Protein 3I3N (pdb70)

GO terms:
  GO:0005829 cytosol (C, TAS)
  GO:0005515 protein binding (F, IPI)

Nearest PDB structures (foldseek):
  3i3n-assembly1_A  TM=9.676E-01  e=5.027E-37  Homo sapiens
  4ap2-assembly1_A  TM=9.734E-01  e=1.822E-35  Homo sapiens
  4apf-assembly1_A-2  TM=9.774E-01  e=3.230E-35  Homo sapiens
  8h33-assembly1_B  TM=8.068E-01  e=1.403E-11  Homo sapiens
  3htm-assembly1_B  TM=7.996E-01  e=2.552E-09  Homo sapiens

Solvent-accessible surface area: 29068 Å² total

InterPro domains:
  IPR000210 BTB/POZ domain [PF00651] (85-199)
  IPR000210 BTB/POZ domain [PS50097] (94-170)
  IPR000210 BTB/POZ domain [SM00225] (94-200)
  IPR006652 Kelch repeat type 1 [SM00612] (360-407)
  IPR006652 Kelch repeat type 1 [SM00612] (408-453)
  IPR006652 Kelch repeat type 1 [SM00612] (454-501)
  IPR006652 Kelch repeat type 1 [SM00612] (610-661)
  IPR011333 SKP1/BTB/POZ domain superfamily [G3DSA:3.30.710.10] (76-225)
  IPR011333 SKP1/BTB/POZ domain superfamily [SSF54695] (72-198)
  IPR011705 BTB/Kelch-associated [PF07707] (205-307)
  IPR011705 BTB/Kelch-associated [SM00875] (205-307)
  IPR015915 Kelch-type beta-propeller [G3DSA:2.120.10.80] (332-541)
  IPR015915 Kelch-type beta-propeller [G3DSA:2.120.10.80] (581-671)
  IPR015915 Kelch-type beta-propeller [SSF117281] (359-561)
  IPR015915 Kelch-type beta-propeller [SSF117281] (593-659)

Radius of gyration: 42.07 Å; Cα contacts (8 Å, |Δi|>4): 627; chains: 2; bounding box: 80×49×142 Å

CATH classification: 3.30.710.10 (+1 more: 1.25.40.420)

Sequence (517 aa):
YFQSEAEDFECSSHCSELSWRQNEQRRQGLFCDITLCFGREFRAHRSVLAAATEYFTPLLSGRVERKWSSEPGPEPDTVEAVIEYYTGRIRVSTGSVHEVLELADRFLLIRLKEFCGEFLKKKLHLSNCVAIHSLAHYTLSQLALKAADIRRNFHKVIQDEEFYTLPFHLIRDWLSDLEITVDSEEVLFETVLKWVQRNAEERERYFEELFKLLRLSQKPTYLTRHVKPERLVANNEVCVKLVADAVERHALRAENSEAEDFECSSHCSELSWRQNEQRRQGLFCDITLCFGGREFRAHRSVLAAATEYFTPLLSGQFSESRSGRVERKWSSEPGPEPDTVEAVIEYYTGRIRVSTGSVHEVLELADRFLLIRLKEFCGEFLKKKLHLSNCVAIHSLAHYTLSQLALKAADIRRNFHKVIQDEEFYTLPFHLIRDWLSDLEITVDSEEVLFETVLKWVQRNAEERERYFEELFKLLRLSQKPTYLTRHVKPERLVANNEVCVKLVADAVERHALRAE

Foldseek 3Di:
DPVPDDDDDDDVCVLLVVLVVQLVCQVVLHPFQEWEEAPDIGTHHLVLLCVQAVLSVVVPVYYDYDAFPDRSAADPVLVSQLVSVSRVDHDDDPVRLLNNLRVCLNRVNVVSNVVSLVVCQVVDDPVCLVVQLVSCVSVVPVSNVSSVVVQACVQPVLPDCVVLVDDDVVLQVVLQDPRRDDPFLLVVVVSLVSSCVVPVVVRLVCSVVSLVSGDLLRDLCCLVPPVCVDPSQVVDPVRNVVSVVSNVVNVVVPVD/DDDDDDDDVCVVQVVLVVLLVCQVVLHPFQAWEQEQHDIGTHHLVLLCVQAVLSVVCVVPPAPQDPSHYGYDAFPDRNAADPVLVSQLRSVSHVDHDDDPVRLLNNLRVCLSRVVVVSNVVSLVVCQVVDDPVCLQVQLLSCVSVVVVSNVVSVVVQVCVQPVQVDCPNLVDDPVVLQVVLLDPRRDDDFLLVNVVSLVSSCVVPVVVRLVCSVVSLVSGDLLRDLCCLVPPVCVDPSQVVDPVNNVVSVVSNVVNVVVCD

Secondary structure (DSSP, 8-state):
-----EEEEE-TTHHHHHHHHHHHHHHHTTT--EEEE---EEEE-HHHHHHH-TTSGGG---EE----SST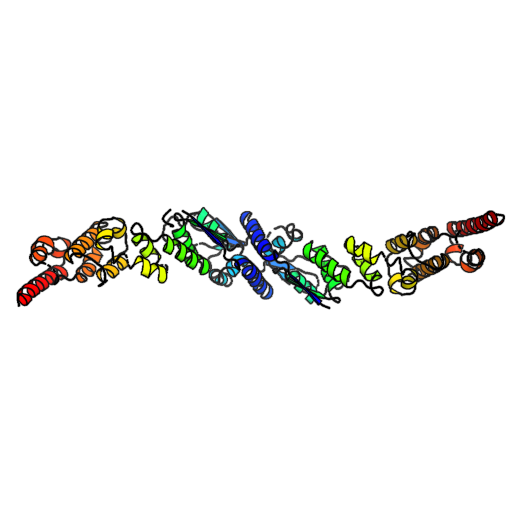T-S-HHHHHHHHH---SEEEEETTTHHHHHHHHHHTT-HHHHHHHHHHHHHH--TTTHHHHHHHH----HHHHHHHH---TTHHHHTTSSGGGGS-HHHHHHHHT-SS---S-HHHHHHHHHHHHHTTHHHHTTTHHHHHTTS-TT--HHHIIIIITTSHHHHT-HHHHHHHHHHHHHHHHTT--/--EEEEE-SSHHHHHHHHHHHHHHTTTT--EEEE----EEEE-HHHHHHH-TTSGGGTTT-S---TT-EE----SSTT-S-HHHHHHHHH---SEEEEETTTHHHHHHHHHHTT-HHHHHHHHHHHHHH--TTTHHHHHHHH----HHHHHHHH---TTHHHHTTSSSGGGS-HHHHHHHHT-SS---S-HHHHHHHHHHHHHT-HHHHTTTHHHHHTTS-TT--HHHIIIIITTSHHHHS-HHHHHHHHHHHHHHHHT--

Structure (mmCIF, N/CA/C/O backbone):
data_3I3N
#
_entry.id   3I3N
#
_cell.length_a   41.093
_cell.length_b   68.879
_cell.length_c   136.834
_cell.angle_alpha   90.00
_cell.angle_beta   97.44
_cell.angle_gamma   90.00
#
_symmetry.space_group_name_H-M   'P 1 21 1'
#
loop_
_entity.id
_entity.type
_entity.pdbx_description
1 polymer 'Kelch-like protein 11'
2 non-polymer 'THIOCYANATE ION'
3 non-polymer 'CHLORIDE ION'
4 water water
#
loop_
_atom_site.group_PDB
_atom_site.id
_atom_site.type_symbol
_atom_site.label_atom_id
_atom_site.label_alt_id
_atom_site.label_comp_id
_atom_site.label_asym_id
_atom_site.label_entity_id
_atom_site.label_seq_id
_atom_site.pdbx_PDB_ins_code
_atom_site.Cartn_x
_atom_site.Cartn_y
_atom_site.Cartn_z
_atom_site.occupancy
_atom_site.B_iso_or_equiv
_atom_site.auth_seq_id
_atom_site.auth_comp_id
_atom_site.auth_asym_id
_atom_site.auth_atom_id
_atom_site.pdbx_PDB_model_num
ATOM 1 N N . TYR A 1 1 ? 0.156 -27.758 -43.264 1.00 96.02 -4 TYR A N 1
ATOM 2 C CA . TYR A 1 1 ? 0.531 -26.546 -44.047 1.00 95.63 -4 TYR A CA 1
ATOM 3 C C . TYR A 1 1 ? 0.320 -25.288 -43.196 1.00 95.23 -4 TYR A C 1
ATOM 4 O O . TYR A 1 1 ? 0.705 -25.244 -42.028 1.00 94.30 -4 TYR A O 1
ATOM 13 N N . PHE A 1 2 ? -0.300 -24.274 -43.796 1.00 95.05 -3 PHE A N 1
ATOM 14 C CA . PHE A 1 2 ? -0.571 -22.999 -43.131 1.00 94.20 -3 PHE A CA 1
ATOM 15 C C . PHE A 1 2 ? -2.006 -22.525 -43.347 1.00 92.49 -3 PHE A C 1
ATOM 16 O O . PHE A 1 2 ? -2.464 -21.596 -42.686 1.00 92.32 -3 PHE A O 1
ATOM 24 N N . GLN A 1 3 ? -2.704 -23.165 -44.276 1.00 90.39 -2 GLN A N 1
ATOM 25 C CA . GLN A 1 3 ? -4.078 -22.810 -44.619 1.00 88.19 -2 GLN A CA 1
ATOM 26 C C . GLN A 1 3 ? -5.070 -22.832 -43.447 1.00 85.57 -2 GLN A C 1
ATOM 27 O O . GLN A 1 3 ? -6.275 -22.651 -43.638 1.00 85.27 -2 GLN A O 1
ATOM 33 N N . SER A 1 4 ? -4.555 -23.032 -42.236 1.00 82.89 -1 SER A N 1
ATOM 34 C CA . SER A 1 4 ? -5.390 -23.098 -41.034 1.00 79.77 -1 SER A CA 1
ATOM 35 C C . SER A 1 4 ? -4.997 -22.083 -39.958 1.00 77.19 -1 SER A C 1
ATOM 36 O O . SER A 1 4 ? -5.810 -21.718 -39.101 1.00 75.01 -1 SER A O 1
ATOM 47 N N . GLU A 1 6 ? -4.339 -18.935 -37.773 1.00 71.43 67 GLU A N 1
ATOM 48 C CA . GLU A 1 6 ? -5.064 -17.676 -37.570 1.00 71.28 67 GLU A CA 1
ATOM 49 C C . GLU A 1 6 ? -4.204 -16.561 -36.992 1.00 69.47 67 GLU A C 1
ATOM 50 O O . GLU A 1 6 ? -4.636 -15.404 -36.968 1.00 69.62 67 GLU A O 1
ATOM 56 N N . ALA A 1 7 ? -3.010 -16.912 -36.508 1.00 65.41 68 ALA A N 1
ATOM 57 C CA . ALA A 1 7 ? -2.097 -15.936 -35.916 1.00 61.10 68 ALA A CA 1
ATOM 58 C C . ALA A 1 7 ? -0.660 -16.450 -35.830 1.00 58.60 68 ALA A C 1
ATOM 59 O O . ALA A 1 7 ? -0.404 -17.649 -35.932 1.00 57.30 68 ALA A O 1
ATOM 61 N N . GLU A 1 8 ? 0.279 -15.531 -35.647 1.00 55.80 69 GLU A N 1
ATOM 62 C CA . GLU A 1 8 ? 1.684 -15.892 -35.534 1.00 55.73 69 GLU A CA 1
ATOM 63 C C . GLU A 1 8 ? 2.390 -14.858 -34.661 1.00 55.07 69 GLU A C 1
ATOM 64 O O . GLU A 1 8 ? 1.984 -13.698 -34.614 1.00 54.31 69 GLU A O 1
ATOM 70 N N . ASP A 1 9 ? 3.432 -15.282 -33.951 1.00 54.56 70 ASP A N 1
ATOM 71 C CA . ASP A 1 9 ? 4.169 -14.367 -33.096 1.00 54.86 70 ASP A CA 1
ATOM 72 C C . ASP A 1 9 ? 5.487 -13.945 -33.732 1.00 54.96 70 ASP A C 1
ATOM 73 O O . ASP A 1 9 ? 6.194 -14.746 -34.347 1.00 55.85 70 ASP A O 1
ATOM 78 N N . PHE A 1 10 ? 5.792 -12.664 -33.618 1.00 54.34 71 PHE A N 1
ATOM 79 C CA . PHE A 1 10 ? 7.029 -12.143 -34.156 1.00 55.75 71 PHE A CA 1
ATOM 80 C C . PHE A 1 10 ? 7.827 -11.532 -33.016 1.00 56.43 71 PHE A C 1
ATOM 81 O O . PHE A 1 10 ? 7.274 -10.906 -32.105 1.00 53.29 71 PHE A O 1
ATOM 89 N N . GLU A 1 11 ? 9.133 -11.742 -33.061 1.00 58.51 72 GLU A N 1
ATOM 90 C CA . GLU A 1 11 ? 10.011 -11.204 -32.048 1.00 61.30 72 GLU A CA 1
ATOM 91 C C . GLU A 1 11 ? 11.324 -10.852 -32.693 1.00 61.89 72 GLU A C 1
ATOM 92 O O . GLU A 1 11 ? 12.043 -11.715 -33.188 1.00 61.97 72 GLU A O 1
ATOM 98 N N . CYS A 1 12 ? 11.609 -9.560 -32.713 1.00 63.57 73 CYS A N 1
ATOM 99 C CA . CYS A 1 12 ? 12.848 -9.055 -33.267 1.00 64.24 73 CYS A CA 1
ATOM 100 C C . CYS A 1 12 ? 13.842 -9.093 -32.101 1.00 64.57 73 CYS A C 1
ATOM 101 O O . CYS A 1 12 ? 13.909 -8.173 -31.284 1.00 64.14 73 CYS A O 1
ATOM 104 N N . SER A 1 13 ? 14.598 -10.183 -32.041 1.00 65.15 74 SER A N 1
ATOM 105 C CA . SER A 1 13 ? 15.565 -10.457 -30.976 1.00 65.59 74 SER A CA 1
ATOM 106 C C . SER A 1 13 ? 16.608 -9.410 -30.593 1.00 64.37 74 SER A C 1
ATOM 107 O O . SER A 1 13 ? 17.170 -9.492 -29.498 1.00 66.13 74 SER A O 1
ATOM 110 N N . SER A 1 14 ? 16.883 -8.438 -31.458 1.00 61.34 75 SER A N 1
ATOM 111 C CA . SER A 1 14 ? 17.888 -7.429 -31.123 1.00 59.15 75 SER A CA 1
ATOM 112 C C . SER A 1 14 ? 17.283 -6.045 -30.829 1.00 57.90 75 SER A C 1
ATOM 113 O O . SER A 1 14 ? 18.005 -5.080 -30.520 1.00 56.41 75 SER A O 1
ATOM 116 N N . HIS A 1 15 ? 15.954 -5.972 -30.903 1.00 54.45 76 HIS A N 1
ATOM 117 C CA . HIS A 1 15 ? 15.202 -4.741 -30.702 1.00 49.98 76 HIS A CA 1
ATOM 118 C C . HIS A 1 15 ? 15.505 -3.903 -29.459 1.00 48.40 76 HIS A C 1
ATOM 119 O O . HIS A 1 15 ? 15.766 -2.706 -29.558 1.00 48.42 76 HIS A O 1
ATOM 126 N N . CYS A 1 16 ? 15.458 -4.525 -28.291 1.00 47.52 77 CYS A N 1
ATOM 127 C CA . CYS A 1 16 ? 15.699 -3.823 -27.041 1.00 49.42 77 CYS A CA 1
ATOM 128 C C . CYS A 1 16 ? 17.114 -3.264 -26.867 1.00 50.40 77 CYS A C 1
ATOM 129 O O . CYS A 1 16 ? 17.292 -2.100 -26.493 1.00 49.59 77 CYS A O 1
ATOM 132 N N . SER A 1 17 ? 18.131 -4.070 -27.136 1.00 51.89 78 SER A N 1
ATOM 133 C CA . SER A 1 17 ? 19.491 -3.559 -27.002 1.00 53.78 78 SER A CA 1
ATOM 134 C C . SER A 1 17 ? 19.696 -2.356 -27.954 1.00 52.55 78 SER A C 1
ATOM 135 O O . SER A 1 17 ? 20.342 -1.372 -27.585 1.00 51.95 78 SER A O 1
ATOM 138 N N . GLU A 1 18 ? 19.132 -2.421 -29.162 1.00 52.38 79 GLU A N 1
ATOM 139 C CA . GLU A 1 18 ? 19.235 -1.304 -30.116 1.00 53.03 79 GLU A CA 1
ATOM 140 C C . GLU A 1 18 ? 18.442 -0.093 -29.604 1.00 52.26 79 GLU A C 1
ATOM 141 O O . GLU A 1 18 ? 18.825 1.063 -29.795 1.00 52.64 79 GLU A O 1
ATOM 147 N N . LEU A 1 19 ? 17.320 -0.374 -28.959 1.00 49.25 80 LEU A N 1
ATOM 148 C CA . LEU A 1 19 ? 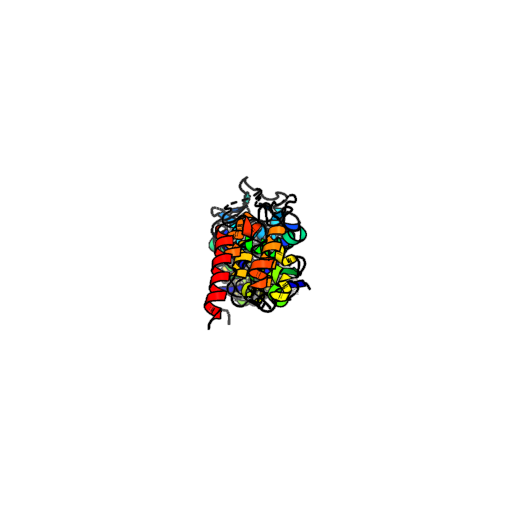16.472 0.674 -28.434 1.00 46.00 80 LEU A CA 1
ATOM 149 C C . LEU A 1 19 ? 17.182 1.405 -27.311 1.00 44.51 80 LEU A C 1
ATOM 150 O O . LEU A 1 19 ? 17.312 2.630 -27.320 1.00 42.46 80 LEU A O 1
ATOM 155 N N . SER A 1 20 ? 17.635 0.643 -26.329 1.00 44.06 81 SER A N 1
ATOM 156 C CA . SER A 1 20 ? 18.307 1.247 -25.195 1.00 47.93 81 SER A CA 1
ATOM 157 C C . SER A 1 20 ? 19.585 1.948 -25.670 1.00 49.55 81 SER A C 1
ATOM 158 O O . SER A 1 20 ? 20.010 2.934 -25.090 1.00 50.19 81 SER A O 1
ATOM 161 N N . TRP A 1 21 ? 20.174 1.455 -26.751 1.00 53.09 82 TRP A N 1
ATOM 162 C CA . TRP A 1 21 ? 21.372 2.072 -27.284 1.00 55.49 82 TRP A CA 1
ATOM 163 C C . TRP A 1 21 ? 21.064 3.459 -27.851 1.00 53.50 82 TRP A C 1
ATOM 164 O O . TRP A 1 21 ? 21.745 4.441 -27.525 1.00 55.73 82 TRP A O 1
ATOM 175 N N . ARG A 1 22 ? 20.043 3.547 -28.696 1.00 50.33 83 ARG A N 1
ATOM 176 C CA . ARG A 1 22 ? 19.656 4.832 -29.283 1.00 47.37 83 ARG A CA 1
ATOM 177 C C . ARG A 1 22 ? 19.154 5.856 -28.254 1.00 45.57 83 ARG A C 1
ATOM 178 O O . ARG A 1 22 ? 19.281 7.064 -28.465 1.00 43.56 83 ARG A O 1
ATOM 186 N N . GLN A 1 23 ? 18.583 5.390 -27.144 1.00 43.66 84 GLN A N 1
ATOM 187 C CA . GLN A 1 23 ? 18.112 6.327 -26.126 1.00 41.80 84 GLN A CA 1
ATOM 188 C C . GLN A 1 23 ? 19.345 6.857 -25.422 1.00 40.85 84 GLN A C 1
ATOM 189 O O . GLN A 1 23 ? 19.320 7.927 -24.815 1.00 36.24 84 GLN A O 1
ATOM 195 N N . ASN A 1 24 ? 20.434 6.093 -25.493 1.00 44.28 85 ASN A N 1
ATOM 196 C CA . ASN A 1 24 ? 21.689 6.544 -24.880 1.00 44.22 85 ASN A CA 1
ATOM 197 C C . ASN A 1 24 ? 22.290 7.604 -25.790 1.00 43.66 85 ASN A C 1
ATOM 198 O O . ASN A 1 24 ? 22.774 8.635 -25.316 1.00 45.37 85 ASN A O 1
ATOM 203 N N . GLU A 1 25 ? 22.247 7.358 -27.095 1.00 43.38 86 GLU A N 1
ATOM 204 C CA . GLU A 1 25 ? 22.748 8.341 -28.049 1.00 46.36 86 GLU A CA 1
ATOM 205 C C . GLU A 1 25 ? 21.973 9.657 -27.875 1.00 46.86 86 GLU A C 1
ATOM 206 O O . GLU A 1 25 ? 22.518 10.741 -28.066 1.00 47.35 86 GLU A O 1
ATOM 212 N N . GLN A 1 26 ? 20.692 9.561 -27.532 1.00 47.18 87 GLN A N 1
ATOM 213 C CA . GLN A 1 26 ? 19.874 10.752 -27.349 1.00 44.65 87 GLN A CA 1
ATOM 214 C C . GLN A 1 26 ? 20.282 11.492 -26.099 1.00 46.56 87 GLN A C 1
ATOM 215 O O . GLN A 1 26 ? 20.404 12.717 -26.100 1.00 47.70 87 GLN A O 1
ATOM 221 N N . ARG A 1 27 ? 20.476 10.743 -25.020 1.00 46.27 88 ARG A N 1
ATOM 222 C CA . ARG A 1 27 ? 20.854 11.337 -23.756 1.00 46.59 88 ARG A CA 1
ATOM 223 C C . ARG A 1 27 ? 22.060 12.224 -23.968 1.00 49.85 88 ARG A C 1
ATOM 224 O O . ARG A 1 27 ? 22.075 13.387 -23.562 1.00 48.96 88 ARG A O 1
ATOM 232 N N . ARG A 1 28 ? 23.065 11.661 -24.632 1.00 53.82 89 ARG A N 1
ATOM 233 C CA . ARG A 1 28 ? 24.317 12.362 -24.882 1.00 56.82 89 ARG A CA 1
ATOM 234 C C . ARG A 1 28 ? 24.174 13.624 -25.716 1.00 56.80 89 ARG A C 1
ATOM 235 O O . ARG A 1 28 ? 25.004 14.521 -25.633 1.00 56.45 89 ARG A O 1
ATOM 243 N N . GLN A 1 29 ? 23.112 13.711 -26.506 1.00 56.40 90 GLN A N 1
ATOM 244 C CA . GLN A 1 29 ? 22.894 14.905 -27.315 1.00 54.86 90 GLN A CA 1
ATOM 245 C C . GLN A 1 29 ? 21.859 15.824 -26.668 1.00 54.85 90 GLN A C 1
ATOM 246 O O . GLN A 1 29 ? 21.546 16.887 -27.201 1.00 56.67 90 GLN A O 1
ATOM 252 N N . GLY A 1 30 ? 21.348 15.427 -25.507 1.00 54.57 91 GLY A N 1
ATOM 253 C CA . GLY A 1 30 ? 20.341 16.229 -24.834 1.00 55.33 91 GLY A CA 1
ATOM 254 C C . GLY A 1 30 ? 18.996 16.174 -25.557 1.00 56.07 91 GLY A C 1
ATOM 255 O O . GLY A 1 30 ? 18.145 17.049 -25.372 1.00 58.93 91 GLY A O 1
ATOM 256 N N . LEU A 1 31 ? 18.808 15.145 -26.385 1.00 54.12 92 LEU A N 1
ATOM 257 C CA . LEU A 1 31 ? 17.577 14.964 -27.150 1.00 51.92 92 LEU A CA 1
ATOM 258 C C . LEU A 1 31 ? 16.443 14.289 -26.369 1.00 49.98 92 LEU A C 1
ATOM 259 O O . LEU A 1 31 ? 16.603 13.189 -25.816 1.00 48.41 92 LEU A O 1
ATOM 264 N N . PHE A 1 32 ? 15.297 14.960 -26.345 1.00 47.51 93 PHE A N 1
ATOM 265 C CA . PHE A 1 32 ? 14.109 14.472 -25.659 1.00 45.99 93 PHE A CA 1
ATOM 266 C C . PHE A 1 32 ? 14.286 14.344 -24.164 1.00 47.00 93 PHE A C 1
ATOM 267 O O . PHE A 1 32 ? 13.434 13.747 -23.513 1.00 47.99 93 PHE A O 1
ATOM 275 N N . CYS A 1 33 ? 15.375 14.874 -23.607 1.00 46.97 94 CYS A N 1
ATOM 276 C CA . CYS A 1 33 ? 15.581 14.752 -22.164 1.00 47.68 94 CYS A CA 1
ATOM 277 C C . CYS A 1 33 ? 14.545 15.580 -21.430 1.00 48.78 94 CYS A C 1
ATOM 278 O O . CYS A 1 33 ? 14.113 16.623 -21.918 1.00 49.24 94 CYS A O 1
ATOM 281 N N . ASP A 1 34 ? 14.144 15.115 -20.256 1.00 48.53 95 ASP A N 1
ATOM 282 C CA . ASP A 1 34 ? 13.102 15.796 -19.514 1.00 49.13 95 ASP A CA 1
ATOM 283 C C . ASP A 1 34 ? 13.403 15.921 -18.032 1.00 50.79 95 ASP A C 1
ATOM 284 O O . ASP A 1 34 ? 12.516 16.174 -17.214 1.00 51.58 95 ASP A O 1
ATOM 289 N N . ILE A 1 35 ? 14.659 15.724 -17.676 1.00 51.83 96 ILE A N 1
ATOM 290 C CA . ILE A 1 35 ? 15.047 15.862 -16.295 1.00 54.06 96 ILE A CA 1
ATOM 291 C C . ILE A 1 35 ? 16.533 16.168 -16.270 1.00 56.55 96 ILE A C 1
ATOM 292 O O . ILE A 1 35 ? 17.243 15.967 -17.265 1.00 57.38 96 ILE A O 1
ATOM 297 N N . THR A 1 36 ? 16.990 16.679 -15.136 1.00 58.81 97 THR A N 1
ATOM 298 C CA . THR A 1 36 ? 18.381 17.061 -14.975 1.00 60.03 97 THR A CA 1
ATOM 299 C C . THR A 1 36 ? 18.912 16.728 -13.590 1.00 61.92 97 THR A C 1
ATOM 300 O O . THR A 1 36 ? 18.387 17.202 -12.585 1.00 60.89 97 THR A O 1
ATOM 304 N N . LEU A 1 37 ? 19.957 15.909 -13.544 1.00 64.94 98 LEU A N 1
ATOM 305 C CA . LEU A 1 37 ? 20.571 15.536 -12.280 1.00 67.79 98 LEU A CA 1
ATOM 306 C C . LEU A 1 37 ? 21.667 16.551 -11.960 1.00 69.59 98 LEU A C 1
ATOM 307 O O . LEU A 1 37 ? 22.462 16.919 -12.835 1.00 67.52 98 LEU A O 1
ATOM 312 N N . CYS A 1 38 ? 21.681 17.010 -10.707 1.00 72.53 99 CYS A N 1
ATOM 313 C CA . CYS A 1 38 ? 22.647 18.003 -10.229 1.00 75.34 99 CYS A CA 1
ATOM 314 C C . CYS A 1 38 ? 23.411 17.505 -9.000 1.00 75.55 99 CYS A C 1
ATOM 315 O O . CYS A 1 38 ? 22.842 16.831 -8.129 1.00 74.57 99 CYS A O 1
ATOM 318 N N . PHE A 1 39 ? 24.700 17.849 -8.937 1.00 76.08 100 PHE A N 1
ATOM 319 C CA . PHE A 1 39 ? 25.560 17.458 -7.819 1.00 74.80 100 PHE A CA 1
ATOM 320 C C . PHE A 1 39 ? 26.379 18.657 -7.342 1.00 75.82 100 PHE A C 1
ATOM 321 O O . PHE A 1 39 ? 26.835 19.475 -8.149 1.00 76.54 100 PHE A O 1
ATOM 329 N N . GLY A 1 44 ? 27.548 22.977 -9.306 1.00 81.16 105 GLY A N 1
ATOM 330 C CA . GLY A 1 44 ? 28.167 21.813 -9.920 1.00 81.17 105 GLY A CA 1
ATOM 331 C C . GLY A 1 44 ? 27.754 21.616 -11.372 1.00 80.09 105 GLY A C 1
ATOM 332 O O . GLY A 1 44 ? 27.001 22.425 -11.934 1.00 79.77 105 GLY A O 1
ATOM 333 N N . ARG A 1 45 ? 28.263 20.544 -11.983 1.00 80.29 106 ARG A N 1
ATOM 334 C CA . ARG A 1 45 ? 27.938 20.200 -13.368 1.00 78.02 106 ARG A CA 1
ATOM 335 C C . ARG A 1 45 ? 26.563 19.516 -13.438 1.00 76.36 106 ARG A C 1
ATOM 336 O O . ARG A 1 45 ? 26.138 18.856 -12.478 1.00 74.88 106 ARG A O 1
ATOM 344 N N . GLU A 1 46 ? 25.875 19.669 -14.571 1.00 74.36 107 GLU A N 1
ATOM 345 C CA . GLU A 1 46 ? 24.548 19.066 -14.738 1.00 71.96 107 GLU A CA 1
ATOM 346 C C . GLU A 1 46 ? 24.455 17.963 -15.787 1.00 69.35 107 GLU A C 1
ATOM 347 O O . GLU A 1 46 ? 25.070 18.038 -16.860 1.00 68.60 107 GLU A O 1
ATOM 353 N N . PHE A 1 47 ? 23.655 16.948 -15.460 1.00 65.81 108 PHE A N 1
ATOM 354 C CA . PHE A 1 47 ? 23.435 15.780 -16.322 1.00 61.13 108 PHE A CA 1
ATOM 355 C C . PHE A 1 47 ? 21.987 15.621 -16.806 1.00 57.19 108 PHE A C 1
ATOM 356 O O . PHE A 1 47 ? 21.067 15.449 -15.998 1.00 53.10 108 PHE A O 1
ATOM 364 N N . ARG A 1 48 ? 21.797 15.659 -18.125 1.00 53.80 109 ARG A N 1
ATOM 365 C CA . ARG A 1 48 ? 20.471 15.496 -18.710 1.00 51.43 109 ARG A CA 1
ATOM 366 C C . ARG A 1 48 ? 20.166 14.011 -18.889 1.00 49.79 109 ARG A C 1
ATOM 367 O O . ARG A 1 48 ? 21.076 13.206 -19.097 1.00 48.08 109 ARG A O 1
ATOM 375 N N . ALA A 1 49 ? 18.884 13.658 -18.779 1.00 46.30 110 ALA A N 1
ATOM 376 C CA . ALA A 1 49 ? 18.442 12.278 -18.898 1.00 43.08 110 ALA A CA 1
ATOM 377 C C . ALA A 1 49 ? 16.909 12.188 -19.045 1.00 42.73 110 ALA A C 1
ATOM 378 O O . ALA A 1 49 ? 16.196 13.167 -18.840 1.00 40.73 110 ALA A O 1
ATOM 380 N N . HIS A 1 50 ? 16.417 11.000 -19.387 1.00 41.19 111 HIS A N 1
ATOM 381 C CA . HIS A 1 50 ? 14.985 10.773 -19.539 1.00 40.55 111 HIS A CA 1
ATOM 382 C C . HIS A 1 50 ? 14.426 10.112 -18.298 1.00 39.73 111 HIS A C 1
ATOM 383 O O . HIS A 1 50 ? 14.983 9.115 -17.827 1.00 41.80 111 HIS A O 1
ATOM 390 N N . ARG A 1 51 ? 13.317 10.651 -17.788 1.00 40.67 112 ARG A N 1
ATOM 391 C CA . ARG A 1 51 ? 12.660 10.101 -16.595 1.00 39.82 112 ARG A CA 1
ATOM 392 C C . ARG A 1 51 ? 12.199 8.669 -16.793 1.00 36.36 112 ARG A C 1
ATOM 393 O O . ARG A 1 51 ? 12.259 7.844 -15.876 1.00 37.36 112 ARG A O 1
ATOM 401 N N . SER A 1 52 ? 11.730 8.359 -17.989 1.00 34.53 113 SER A N 1
ATOM 402 C CA . SER A 1 52 ? 11.241 7.009 -18.227 1.00 34.86 113 SER A CA 1
ATOM 403 C C . SER A 1 52 ? 12.347 5.999 -18.050 1.00 34.34 113 SER A C 1
ATOM 404 O O . SER A 1 52 ? 12.137 4.935 -17.453 1.00 35.34 113 SER A O 1
ATOM 407 N N . VAL A 1 53 ? 13.535 6.313 -18.576 1.00 34.91 114 VAL A N 1
ATOM 408 C CA . VAL A 1 53 ? 14.677 5.393 -18.450 1.00 31.38 114 VAL A CA 1
ATOM 409 C C . VAL A 1 53 ? 15.087 5.308 -16.983 1.00 32.70 114 VAL A C 1
ATOM 410 O O . VAL A 1 53 ? 15.207 4.224 -16.430 1.00 32.97 114 VAL A O 1
ATOM 414 N N . LEU A 1 54 ? 15.270 6.445 -16.328 1.00 33.97 115 LEU A N 1
ATOM 415 C CA . LEU A 1 54 ? 15.663 6.401 -14.925 1.00 36.19 115 LEU A CA 1
ATOM 416 C C . LEU A 1 54 ? 14.724 5.541 -14.099 1.00 37.88 115 LEU A C 1
ATOM 417 O O . LEU A 1 54 ? 15.164 4.608 -13.432 1.00 39.97 115 LEU A O 1
ATOM 422 N N . ALA A 1 55 ? 13.418 5.811 -14.159 1.00 40.65 116 ALA A N 1
ATOM 423 C CA . ALA A 1 55 ? 12.459 5.023 -13.371 1.00 38.17 116 ALA A CA 1
ATOM 424 C C . ALA A 1 55 ? 12.494 3.543 -13.725 1.00 37.88 116 ALA A C 1
ATOM 425 O O . ALA A 1 55 ? 12.329 2.678 -12.863 1.00 37.24 116 ALA A O 1
ATOM 427 N N . ALA A 1 56 ? 12.713 3.236 -14.993 1.00 37.15 117 ALA A N 1
ATOM 428 C CA . ALA A 1 56 ? 12.779 1.843 -15.389 1.00 38.79 117 ALA A CA 1
ATOM 429 C C . ALA A 1 56 ? 14.049 1.156 -14.867 1.00 41.37 117 ALA A C 1
ATOM 430 O O . ALA A 1 56 ? 14.048 -0.046 -14.588 1.00 44.09 117 ALA A O 1
ATOM 432 N N . ALA A 1 57 ? 15.137 1.909 -14.733 1.00 43.03 118 ALA A N 1
ATOM 433 C CA . ALA A 1 57 ? 16.381 1.316 -14.256 1.00 45.01 118 ALA A CA 1
ATOM 434 C C . ALA A 1 57 ? 16.296 0.995 -12.774 1.00 46.54 118 ALA A C 1
ATOM 435 O O . ALA A 1 57 ? 16.745 -0.060 -12.340 1.00 45.84 118 ALA A O 1
ATOM 437 N N . THR A 1 58 ? 15.727 1.911 -11.997 1.00 48.05 119 THR A N 1
ATOM 438 C CA . THR A 1 58 ? 15.623 1.691 -10.561 1.00 52.00 119 THR A CA 1
ATOM 439 C C . THR A 1 58 ? 14.424 2.336 -9.884 1.00 54.10 119 THR A C 1
ATOM 440 O O . THR A 1 58 ? 14.031 3.451 -10.207 1.00 53.46 119 THR A O 1
ATOM 444 N N . GLU A 1 59 ? 13.863 1.627 -8.912 1.00 58.67 120 GLU A N 1
ATOM 445 C CA . GLU A 1 59 ? 12.726 2.145 -8.165 1.00 61.81 120 GLU A CA 1
ATOM 446 C C . GLU A 1 59 ? 13.100 3.397 -7.381 1.00 61.74 120 GLU A C 1
ATOM 447 O O . GLU A 1 59 ? 12.224 4.076 -6.854 1.00 63.68 120 GLU A O 1
ATOM 453 N N . TYR A 1 60 ? 14.389 3.713 -7.308 1.00 60.78 121 TYR A N 1
ATOM 454 C CA . TYR A 1 60 ? 14.829 4.901 -6.581 1.00 60.44 121 TYR A CA 1
ATOM 455 C C . TYR A 1 60 ? 14.261 6.168 -7.201 1.00 62.84 121 TYR A C 1
ATOM 456 O O . TYR A 1 60 ? 14.044 7.174 -6.519 1.00 63.90 121 TYR A O 1
ATOM 465 N N . PHE A 1 61 ? 14.020 6.118 -8.504 1.00 65.86 122 PHE A N 1
ATOM 466 C CA . PHE A 1 61 ? 13.505 7.279 -9.212 1.00 68.59 122 PHE A CA 1
ATOM 467 C C . PHE A 1 61 ? 11.993 7.301 -9.406 1.00 70.70 122 PHE A C 1
ATOM 468 O O . PHE A 1 61 ? 11.434 8.337 -9.762 1.00 71.28 122 PHE A O 1
ATOM 476 N N . THR A 1 62 ? 11.337 6.168 -9.172 1.00 73.88 123 THR A N 1
ATOM 477 C CA . THR A 1 62 ? 9.885 6.093 -9.318 1.00 78.30 123 THR A CA 1
ATOM 478 C C . THR A 1 62 ? 9.197 7.159 -8.454 1.00 81.49 123 THR A C 1
ATOM 479 O O . THR A 1 62 ? 8.308 7.870 -8.932 1.00 80.67 123 THR A O 1
ATOM 483 N N . PRO A 1 63 ? 9.608 7.290 -7.173 1.00 85.02 124 PRO A N 1
ATOM 484 C CA . PRO A 1 63 ? 9.018 8.279 -6.263 1.00 87.24 124 PRO A CA 1
ATOM 485 C C . PRO A 1 63 ? 9.229 9.750 -6.616 1.00 89.51 124 PRO A C 1
ATOM 486 O O . PRO A 1 63 ? 9.026 10.625 -5.775 1.00 89.75 124 PRO A O 1
ATOM 490 N N . LEU A 1 64 ? 9.636 10.033 -7.848 1.00 91.94 125 LEU A N 1
ATOM 491 C CA . LEU A 1 64 ? 9.812 11.421 -8.248 1.00 94.43 125 LEU A CA 1
ATOM 492 C C . LEU A 1 64 ? 8.657 11.831 -9.169 1.00 95.79 125 LEU A C 1
ATOM 493 O O . LEU A 1 64 ? 8.693 12.854 -9.864 1.00 95.14 125 LEU A O 1
ATOM 498 N N . LEU A 1 65 ? 7.610 11.011 -9.112 1.00 97.41 126 LEU A N 1
ATOM 499 C CA . LEU A 1 65 ? 6.384 11.207 -9.874 1.00 98.05 126 LEU A CA 1
ATOM 500 C C . LEU A 1 65 ? 5.470 12.169 -9.115 1.00 98.33 126 LEU A C 1
ATOM 501 O O . LEU A 1 65 ? 5.373 13.349 -9.450 1.00 98.54 126 LEU A O 1
ATOM 506 N N . SER A 1 74 ? 10.505 19.975 -17.060 1.00 88.84 135 SER A N 1
ATOM 507 C CA . SER A 1 74 ? 11.880 19.592 -17.444 1.00 88.05 135 SER A CA 1
ATOM 508 C C . SER A 1 74 ? 12.745 19.803 -16.209 1.00 87.10 135 SER A C 1
ATOM 509 O O . SER A 1 74 ? 13.991 19.990 -16.321 1.00 87.36 135 SER A O 1
ATOM 512 N N . GLY A 1 75 ? 12.126 19.643 -15.039 1.00 84.94 136 GLY A N 1
ATOM 513 C CA . GLY A 1 75 ? 12.732 19.948 -13.770 1.00 83.78 136 GLY A CA 1
ATOM 514 C C . GLY A 1 75 ? 13.967 19.367 -13.163 1.00 83.48 136 GLY A C 1
ATOM 515 O O . GLY A 1 75 ? 14.107 18.169 -13.155 1.00 82.18 136 GLY A O 1
ATOM 516 N N . ARG A 1 76 ? 14.785 20.217 -12.568 1.00 83.48 137 ARG A N 1
ATOM 517 C CA . ARG A 1 76 ? 16.012 19.741 -11.962 1.00 83.48 137 ARG A CA 1
ATOM 518 C C . ARG A 1 76 ? 15.890 19.055 -10.620 1.00 82.88 137 ARG A C 1
ATOM 519 O O . ARG A 1 76 ? 15.124 19.498 -9.762 1.00 83.17 137 ARG A O 1
ATOM 527 N N . VAL A 1 77 ? 16.619 17.951 -10.454 1.00 82.29 138 VAL A N 1
ATOM 528 C CA . VAL A 1 77 ? 16.660 17.281 -9.158 1.00 81.83 138 VAL A CA 1
ATOM 529 C C . VAL A 1 77 ? 18.098 17.474 -8.632 1.00 83.14 138 VAL A C 1
ATOM 530 O O . VAL A 1 77 ? 19.091 17.294 -9.363 1.00 83.46 138 VAL A O 1
ATOM 534 N N . GLU A 1 78 ? 18.218 17.865 -7.366 1.00 83.99 139 GLU A N 1
ATOM 535 C CA . GLU A 1 78 ? 19.519 18.087 -6.748 1.00 84.82 139 GLU A CA 1
ATOM 536 C C . GLU A 1 78 ? 19.861 16.895 -5.861 1.00 85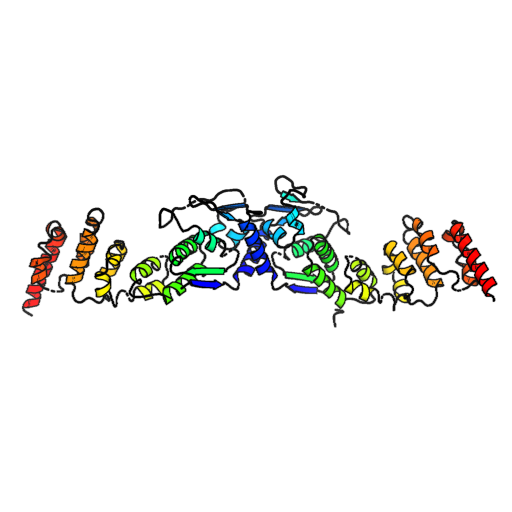.00 139 GLU A C 1
ATOM 537 O O . GLU A 1 78 ? 19.029 16.405 -5.094 1.00 84.03 139 GLU A O 1
ATOM 551 N N . ARG A 1 80 ? 21.664 14.958 -2.864 1.00 93.45 141 ARG A N 1
ATOM 552 C CA . ARG A 1 80 ? 22.139 15.178 -1.504 1.00 96.62 141 ARG A CA 1
ATOM 553 C C . ARG A 1 80 ? 23.643 15.028 -1.481 1.00 98.08 141 ARG A C 1
ATOM 554 O O . ARG A 1 80 ? 24.200 14.245 -2.251 1.00 99.38 141 ARG A O 1
ATOM 562 N N . LYS A 1 81 ? 24.298 15.773 -0.599 1.00 99.46 142 LYS A N 1
ATOM 563 C CA . LYS A 1 81 ? 25.749 15.705 -0.477 1.00 100.98 142 LYS A CA 1
ATOM 564 C C . LYS A 1 81 ? 26.171 14.247 -0.293 1.00 101.41 142 LYS A C 1
ATOM 565 O O . LYS A 1 81 ? 25.391 13.423 0.195 1.00 100.92 142 LYS A O 1
ATOM 571 N N . TRP A 1 82 ? 27.404 13.932 -0.684 1.00 102.40 143 TRP A N 1
ATOM 572 C CA . TRP A 1 82 ? 27.911 12.566 -0.576 1.00 103.41 143 TRP A CA 1
ATOM 573 C C . TRP A 1 82 ? 28.985 12.408 0.491 1.00 104.32 143 TRP A C 1
ATOM 574 O O . TRP A 1 82 ? 29.080 13.213 1.420 1.00 104.70 143 TRP A O 1
ATOM 585 N N . SER A 1 83 ? 29.786 11.354 0.358 1.00 105.23 144 SER A N 1
ATOM 586 C CA . SER A 1 83 ? 30.869 11.096 1.300 1.00 106.35 144 SER A CA 1
ATOM 587 C C . SER A 1 83 ? 31.901 12.212 1.153 1.00 106.96 144 SER A C 1
ATOM 588 O O . SER A 1 83 ? 32.209 12.918 2.116 1.00 106.93 144 SER A O 1
ATOM 591 N N . SER A 1 84 ? 32.423 12.368 -0.062 1.00 107.83 145 SER A N 1
ATOM 592 C CA . SER A 1 84 ? 33.399 13.412 -0.355 1.00 108.55 145 SER A CA 1
ATOM 593 C C . SER A 1 84 ? 32.623 14.671 -0.735 1.00 108.69 145 SER A C 1
ATOM 594 O O . SER A 1 84 ? 31.710 14.623 -1.564 1.00 108.25 145 SER A O 1
ATOM 597 N N . GLU A 1 85 ? 32.981 15.790 -0.114 1.00 109.08 146 GLU A N 1
ATOM 598 C CA . GLU A 1 85 ? 32.317 17.065 -0.371 1.00 108.90 146 GLU A CA 1
ATOM 599 C C . GLU A 1 85 ? 32.130 17.365 -1.858 1.00 107.49 146 GLU A C 1
ATOM 600 O O . GLU A 1 85 ? 31.004 17.582 -2.315 1.00 107.42 146 GLU A O 1
ATOM 606 N N . PRO A 1 86 ? 33.229 17.375 -2.636 1.00 106.00 147 PRO A N 1
ATOM 607 C CA . PRO A 1 86 ? 33.142 17.655 -4.075 1.00 104.07 147 PRO A CA 1
ATOM 608 C C . PRO A 1 86 ? 32.140 16.752 -4.802 1.00 101.85 147 PRO A C 1
ATOM 609 O O . PRO A 1 86 ? 31.604 17.115 -5.856 1.00 101.10 147 PRO A O 1
ATOM 613 N N . GLY A 1 87 ? 31.891 15.577 -4.225 1.00 99.09 148 GLY A N 1
ATOM 614 C CA . GLY A 1 87 ? 30.977 14.622 -4.827 1.00 94.19 148 GLY A CA 1
ATOM 615 C C . GLY A 1 87 ? 31.732 13.673 -5.743 1.00 90.82 148 GLY A C 1
ATOM 616 O O . GLY A 1 87 ? 32.937 13.839 -5.960 1.00 91.06 148 GLY A O 1
ATOM 617 N N . PRO A 1 88 ? 31.060 12.654 -6.289 1.00 87.23 149 PRO A N 1
ATOM 618 C CA . PRO A 1 88 ? 31.744 11.718 -7.180 1.00 83.43 149 PRO A CA 1
ATOM 619 C C . PRO A 1 88 ? 32.341 12.407 -8.405 1.00 80.11 149 PRO A C 1
ATOM 620 O O . PRO A 1 88 ? 31.939 13.515 -8.769 1.00 78.77 149 PRO A O 1
ATOM 624 N N . GLU A 1 89 ? 33.303 11.734 -9.028 1.00 76.85 150 GLU A N 1
ATOM 625 C CA . GLU A 1 89 ? 33.985 12.229 -10.216 1.00 73.81 150 GLU A CA 1
ATOM 626 C C . GLU A 1 89 ? 33.057 12.208 -11.436 1.00 70.73 150 GLU A C 1
ATOM 627 O O . GLU A 1 89 ? 32.419 11.200 -11.719 1.00 70.22 150 GLU A O 1
ATOM 633 N N . PRO A 1 90 ? 32.987 13.323 -12.179 1.00 67.67 151 PRO A N 1
ATOM 634 C CA . PRO A 1 90 ? 32.153 13.462 -13.374 1.00 66.17 151 PRO A CA 1
ATOM 635 C C . PRO A 1 90 ? 32.155 12.263 -14.316 1.00 64.59 151 PRO A C 1
ATOM 636 O O . PRO A 1 90 ? 31.106 11.843 -1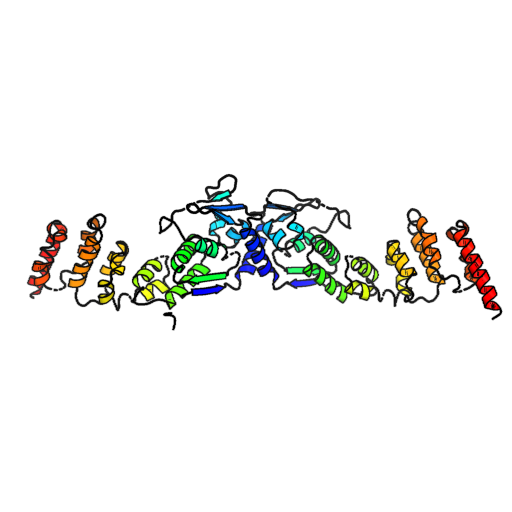4.789 1.00 64.63 151 PRO A O 1
ATOM 640 N N . ASP A 1 91 ? 33.326 11.716 -14.601 1.00 62.21 152 ASP A N 1
ATOM 641 C CA . ASP A 1 91 ? 33.395 10.570 -15.492 1.00 60.32 152 ASP A CA 1
ATOM 642 C C . ASP A 1 91 ? 32.758 9.344 -14.870 1.00 57.67 152 ASP A C 1
ATOM 643 O O . ASP A 1 91 ? 32.288 8.454 -15.575 1.00 55.82 152 ASP A O 1
ATOM 648 N N . THR A 1 92 ? 32.751 9.290 -13.547 1.00 54.39 153 THR A N 1
ATOM 649 C CA . THR A 1 92 ? 32.160 8.158 -12.864 1.00 53.16 153 THR A CA 1
ATOM 650 C C . THR A 1 92 ? 30.630 8.240 -12.849 1.00 52.34 153 THR A C 1
ATOM 651 O O . THR A 1 92 ? 29.944 7.225 -13.012 1.00 51.22 153 THR A O 1
ATOM 655 N N . VAL A 1 93 ? 30.106 9.443 -12.650 1.00 50.64 154 VAL A N 1
ATOM 656 C CA . VAL A 1 93 ? 28.675 9.645 -12.649 1.00 50.34 154 VAL A CA 1
ATOM 657 C C . VAL A 1 93 ? 28.159 9.286 -14.048 1.00 49.36 154 VAL A C 1
ATOM 658 O O . VAL A 1 93 ? 27.251 8.475 -14.199 1.00 51.60 154 VAL A O 1
ATOM 662 N N . GLU A 1 94 ? 28.754 9.869 -15.073 1.00 46.54 155 GLU A N 1
ATOM 663 C CA . GLU A 1 94 ? 28.355 9.563 -16.431 1.00 44.98 155 GLU A CA 1
ATOM 664 C C . GLU A 1 94 ? 28.353 8.057 -16.698 1.00 43.21 155 GLU A C 1
ATOM 665 O O . GLU A 1 94 ? 27.509 7.560 -17.423 1.00 43.25 155 GLU A O 1
ATOM 671 N N . ALA A 1 95 ? 29.306 7.331 -16.124 1.00 41.72 156 ALA A N 1
ATOM 672 C CA . ALA A 1 95 ? 29.384 5.895 -16.366 1.00 40.07 156 ALA A CA 1
ATOM 673 C C . ALA A 1 95 ? 28.260 5.111 -15.709 1.00 38.47 156 ALA A C 1
ATOM 674 O O . ALA A 1 95 ? 27.854 4.071 -16.214 1.00 40.64 156 ALA A O 1
ATOM 676 N N . VAL A 1 96 ? 27.789 5.602 -14.573 1.00 37.73 157 VAL A N 1
ATOM 677 C CA . VAL A 1 96 ? 26.730 4.951 -13.827 1.00 37.59 157 VAL A CA 1
ATOM 678 C C . VAL A 1 96 ? 25.433 5.325 -14.494 1.00 38.36 157 VAL A C 1
ATOM 679 O O . VAL A 1 96 ? 24.487 4.534 -14.546 1.00 38.36 157 VAL A O 1
ATOM 683 N N . ILE A 1 97 ? 25.390 6.543 -15.019 1.00 38.06 158 ILE A N 1
ATOM 684 C CA . ILE A 1 97 ? 24.201 6.964 -15.715 1.00 37.42 158 ILE A CA 1
ATOM 685 C C . ILE A 1 97 ? 24.088 6.110 -16.956 1.00 37.87 158 ILE A C 1
ATOM 686 O O . ILE A 1 97 ? 23.044 5.526 -17.223 1.00 38.83 158 ILE A O 1
ATOM 691 N N . GLU A 1 98 ? 25.174 5.991 -17.699 1.00 37.20 159 GLU A N 1
ATOM 692 C CA . GLU A 1 98 ? 25.101 5.190 -18.905 1.00 37.70 159 GLU A CA 1
ATOM 693 C C . GLU A 1 98 ? 24.787 3.731 -18.579 1.00 36.67 159 GLU A C 1
ATOM 694 O O . GLU A 1 98 ? 24.166 3.026 -19.389 1.00 35.72 159 GLU A O 1
ATOM 700 N N . TYR A 1 99 ? 25.202 3.276 -17.399 1.00 33.53 160 TYR A N 1
ATOM 701 C CA . TYR A 1 99 ? 24.907 1.908 -16.999 1.00 33.34 160 TYR A CA 1
ATOM 702 C C . TYR A 1 99 ? 23.382 1.725 -16.933 1.00 34.58 160 TYR A C 1
ATOM 703 O O . TYR A 1 99 ? 22.840 0.704 -17.400 1.00 34.58 160 TYR A O 1
ATOM 720 N N . TYR A 1 101 ? 21.088 3.142 -18.587 1.00 31.13 162 TYR A N 1
ATOM 721 C CA . TYR A 1 101 ? 20.584 2.997 -19.949 1.00 28.57 162 TYR A CA 1
ATOM 722 C C . TYR A 1 101 ? 21.021 1.744 -20.689 1.00 32.16 162 TYR A C 1
ATOM 723 O O . TYR A 1 101 ? 20.319 1.272 -21.559 1.00 33.97 162 TYR A O 1
ATOM 732 N N . THR A 1 102 ? 22.179 1.180 -20.363 1.00 36.99 163 THR A N 1
ATOM 733 C CA . THR A 1 102 ? 22.647 0.039 -21.158 1.00 33.60 163 THR A CA 1
ATOM 734 C C . THR A 1 102 ? 23.017 -1.219 -20.419 1.00 29.76 163 THR A C 1
ATOM 735 O O . THR A 1 102 ? 23.309 -2.229 -21.057 1.00 30.70 163 THR A O 1
ATOM 739 N N . GLY A 1 103 ? 23.035 -1.181 -19.102 1.00 27.40 164 GLY A N 1
ATOM 740 C CA . GLY A 1 103 ? 23.452 -2.377 -18.397 1.00 34.11 164 GLY A CA 1
ATOM 741 C C . GLY A 1 103 ? 24.950 -2.727 -18.566 1.00 37.00 164 GLY A C 1
ATOM 742 O O . GLY A 1 103 ? 25.337 -3.835 -18.208 1.00 38.44 164 GLY A O 1
ATOM 743 N N . ARG A 1 104 ? 25.783 -1.830 -19.114 1.00 39.66 165 ARG A N 1
ATOM 744 C CA . ARG A 1 104 ? 27.241 -2.104 -19.272 1.00 43.76 165 ARG A CA 1
ATOM 745 C C . ARG A 1 104 ? 28.089 -1.040 -18.578 1.00 41.30 165 ARG A C 1
ATOM 746 O O . ARG A 1 104 ? 27.833 0.158 -18.713 1.00 41.71 165 ARG A O 1
ATOM 754 N N . ILE A 1 105 ? 29.111 -1.457 -17.849 1.00 40.57 166 ILE A N 1
ATOM 755 C CA . ILE A 1 105 ? 29.954 -0.479 -17.170 1.00 39.61 166 ILE A CA 1
ATOM 756 C C . ILE A 1 105 ? 31.359 -1.024 -16.881 1.00 40.36 166 ILE A C 1
ATOM 757 O O . ILE A 1 105 ? 31.533 -2.221 -16.638 1.00 37.81 166 ILE A O 1
ATOM 762 N N . ARG A 1 106 ? 32.367 -0.153 -16.927 1.00 43.17 167 ARG A N 1
ATOM 763 C CA . ARG A 1 106 ? 33.725 -0.602 -16.636 1.00 45.45 167 ARG A CA 1
ATOM 764 C C . ARG A 1 106 ? 34.133 -0.075 -15.284 1.00 44.87 167 ARG A C 1
ATOM 765 O O . ARG A 1 106 ? 34.186 1.132 -15.068 1.00 46.50 167 ARG A O 1
ATOM 773 N N . VAL A 1 107 ? 34.411 -0.989 -14.370 1.00 45.70 168 VAL A N 1
ATOM 774 C CA . VAL A 1 107 ? 34.796 -0.612 -13.017 1.00 49.10 168 VAL A CA 1
ATOM 775 C C . VAL A 1 107 ? 36.290 -0.858 -12.814 1.00 50.51 168 VAL A C 1
ATOM 776 O O . VAL A 1 107 ? 36.826 -1.877 -13.259 1.00 49.47 168 VAL A O 1
ATOM 780 N N . SER A 1 108 ? 36.959 0.088 -12.168 1.00 52.30 169 SER A N 1
ATOM 781 C CA . SER A 1 108 ? 38.388 -0.044 -11.909 1.00 55.83 169 SER A CA 1
ATOM 782 C C . SER A 1 108 ? 38.682 0.249 -10.442 1.00 57.68 169 SER A C 1
ATOM 783 O O . SER A 1 108 ? 37.825 0.763 -9.719 1.00 58.82 169 SER A O 1
ATOM 786 N N . THR A 1 109 ? 39.896 -0.081 -10.012 1.00 59.99 170 THR A N 1
ATOM 787 C CA . THR A 1 109 ? 40.322 0.124 -8.625 1.00 60.23 170 THR A CA 1
ATOM 788 C C . THR A 1 109 ? 40.237 1.586 -8.233 1.00 59.05 170 THR A C 1
ATOM 789 O O . THR A 1 109 ? 40.043 1.928 -7.054 1.00 58.40 170 THR A O 1
ATOM 793 N N . GLY A 1 110 ? 40.370 2.448 -9.233 1.00 58.34 171 GLY A N 1
ATOM 794 C CA . GLY A 1 110 ? 40.323 3.872 -8.980 1.00 58.58 171 GLY A CA 1
ATOM 795 C C . GLY A 1 110 ? 38.938 4.460 -8.822 1.00 59.34 171 GLY A C 1
ATOM 796 O O . GLY A 1 110 ? 38.777 5.452 -8.109 1.00 60.83 171 GLY A O 1
ATOM 797 N N . SER A 1 111 ? 37.939 3.855 -9.465 1.00 57.44 172 SER A N 1
ATOM 798 C CA . SER A 1 111 ? 36.568 4.370 -9.405 1.00 57.50 172 SER A CA 1
ATOM 799 C C . SER A 1 111 ? 35.607 3.526 -8.589 1.00 58.16 172 SER A C 1
ATOM 800 O O . SER A 1 111 ? 34.548 4.007 -8.175 1.00 56.71 172 SER A O 1
ATOM 803 N N . VAL A 1 112 ? 35.979 2.274 -8.355 1.00 57.88 173 VAL A N 1
ATOM 804 C CA . VAL A 1 112 ? 35.100 1.364 -7.655 1.00 59.68 173 VAL A CA 1
ATOM 805 C C . VAL A 1 112 ? 34.387 1.885 -6.419 1.00 59.91 173 VAL A C 1
ATOM 806 O O . VAL A 1 112 ? 33.222 1.571 -6.224 1.00 60.47 173 VAL A O 1
ATOM 810 N N . HIS A 1 113 ? 35.061 2.675 -5.590 1.00 60.53 174 HIS A N 1
ATOM 811 C CA . HIS A 1 113 ? 34.422 3.177 -4.384 1.00 61.14 174 HIS A CA 1
ATOM 812 C C . HIS A 1 113 ? 33.291 4.156 -4.691 1.00 60.94 174 HIS A C 1
ATOM 813 O O . HIS A 1 113 ? 32.228 4.084 -4.069 1.00 60.44 174 HIS A O 1
ATOM 820 N N . GLU A 1 114 ? 33.507 5.062 -5.640 1.00 59.04 175 GLU A N 1
ATOM 821 C CA . GLU A 1 114 ? 32.467 6.015 -5.999 1.00 59.12 175 GLU A CA 1
ATOM 822 C C . GLU A 1 114 ? 31.314 5.327 -6.754 1.00 57.68 175 GLU A C 1
ATOM 823 O O . GLU A 1 114 ? 30.155 5.720 -6.622 1.00 57.30 175 GLU A O 1
ATOM 829 N N . VAL A 1 115 ? 31.635 4.297 -7.530 1.00 54.93 176 VAL A N 1
ATOM 830 C CA . VAL A 1 115 ? 30.606 3.565 -8.251 1.00 54.66 176 VAL A CA 1
ATOM 831 C C . VAL A 1 115 ? 29.730 2.884 -7.215 1.00 54.98 176 VAL A C 1
ATOM 832 O O . VAL A 1 115 ? 28.511 2.840 -7.353 1.00 55.20 176 VAL A O 1
ATOM 836 N N . LEU A 1 116 ? 30.369 2.352 -6.177 1.00 54.74 177 LEU A N 1
ATOM 837 C CA . LEU A 1 116 ? 29.665 1.676 -5.101 1.00 55.17 177 LEU A CA 1
ATOM 838 C C . LEU A 1 116 ? 28.707 2.627 -4.403 1.00 56.56 177 LEU A C 1
ATOM 839 O O . LEU A 1 116 ? 27.544 2.297 -4.177 1.00 57.42 177 LEU A O 1
ATOM 844 N N . GLU A 1 117 ? 29.191 3.816 -4.072 1.00 57.37 178 GLU A N 1
ATOM 845 C CA . GLU A 1 117 ? 28.347 4.789 -3.407 1.00 59.64 178 GLU A CA 1
ATOM 846 C C . GLU A 1 117 ? 27.138 5.203 -4.265 1.00 59.36 178 GLU A C 1
ATOM 847 O O . GLU A 1 117 ? 26.028 5.315 -3.755 1.00 59.40 178 GLU A O 1
ATOM 853 N N . LEU A 1 118 ? 27.355 5.429 -5.560 1.00 58.96 179 LEU A N 1
ATOM 854 C CA . LEU A 1 118 ? 26.271 5.813 -6.459 1.00 56.56 179 LEU A CA 1
ATOM 855 C C . LEU A 1 118 ? 25.300 4.647 -6.614 1.00 56.95 179 LEU A C 1
ATOM 856 O O . LEU A 1 118 ? 24.085 4.822 -6.567 1.00 57.15 179 LEU A O 1
ATOM 861 N N . ALA A 1 119 ? 25.841 3.449 -6.778 1.00 56.82 180 ALA A N 1
ATOM 862 C CA . ALA A 1 119 ? 25.010 2.262 -6.921 1.00 58.29 180 ALA A CA 1
ATOM 863 C C . ALA A 1 119 ? 24.131 2.043 -5.695 1.00 60.70 180 ALA A C 1
ATOM 864 O O . ALA A 1 119 ? 22.974 1.636 -5.816 1.00 61.73 180 ALA A O 1
ATOM 866 N N . ASP A 1 120 ? 24.696 2.297 -4.516 1.00 61.19 181 ASP A N 1
ATOM 867 C CA . ASP A 1 120 ? 23.987 2.117 -3.258 1.00 59.87 181 ASP A CA 1
ATOM 868 C C . ASP A 1 120 ? 22.913 3.186 -3.112 1.00 59.51 181 ASP A C 1
ATOM 869 O O . ASP A 1 120 ? 21.795 2.907 -2.683 1.00 59.92 181 ASP A O 1
ATOM 874 N N . ARG A 1 121 ? 23.261 4.411 -3.475 1.00 57.83 182 ARG A N 1
ATOM 875 C CA . ARG A 1 121 ? 22.327 5.514 -3.397 1.00 58.68 182 ARG A CA 1
ATOM 876 C C . ARG A 1 121 ? 21.135 5.345 -4.353 1.00 59.53 182 ARG A C 1
ATOM 877 O O . ARG A 1 121 ? 20.034 5.781 -4.035 1.00 60.24 182 ARG A O 1
ATOM 885 N N . PHE A 1 122 ? 21.350 4.724 -5.514 1.00 57.24 183 PHE A N 1
ATOM 886 C CA . PHE A 1 122 ? 20.272 4.546 -6.480 1.00 55.20 183 PHE A CA 1
ATOM 887 C C . PHE A 1 122 ? 19.657 3.154 -6.489 1.00 55.94 183 PHE A C 1
ATOM 888 O O . PHE A 1 122 ? 18.893 2.812 -7.384 1.00 56.04 183 PHE A O 1
ATOM 896 N N . LEU A 1 123 ? 19.998 2.351 -5.495 1.00 54.65 184 LEU A N 1
ATOM 897 C CA . LEU A 1 123 ? 19.431 1.023 -5.387 1.00 55.41 184 LEU A CA 1
ATOM 898 C C . LEU A 1 123 ? 19.702 0.136 -6.599 1.00 56.13 184 LEU A C 1
ATOM 899 O O . LEU A 1 123 ? 18.883 -0.702 -6.973 1.00 57.36 184 LEU A O 1
ATOM 904 N N . LEU A 1 124 ? 20.860 0.314 -7.214 1.00 55.50 185 LEU A N 1
ATOM 905 C CA . LEU A 1 124 ? 21.234 -0.517 -8.343 1.00 54.16 185 LEU A CA 1
ATOM 906 C C . LEU A 1 124 ? 21.823 -1.793 -7.748 1.00 55.41 185 LEU A C 1
ATOM 907 O O . LEU A 1 124 ? 23.031 -1.972 -7.676 1.00 56.64 185 LEU A O 1
ATOM 912 N N . ILE A 1 125 ? 20.950 -2.681 -7.309 1.00 56.51 186 ILE A N 1
ATOM 913 C CA . ILE A 1 125 ? 21.378 -3.919 -6.686 1.00 58.53 186 ILE A CA 1
ATOM 914 C C . ILE A 1 125 ? 22.423 -4.717 -7.447 1.00 58.40 186 ILE A C 1
ATOM 915 O O . ILE A 1 125 ? 23.429 -5.122 -6.869 1.00 57.87 186 ILE A O 1
ATOM 920 N N . ARG A 1 126 ? 22.181 -4.973 -8.728 1.00 58.00 187 ARG A N 1
ATOM 921 C CA . ARG A 1 126 ? 23.126 -5.767 -9.510 1.00 58.22 187 ARG A CA 1
ATOM 922 C C . ARG A 1 126 ? 24.503 -5.111 -9.628 1.00 55.88 187 ARG A C 1
ATOM 923 O O . ARG A 1 126 ? 25.527 -5.786 -9.587 1.00 52.23 187 ARG A O 1
ATOM 931 N N . LEU A 1 127 ? 24.513 -3.795 -9.790 1.00 54.19 188 LEU A N 1
ATOM 932 C CA . LEU A 1 127 ? 25.754 -3.060 -9.910 1.00 52.67 188 LEU A CA 1
ATOM 933 C C . LEU A 1 127 ? 26.461 -3.150 -8.554 1.00 55.01 188 LEU A C 1
ATOM 934 O O . LEU A 1 127 ? 27.653 -3.490 -8.465 1.00 54.10 188 LEU A O 1
ATOM 939 N N . LYS A 1 128 ? 25.715 -2.877 -7.492 1.00 56.17 189 LYS A N 1
ATOM 940 C CA . LYS A 1 128 ? 26.275 -2.951 -6.151 1.00 58.67 189 LYS A CA 1
ATOM 941 C C . LYS A 1 128 ? 26.857 -4.345 -5.873 1.00 58.95 189 LYS A C 1
ATOM 942 O O . LYS A 1 128 ? 27.942 -4.468 -5.317 1.00 60.05 189 LYS A O 1
ATOM 948 N N . GLU A 1 129 ? 26.147 -5.395 -6.265 1.00 60.12 190 GLU A N 1
ATOM 949 C CA . GLU A 1 129 ? 26.641 -6.750 -6.044 1.00 61.26 190 GLU A CA 1
ATOM 950 C C . GLU A 1 129 ? 27.907 -7.008 -6.853 1.00 59.73 190 GLU A C 1
ATOM 951 O O . GLU A 1 129 ? 28.770 -7.770 -6.429 1.00 60.02 190 GLU A O 1
ATOM 957 N N . PHE A 1 130 ? 28.017 -6.379 -8.019 1.00 58.30 191 PHE A N 1
ATOM 958 C CA . PHE A 1 130 ? 29.195 -6.570 -8.852 1.00 57.42 191 PHE A CA 1
ATOM 959 C C . PHE A 1 130 ? 30.421 -5.932 -8.178 1.00 56.98 191 PHE A C 1
ATOM 960 O O . PHE A 1 130 ? 31.466 -6.561 -8.052 1.00 55.94 191 PHE A O 1
ATOM 968 N N . CYS A 1 131 ? 30.283 -4.682 -7.754 1.00 56.70 192 CYS A N 1
ATOM 969 C CA . CYS A 1 131 ? 31.360 -4.001 -7.071 1.00 56.90 192 CYS A CA 1
ATOM 970 C C . CYS A 1 131 ? 31.823 -4.890 -5.916 1.00 59.10 192 CYS A C 1
ATOM 971 O O . CYS A 1 131 ? 33.008 -4.924 -5.580 1.00 59.77 192 CYS A O 1
ATOM 974 N N . GLY A 1 132 ? 30.884 -5.619 -5.323 1.00 59.67 193 GLY A N 1
ATOM 975 C CA . GLY A 1 132 ? 31.209 -6.499 -4.213 1.00 61.00 193 GLY A CA 1
ATOM 976 C C . GLY A 1 132 ? 32.118 -7.664 -4.565 1.00 61.38 193 GLY A C 1
ATOM 977 O O . GLY A 1 132 ? 32.933 -8.085 -3.740 1.00 61.95 193 GLY A O 1
ATOM 978 N N . GLU A 1 133 ? 31.969 -8.197 -5.772 1.00 61.38 194 GLU A N 1
ATOM 979 C CA . GLU A 1 133 ? 32.800 -9.305 -6.211 1.00 63.12 194 GLU A CA 1
ATOM 980 C C . GLU A 1 133 ? 34.142 -8.738 -6.648 1.00 61.87 194 GLU A C 1
ATOM 981 O O . GLU A 1 133 ? 35.187 -9.339 -6.429 1.00 61.26 194 GLU A O 1
ATOM 987 N N . PHE A 1 134 ? 34.103 -7.573 -7.275 1.00 60.17 195 PHE A N 1
ATOM 988 C CA . PHE A 1 134 ? 35.313 -6.938 -7.741 1.00 59.14 195 PHE A CA 1
ATOM 989 C C . PHE A 1 134 ? 36.252 -6.746 -6.561 1.00 59.93 195 PHE A C 1
ATOM 990 O O . PHE A 1 134 ? 37.416 -7.160 -6.600 1.00 58.77 195 PHE A O 1
ATOM 998 N N . LEU A 1 135 ? 35.733 -6.116 -5.510 1.00 60.25 196 LEU A N 1
ATOM 999 C CA . LEU A 1 135 ? 36.510 -5.852 -4.301 1.00 60.51 196 LEU A CA 1
ATOM 1000 C C . LEU A 1 135 ? 36.945 -7.138 -3.615 1.00 61.25 196 LEU A C 1
ATOM 1001 O O . LEU A 1 135 ? 38.061 -7.239 -3.114 1.00 62.17 196 LEU A O 1
ATOM 1006 N N . LYS A 1 136 ? 36.055 -8.118 -3.610 1.00 62.03 197 LYS A N 1
ATOM 1007 C CA . LYS A 1 136 ? 36.313 -9.402 -2.986 1.00 64.50 197 LYS A CA 1
ATOM 1008 C C . LYS A 1 136 ? 37.520 -10.118 -3.611 1.00 66.28 197 LYS A C 1
ATOM 1009 O O . LYS A 1 136 ? 38.244 -10.847 -2.933 1.00 66.26 197 LYS A O 1
ATOM 1015 N N . LYS A 1 137 ? 37.742 -9.893 -4.902 1.00 68.04 198 LYS A N 1
ATOM 1016 C CA . LYS A 1 137 ? 38.849 -10.516 -5.622 1.00 69.40 198 LYS A CA 1
ATOM 1017 C C . LYS A 1 137 ? 40.125 -9.695 -5.503 1.00 69.59 198 LYS A C 1
ATOM 1018 O O . LYS A 1 137 ? 41.214 -10.195 -5.763 1.00 70.00 198 LYS A O 1
ATOM 1024 N N . LYS A 1 138 ? 39.984 -8.436 -5.112 1.00 69.63 199 LYS A N 1
ATOM 1025 C CA . LYS A 1 138 ? 41.125 -7.544 -4.966 1.00 69.51 199 LYS A CA 1
ATOM 1026 C C . LYS A 1 138 ? 41.548 -7.416 -3.503 1.00 68.99 199 LYS A C 1
ATOM 1027 O O . LYS A 1 138 ? 42.543 -6.757 -3.187 1.00 66.65 199 LYS A O 1
ATOM 1033 N N . LEU A 1 139 ? 40.791 -8.061 -2.618 1.00 69.46 200 LEU A N 1
ATOM 1034 C CA . LEU A 1 139 ? 41.063 -8.014 -1.184 1.00 70.35 200 LEU A CA 1
ATOM 1035 C C . LEU A 1 139 ? 42.519 -8.349 -0.906 1.00 71.71 200 LEU A C 1
ATOM 1036 O O . LEU A 1 139 ? 43.019 -9.384 -1.339 1.00 72.21 200 LEU A O 1
ATOM 1041 N N . HIS A 1 140 ? 43.192 -7.476 -0.166 1.00 72.92 201 HIS A N 1
ATOM 1042 C CA . HIS A 1 140 ? 44.599 -7.680 0.142 1.00 74.87 201 HIS A CA 1
ATOM 1043 C C . HIS A 1 140 ? 45.028 -6.947 1.424 1.00 74.19 201 HIS A C 1
ATOM 1044 O O . HIS A 1 140 ? 44.569 -5.841 1.717 1.00 74.05 201 HIS A O 1
ATOM 1051 N N . LEU A 1 141 ? 45.903 -7.588 2.189 1.00 72.86 202 LEU A N 1
ATOM 1052 C CA . LEU A 1 141 ? 46.399 -7.033 3.442 1.00 71.35 202 LEU A CA 1
ATOM 1053 C C . LEU A 1 141 ? 46.667 -5.532 3.404 1.00 68.96 202 LEU A C 1
ATOM 1054 O O . LEU A 1 141 ? 46.598 -4.858 4.428 1.00 67.40 202 LEU A O 1
ATOM 1059 N N . SER A 1 142 ? 46.956 -5.005 2.221 1.00 67.19 203 SER A N 1
ATOM 1060 C CA . SER A 1 142 ? 47.245 -3.581 2.088 1.00 65.45 203 SER A CA 1
ATOM 1061 C C . SER A 1 142 ? 46.008 -2.683 1.932 1.00 62.13 203 SER A C 1
ATOM 1062 O O . SER A 1 142 ? 46.119 -1.459 1.928 1.00 60.14 203 SER A O 1
ATOM 1065 N N . ASN A 1 143 ? 44.833 -3.285 1.805 1.00 59.63 204 ASN A N 1
ATOM 1066 C CA . ASN A 1 143 ? 43.607 -2.502 1.649 1.00 58.38 204 ASN A CA 1
ATOM 1067 C C . ASN A 1 143 ? 42.426 -3.074 2.410 1.00 56.61 204 ASN A C 1
ATOM 1068 O O . ASN A 1 143 ? 41.334 -2.526 2.349 1.00 55.83 204 ASN A O 1
ATOM 1073 N N . CYS A 1 144 ? 42.639 -4.171 3.127 1.00 56.31 205 CYS A N 1
ATOM 1074 C CA . CYS A 1 144 ? 41.551 -4.787 3.867 1.00 57.75 205 CYS A CA 1
ATOM 1075 C C . CYS A 1 144 ? 40.841 -3.826 4.814 1.00 56.99 205 CYS A C 1
ATOM 1076 O O . CYS A 1 144 ? 39.643 -3.956 5.036 1.00 57.42 205 CYS A O 1
ATOM 1079 N N . VAL A 1 145 ? 41.566 -2.864 5.370 1.00 55.98 206 VAL A N 1
ATOM 1080 C CA . VAL A 1 145 ? 40.948 -1.910 6.279 1.00 55.96 206 VAL A CA 1
ATOM 1081 C C . VAL A 1 145 ? 40.033 -0.958 5.522 1.00 56.03 206 VAL A C 1
ATOM 1082 O O . VAL A 1 145 ? 38.869 -0.796 5.876 1.00 56.25 206 VAL A O 1
ATOM 1086 N N . ALA A 1 146 ? 40.558 -0.322 4.482 1.00 55.75 207 ALA A N 1
ATOM 1087 C CA . ALA A 1 146 ? 39.748 0.588 3.684 1.00 54.89 207 ALA A CA 1
ATOM 1088 C C . ALA A 1 146 ? 38.547 -0.160 3.111 1.00 54.74 207 ALA A C 1
ATOM 1089 O O . ALA A 1 146 ? 37.443 0.374 3.060 1.00 53.88 207 ALA A O 1
ATOM 1091 N N . ILE A 1 147 ? 38.774 -1.399 2.683 1.00 53.55 208 ILE A N 1
ATOM 1092 C CA . ILE A 1 147 ? 37.719 -2.207 2.110 1.00 54.31 208 ILE A CA 1
ATOM 1093 C C . ILE A 1 147 ? 36.687 -2.620 3.155 1.00 55.01 208 ILE A C 1
ATOM 1094 O O . ILE A 1 147 ? 35.487 -2.530 2.908 1.00 54.01 208 ILE A O 1
ATOM 1099 N N . HIS A 1 148 ? 37.143 -3.060 4.324 1.00 55.80 209 HIS A N 1
ATOM 1100 C CA . HIS A 1 148 ? 36.215 -3.460 5.380 1.00 55.72 209 HIS A CA 1
ATOM 1101 C C . HIS A 1 148 ? 35.293 -2.299 5.725 1.00 56.03 209 HIS A C 1
ATOM 1102 O O . HIS A 1 148 ? 34.113 -2.485 5.996 1.00 54.47 209 HIS A O 1
ATOM 1109 N N . SER A 1 149 ? 35.859 -1.099 5.709 1.00 56.38 210 SER A N 1
ATOM 1110 C CA . SER A 1 149 ? 35.128 0.117 6.010 1.00 56.88 210 SER A CA 1
ATOM 1111 C C . SER A 1 149 ? 33.977 0.289 5.016 1.00 58.02 210 SER A C 1
ATOM 1112 O O . SER A 1 149 ? 32.844 0.568 5.402 1.00 56.94 210 SER A O 1
ATOM 1115 N N . LEU A 1 150 ? 34.267 0.112 3.731 1.00 59.38 211 LEU A N 1
ATOM 1116 C CA . LEU A 1 150 ? 33.237 0.247 2.702 1.00 59.13 211 LEU A CA 1
ATOM 1117 C C . LEU A 1 150 ? 32.197 -0.854 2.808 1.00 58.67 211 LEU A C 1
ATOM 1118 O O . LEU A 1 150 ? 31.000 -0.588 2.804 1.00 59.15 211 LEU A O 1
ATOM 1123 N N . ALA A 1 151 ? 32.658 -2.095 2.886 1.00 58.77 212 ALA A N 1
ATOM 1124 C CA . ALA A 1 151 ? 31.746 -3.221 2.968 1.00 60.49 212 ALA A CA 1
ATOM 1125 C C . ALA A 1 151 ? 30.742 -2.996 4.093 1.00 62.85 212 ALA A C 1
ATOM 1126 O O . ALA A 1 151 ? 29.597 -3.428 4.012 1.00 62.09 212 ALA A O 1
ATOM 1128 N N . HIS A 1 152 ? 31.185 -2.296 5.134 1.00 65.37 213 HIS A N 1
ATOM 1129 C CA . HIS A 1 152 ? 30.351 -2.005 6.293 1.00 65.96 213 HIS A CA 1
ATOM 1130 C C . HIS A 1 152 ? 29.439 -0.817 6.007 1.00 65.75 213 HIS A C 1
ATOM 1131 O O . HIS A 1 152 ? 28.229 -0.880 6.202 1.00 66.62 213 HIS A O 1
ATOM 1146 N N . TYR A 1 154 ? 28.279 0.158 3.414 1.00 63.72 215 TYR A N 1
ATOM 1147 C CA . TYR A 1 154 ? 27.279 -0.141 2.389 1.00 61.44 215 TYR A CA 1
ATOM 1148 C C . TYR A 1 154 ? 26.716 -1.553 2.463 1.00 62.60 215 TYR A C 1
ATOM 1149 O O . TYR A 1 154 ? 26.254 -2.102 1.466 1.00 62.75 215 TYR A O 1
ATOM 1158 N N . THR A 1 155 ? 26.762 -2.142 3.647 1.00 63.57 216 THR A N 1
ATOM 1159 C CA . THR A 1 155 ? 26.217 -3.480 3.867 1.00 67.09 216 THR A CA 1
ATOM 1160 C C . THR A 1 155 ? 26.587 -4.532 2.826 1.00 68.00 216 THR A C 1
ATOM 1161 O O . THR A 1 155 ? 25.738 -4.968 2.052 1.00 69.47 216 THR A O 1
ATOM 1165 N N . LEU A 1 156 ? 27.845 -4.948 2.810 1.00 68.91 217 LEU A N 1
ATOM 1166 C CA . LEU A 1 156 ? 28.279 -5.972 1.886 1.00 69.97 217 LEU A CA 1
ATOM 1167 C C . LEU A 1 156 ? 28.699 -7.162 2.727 1.00 71.98 217 LEU A C 1
ATOM 1168 O O . LEU A 1 156 ? 29.861 -7.563 2.743 1.00 73.06 217 LEU A O 1
ATOM 1173 N N . SER A 1 157 ? 27.715 -7.701 3.441 1.00 73.30 218 SER A N 1
ATOM 1174 C CA . SER A 1 157 ? 27.876 -8.847 4.327 1.00 74.50 218 SER A CA 1
ATOM 1175 C C . SER A 1 157 ? 29.027 -9.771 3.967 1.00 74.68 218 SER A C 1
ATOM 1176 O O . SER A 1 157 ? 29.918 -9.992 4.779 1.00 76.19 218 SER A O 1
ATOM 1179 N N . GLN A 1 158 ? 28.998 -10.318 2.757 1.00 75.08 219 GLN A N 1
ATOM 1180 C CA . GLN A 1 158 ? 30.033 -11.248 2.306 1.00 75.84 219 GLN A CA 1
ATOM 1181 C C . GLN A 1 158 ? 31.422 -10.633 2.349 1.00 73.65 219 GLN A C 1
ATOM 1182 O O . GLN A 1 158 ? 32.344 -11.169 2.966 1.00 73.58 219 GLN A O 1
ATOM 1188 N N . LEU A 1 159 ? 31.558 -9.506 1.671 1.00 71.23 220 LEU A N 1
ATOM 1189 C CA . LEU A 1 159 ? 32.808 -8.785 1.609 1.00 68.98 220 LEU A CA 1
ATOM 1190 C C . LEU A 1 159 ? 33.273 -8.430 3.022 1.00 68.96 220 LEU A C 1
ATOM 1191 O O . LEU A 1 159 ? 34.446 -8.581 3.364 1.00 67.68 220 LEU A O 1
ATOM 1196 N N . ALA A 1 160 ? 32.335 -7.966 3.841 1.00 68.81 221 ALA A N 1
ATOM 1197 C CA . ALA A 1 160 ? 32.639 -7.585 5.215 1.00 69.32 221 ALA A CA 1
ATOM 1198 C C . ALA A 1 160 ? 33.352 -8.684 5.986 1.00 69.50 221 ALA A C 1
ATOM 1199 O O . ALA A 1 160 ? 34.400 -8.447 6.583 1.00 69.59 221 ALA A O 1
ATOM 1201 N N . LEU A 1 161 ? 32.780 -9.883 5.972 1.00 69.52 222 LEU A N 1
ATOM 1202 C CA . LEU A 1 161 ? 33.363 -11.014 6.678 1.00 70.82 222 LEU A CA 1
ATOM 1203 C C . LEU A 1 161 ? 34.768 -11.320 6.200 1.00 70.27 222 LEU A C 1
ATOM 1204 O O . LEU A 1 161 ? 35.690 -11.465 7.002 1.00 70.34 222 LEU A O 1
ATOM 1209 N N . LYS A 1 162 ? 34.924 -11.422 4.888 1.00 69.35 223 LYS A N 1
ATOM 1210 C CA . LYS A 1 162 ? 36.216 -11.738 4.312 1.00 68.09 223 LYS A CA 1
ATOM 1211 C C . LYS A 1 162 ? 37.255 -10.708 4.749 1.00 66.04 223 LYS A C 1
ATOM 1212 O O . LYS A 1 162 ? 38.332 -11.071 5.219 1.00 65.98 223 LYS A O 1
ATOM 1218 N N . ALA A 1 163 ? 36.928 -9.428 4.613 1.00 63.12 224 ALA A N 1
ATOM 1219 C CA . ALA A 1 163 ? 37.849 -8.384 5.019 1.00 61.57 224 ALA A CA 1
ATOM 1220 C C . ALA A 1 163 ? 38.075 -8.415 6.535 1.00 61.02 224 ALA A C 1
ATOM 1221 O O . ALA A 1 163 ? 39.163 -8.112 7.012 1.00 60.84 224 ALA A O 1
ATOM 1223 N N . ALA A 1 164 ? 37.051 -8.791 7.292 1.00 61.37 225 ALA A N 1
ATOM 1224 C CA . ALA A 1 164 ? 37.181 -8.859 8.742 1.00 60.61 225 ALA A CA 1
ATOM 1225 C C . ALA A 1 164 ? 38.154 -9.961 9.144 1.00 60.53 225 ALA A C 1
ATOM 1226 O O . ALA A 1 164 ? 38.957 -9.777 10.050 1.00 62.12 225 ALA A O 1
ATOM 1228 N N . ASP A 1 165 ? 38.080 -11.108 8.477 1.00 60.41 226 ASP A N 1
ATOM 1229 C CA . ASP A 1 165 ? 38.975 -12.222 8.773 1.00 61.27 226 ASP A CA 1
ATOM 1230 C C . ASP A 1 165 ? 40.425 -11.856 8.498 1.00 59.89 226 ASP A C 1
ATOM 1231 O O . ASP A 1 165 ? 41.327 -12.187 9.275 1.00 59.20 226 ASP A O 1
ATOM 1244 N N . ILE A 1 167 ? 41.639 -8.939 8.618 1.00 58.99 228 ILE A N 1
ATOM 1245 C CA . ILE A 1 167 ? 42.076 -7.968 9.607 1.00 60.38 228 ILE A CA 1
ATOM 1246 C C . ILE A 1 167 ? 42.381 -8.637 10.946 1.00 61.48 228 ILE A C 1
ATOM 1247 O O . ILE A 1 167 ? 43.335 -8.265 11.623 1.00 62.05 228 ILE A O 1
ATOM 1252 N N . ARG A 1 168 ? 41.586 -9.634 11.320 1.00 62.84 229 ARG A N 1
ATOM 1253 C CA . ARG A 1 168 ? 41.811 -10.342 12.575 1.00 64.50 229 ARG A CA 1
ATOM 1254 C C . ARG A 1 168 ? 43.151 -11.028 12.572 1.00 65.38 229 ARG A C 1
ATOM 1255 O O . ARG A 1 168 ? 43.973 -10.791 13.446 1.00 66.81 229 ARG A O 1
ATOM 1263 N N . ARG A 1 169 ? 43.358 -11.883 11.581 1.00 67.37 230 ARG A N 1
ATOM 1264 C CA . ARG A 1 169 ? 44.598 -12.632 11.451 1.00 69.01 230 ARG A CA 1
ATOM 1265 C C . ARG A 1 169 ? 45.836 -11.761 11.414 1.00 67.73 230 ARG A C 1
ATOM 1266 O O . ARG A 1 169 ? 46.915 -12.217 11.779 1.00 68.21 230 ARG A O 1
ATOM 1274 N N . ASN A 1 170 ? 45.698 -10.520 10.965 1.00 65.82 231 ASN A N 1
ATOM 1275 C CA . ASN A 1 170 ? 46.855 -9.637 10.884 1.00 65.03 231 ASN A CA 1
ATOM 1276 C C . ASN A 1 170 ? 46.686 -8.378 11.704 1.00 64.68 231 ASN A C 1
ATOM 1277 O O . ASN A 1 170 ? 47.314 -7.355 11.413 1.00 65.03 231 ASN A O 1
ATOM 1282 N N . PHE A 1 171 ? 45.853 -8.443 12.736 1.00 63.27 232 PHE A N 1
ATOM 1283 C CA . PHE A 1 171 ? 45.617 -7.266 13.547 1.00 61.34 232 PHE A CA 1
ATOM 1284 C C . PHE A 1 171 ? 46.925 -6.645 14.027 1.00 62.29 232 PHE A C 1
ATOM 1285 O O . PHE A 1 171 ? 47.072 -5.423 14.009 1.00 60.42 232 PHE A O 1
ATOM 1293 N N . HIS A 1 172 ? 47.884 -7.479 14.428 1.00 64.41 233 HIS A N 1
ATOM 1294 C CA . HIS A 1 172 ? 49.176 -6.968 14.894 1.00 66.29 233 HIS A CA 1
ATOM 1295 C C . HIS A 1 172 ? 49.844 -6.088 13.838 1.00 65.79 233 HIS A C 1
ATOM 1296 O O . HIS A 1 172 ? 50.504 -5.107 14.170 1.00 66.25 233 HIS A O 1
ATOM 1303 N N . LYS A 1 173 ? 49.664 -6.434 12.568 1.00 66.01 234 LYS A N 1
ATOM 1304 C CA . LYS A 1 173 ? 50.241 -5.652 11.475 1.00 66.05 234 LYS A CA 1
ATOM 1305 C C . LYS A 1 173 ? 49.419 -4.403 11.144 1.00 65.64 234 LYS A C 1
ATOM 1306 O O . LYS A 1 173 ? 49.991 -3.336 10.902 1.00 66.66 234 LYS A O 1
ATOM 1312 N N . VAL A 1 174 ? 48.090 -4.519 11.131 1.00 63.57 235 VAL A N 1
ATOM 1313 C CA . VAL A 1 174 ? 47.261 -3.363 10.793 1.00 64.48 235 VAL A CA 1
ATOM 1314 C C . VAL A 1 174 ? 47.390 -2.220 11.804 1.00 65.37 235 VAL A C 1
ATOM 1315 O O . VAL A 1 174 ? 47.262 -1.046 11.444 1.00 63.50 235 VAL A O 1
ATOM 1319 N N . ILE A 1 175 ? 47.663 -2.568 13.059 1.00 68.23 236 ILE A N 1
ATOM 1320 C CA . ILE A 1 175 ? 47.826 -1.578 14.129 1.00 71.00 236 ILE A CA 1
ATOM 1321 C C . ILE A 1 175 ? 49.017 -0.655 13.873 1.00 72.14 236 ILE A C 1
ATOM 1322 O O . ILE A 1 175 ? 49.045 0.481 14.343 1.00 71.67 236 ILE A O 1
ATOM 1327 N N . GLN A 1 176 ? 50.011 -1.165 13.154 1.00 74.18 237 GLN A N 1
ATOM 1328 C CA . GLN A 1 176 ? 51.215 -0.404 12.857 1.00 77.11 237 GLN A CA 1
ATOM 1329 C C . GLN A 1 176 ? 51.058 0.576 11.709 1.00 79.10 237 GLN A C 1
ATOM 1330 O O . GLN A 1 176 ? 51.740 1.598 11.666 1.00 80.45 237 GLN A O 1
ATOM 1336 N N . ASP A 1 177 ? 50.173 0.270 10.768 1.00 81.02 238 ASP A N 1
ATOM 1337 C CA . ASP A 1 177 ? 49.960 1.172 9.647 1.00 82.43 238 ASP A CA 1
ATOM 1338 C C . ASP A 1 177 ? 49.175 2.372 10.156 1.00 82.54 238 ASP A C 1
ATOM 1339 O O . ASP A 1 177 ? 48.609 2.328 11.244 1.00 83.18 238 ASP A O 1
ATOM 1344 N N . GLU A 1 178 ? 49.132 3.445 9.382 1.00 82.53 239 GLU A N 1
ATOM 1345 C CA . GLU A 1 178 ? 48.427 4.634 9.829 1.00 83.03 239 GLU A CA 1
ATOM 1346 C C . GLU A 1 178 ? 46.949 4.685 9.459 1.00 82.57 239 GLU A C 1
ATOM 1347 O O . GLU A 1 178 ? 46.157 5.358 10.118 1.00 82.92 239 GLU A O 1
ATOM 1353 N N . GLU A 1 179 ? 46.580 3.978 8.401 1.00 81.70 240 GLU A N 1
ATOM 1354 C CA . GLU A 1 179 ? 45.193 3.932 7.953 1.00 81.16 240 GLU A CA 1
ATOM 1355 C C . GLU A 1 179 ? 44.267 3.635 9.127 1.00 79.04 240 GLU A C 1
ATOM 1356 O O . GLU A 1 179 ? 43.280 4.337 9.358 1.00 78.83 240 GLU A O 1
ATOM 1362 N N . PHE A 1 180 ? 44.605 2.582 9.861 1.00 76.69 241 PHE A N 1
ATOM 1363 C CA . PHE A 1 180 ? 43.826 2.141 11.008 1.00 72.74 241 PHE A CA 1
ATOM 1364 C C . PHE A 1 180 ? 43.379 3.263 11.932 1.00 71.99 241 PHE A C 1
ATOM 1365 O O . PHE A 1 180 ? 42.250 3.252 12.422 1.00 71.11 241 PHE A O 1
ATOM 1373 N N . TYR A 1 181 ? 44.253 4.236 12.163 1.00 70.67 242 TYR A N 1
ATOM 1374 C CA . TYR A 1 181 ? 43.935 5.323 13.078 1.00 71.29 242 TYR A CA 1
ATOM 1375 C C . TYR A 1 181 ? 43.000 6.398 12.565 1.00 71.51 242 TYR A C 1
ATOM 1376 O O . TYR A 1 181 ? 42.791 7.418 13.229 1.00 71.98 242 TYR A O 1
ATOM 1385 N N . THR A 1 182 ? 42.412 6.164 11.399 1.00 71.73 243 THR A N 1
ATOM 1386 C CA . THR A 1 182 ? 41.484 7.134 10.832 1.00 72.43 243 THR A CA 1
ATOM 1387 C C . THR A 1 182 ? 40.050 6.636 10.970 1.00 71.74 243 THR A C 1
ATOM 1388 O O . THR A 1 182 ? 39.103 7.350 10.656 1.00 72.88 243 THR A O 1
ATOM 1392 N N . LEU A 1 183 ? 39.898 5.409 11.451 1.00 70.13 244 LEU A N 1
ATOM 1393 C CA . LEU A 1 183 ? 38.578 4.817 11.619 1.00 69.07 244 LEU A CA 1
ATOM 1394 C C . LEU A 1 183 ? 37.724 5.563 12.633 1.00 69.02 244 LEU A C 1
ATOM 1395 O O . LEU A 1 183 ? 38.229 6.311 13.467 1.00 69.10 244 LEU A O 1
ATOM 1400 N N . PRO A 1 184 ? 36.401 5.383 12.554 1.00 68.89 245 PRO A N 1
ATOM 1401 C CA . PRO A 1 184 ? 35.490 6.043 13.490 1.00 68.52 245 PRO A CA 1
ATOM 1402 C C . PRO A 1 184 ? 35.370 5.200 14.770 1.00 67.83 245 PRO A C 1
ATOM 1403 O O . PRO A 1 184 ? 35.610 3.992 14.756 1.00 67.05 245 PRO A O 1
ATOM 1407 N N . PHE A 1 185 ? 34.997 5.853 15.865 1.00 68.25 246 PHE A N 1
ATOM 1408 C CA . PHE A 1 185 ? 34.850 5.210 17.166 1.00 67.62 246 PHE A CA 1
ATOM 1409 C C . PHE A 1 185 ? 34.152 3.846 17.195 1.00 67.57 246 PHE A C 1
ATOM 1410 O O . PHE A 1 185 ? 34.694 2.884 17.752 1.00 67.75 246 PHE A O 1
ATOM 1418 N N . HIS A 1 186 ? 32.958 3.753 16.610 1.00 67.77 247 HIS A N 1
ATOM 1419 C CA . HIS A 1 186 ? 32.210 2.492 16.643 1.00 68.26 247 HIS A CA 1
ATOM 1420 C C . HIS A 1 186 ? 32.932 1.280 16.053 1.00 66.81 247 HIS A C 1
ATOM 1421 O O . HIS A 1 186 ? 32.641 0.140 16.419 1.00 65.57 247 HIS A O 1
ATOM 1428 N N . LEU A 1 187 ? 33.867 1.522 15.143 1.00 66.19 248 LEU A N 1
ATOM 1429 C CA . LEU A 1 187 ? 34.635 0.429 14.557 1.00 66.28 248 LEU A CA 1
ATOM 1430 C C . LEU A 1 187 ? 35.786 0.074 15.495 1.00 66.33 248 LEU A C 1
ATOM 1431 O O . LEU A 1 187 ? 36.039 -1.098 15.763 1.00 66.32 248 LEU A O 1
ATOM 1436 N N . ILE A 1 188 ? 36.473 1.094 15.999 1.00 66.67 249 ILE A N 1
ATOM 1437 C CA . ILE A 1 188 ? 37.566 0.893 16.945 1.00 66.67 249 ILE A CA 1
ATOM 1438 C C . ILE A 1 188 ? 37.014 0.104 18.139 1.00 66.11 249 ILE A C 1
ATOM 1439 O O . ILE A 1 188 ? 37.637 -0.836 18.623 1.00 65.16 249 ILE A O 1
ATOM 1444 N N . ARG A 1 189 ? 35.830 0.497 18.596 1.00 65.88 250 ARG A N 1
ATOM 1445 C CA . ARG A 1 189 ? 35.187 -0.165 19.716 1.00 66.10 250 ARG A CA 1
ATOM 1446 C C . ARG A 1 189 ? 34.920 -1.629 19.389 1.00 66.11 250 ARG A C 1
ATOM 1447 O O . ARG A 1 189 ? 35.251 -2.517 20.177 1.00 65.90 250 ARG A O 1
ATOM 1455 N N . ASP A 1 190 ? 34.323 -1.881 18.226 1.00 65.84 251 ASP A N 1
ATOM 1456 C CA . ASP A 1 190 ? 34.028 -3.249 17.809 1.00 66.33 251 ASP A CA 1
ATOM 1457 C C . ASP A 1 190 ? 35.282 -4.114 17.759 1.00 65.09 251 ASP A C 1
ATOM 1458 O O . ASP A 1 190 ? 35.242 -5.293 18.108 1.00 64.16 251 ASP A O 1
ATOM 1463 N N . TRP A 1 191 ? 36.391 -3.522 17.323 1.00 64.76 252 TRP A N 1
ATOM 1464 C CA . TRP A 1 191 ? 37.655 -4.241 17.222 1.00 65.09 252 TRP A CA 1
ATOM 1465 C C . TRP A 1 191 ? 38.258 -4.598 18.574 1.00 66.74 252 TRP A C 1
ATOM 1466 O O . TRP A 1 191 ? 38.785 -5.701 18.740 1.00 67.59 252 TRP A O 1
ATOM 1477 N N . LEU A 1 192 ? 38.182 -3.682 19.538 1.00 67.52 253 LEU A N 1
ATOM 1478 C CA . LEU A 1 192 ? 38.713 -3.952 20.869 1.00 68.48 253 LEU A CA 1
ATOM 1479 C C . LEU A 1 192 ? 37.824 -4.963 21.579 1.00 69.22 253 LEU A C 1
ATOM 1480 O O . LEU A 1 192 ? 38.215 -5.552 22.589 1.00 70.61 253 LEU A O 1
ATOM 1485 N N . SER A 1 193 ? 36.627 -5.156 21.036 1.00 68.93 254 SER A N 1
ATOM 1486 C CA . SER A 1 193 ? 35.673 -6.106 21.582 1.00 68.94 254 SER A CA 1
ATOM 1487 C C . SER A 1 193 ? 35.891 -7.476 20.948 1.00 69.49 254 SER A C 1
ATOM 1488 O O . SER A 1 193 ? 35.339 -8.473 21.403 1.00 69.43 254 SER A O 1
ATOM 1491 N N . ASP A 1 194 ? 36.699 -7.514 19.895 1.00 71.07 255 ASP A N 1
ATOM 1492 C CA . ASP A 1 194 ? 36.968 -8.751 19.177 1.00 73.26 255 ASP A CA 1
ATOM 1493 C C . ASP A 1 194 ? 37.929 -9.672 19.934 1.00 73.37 255 ASP A C 1
ATOM 1494 O O . ASP A 1 194 ? 39.048 -9.282 20.283 1.00 72.58 255 ASP A O 1
ATOM 1499 N N . LEU A 1 195 ? 37.478 -10.901 20.169 1.00 72.71 256 LEU A N 1
ATOM 1500 C CA . LEU A 1 195 ? 38.256 -11.899 20.892 1.00 73.11 256 LEU A CA 1
ATOM 1501 C C . LEU A 1 195 ? 39.289 -12.591 20.014 1.00 73.43 256 LEU A C 1
ATOM 1502 O O . LEU A 1 195 ? 40.329 -13.045 20.495 1.00 72.21 256 LEU A O 1
ATOM 1507 N N . GLU A 1 196 ? 38.982 -12.646 18.720 1.00 74.59 257 GLU A N 1
ATOM 1508 C CA . GLU A 1 196 ? 39.803 -13.317 17.720 1.00 74.74 257 GLU A CA 1
ATOM 1509 C C . GLU A 1 196 ? 41.045 -12.584 17.232 1.00 73.49 257 GLU A C 1
ATOM 1510 O O . GLU A 1 196 ? 41.995 -13.228 16.782 1.00 73.68 257 GLU A O 1
ATOM 1516 N N . ILE A 1 197 ? 41.049 -11.254 17.297 1.00 71.57 258 ILE A N 1
ATOM 1517 C CA . ILE A 1 197 ? 42.214 -10.504 16.829 1.00 70.05 258 ILE A CA 1
ATOM 1518 C C . ILE A 1 197 ? 43.498 -11.142 17.331 1.00 70.21 258 ILE A C 1
ATOM 1519 O O . ILE A 1 197 ? 43.583 -11.568 18.479 1.00 69.80 258 ILE A O 1
ATOM 1524 N N . THR A 1 198 ? 44.498 -11.210 16.466 1.00 70.82 259 THR A N 1
ATOM 1525 C CA . THR A 1 198 ? 45.753 -11.818 16.856 1.00 71.95 259 THR A CA 1
ATOM 1526 C C . THR A 1 198 ? 46.809 -10.768 17.167 1.00 72.81 259 THR A C 1
ATOM 1527 O O . THR A 1 198 ? 47.294 -10.063 16.280 1.00 72.88 259 THR A O 1
ATOM 1531 N N . VAL A 1 199 ? 47.140 -10.662 18.449 1.00 74.04 260 VAL A N 1
ATOM 1532 C CA . VAL A 1 199 ? 48.141 -9.715 18.922 1.00 75.69 260 VAL A CA 1
ATOM 1533 C C . VAL A 1 199 ? 49.083 -10.400 19.896 1.00 76.34 260 VAL A C 1
ATOM 1534 O O . VAL A 1 199 ? 48.723 -11.404 20.519 1.00 75.90 260 VAL A O 1
ATOM 1538 N N . ASP A 1 200 ? 50.283 -9.847 20.031 1.00 76.84 261 ASP A N 1
ATOM 1539 C CA . ASP A 1 200 ? 51.275 -10.407 20.936 1.00 78.17 261 ASP A CA 1
ATOM 1540 C C . ASP A 1 200 ? 50.902 -10.193 22.399 1.00 76.76 261 ASP A C 1
ATOM 1541 O O . ASP A 1 200 ? 51.064 -11.095 23.221 1.00 76.60 261 ASP A O 1
ATOM 1546 N N . SER A 1 201 ? 50.384 -9.012 22.722 1.00 74.36 262 SER A N 1
ATOM 1547 C CA . SER A 1 201 ? 50.009 -8.712 24.100 1.00 72.26 262 SER A CA 1
ATOM 1548 C C . SER A 1 201 ? 48.876 -7.707 24.196 1.00 69.72 262 SER A C 1
ATOM 1549 O O . SER A 1 201 ? 48.691 -6.892 23.303 1.00 69.95 262 SER A O 1
ATOM 1552 N N . GLU A 1 202 ? 48.124 -7.757 25.288 1.00 67.15 263 GLU A N 1
ATOM 1553 C CA . GLU A 1 202 ? 47.046 -6.801 25.491 1.00 64.90 263 GLU A CA 1
ATOM 1554 C C . GLU A 1 202 ? 47.660 -5.419 25.666 1.00 64.76 263 GLU A C 1
ATOM 1555 O O . GLU A 1 202 ? 46.996 -4.409 25.462 1.00 63.74 263 GLU A O 1
ATOM 1561 N N . GLU A 1 203 ? 48.934 -5.378 26.049 1.00 64.76 264 GLU A N 1
ATOM 1562 C CA . GLU A 1 203 ? 49.619 -4.107 26.254 1.00 64.19 264 GLU A CA 1
ATOM 1563 C C . GLU A 1 203 ? 49.549 -3.252 24.998 1.00 62.75 264 GLU A C 1
ATOM 1564 O O . GLU A 1 203 ? 49.328 -2.042 25.070 1.00 61.96 264 GLU A O 1
ATOM 1570 N N . VAL A 1 204 ? 49.731 -3.883 23.843 1.00 61.71 265 VAL A N 1
ATOM 1571 C CA . VAL A 1 204 ? 49.680 -3.168 22.572 1.00 60.32 265 VAL A CA 1
ATOM 1572 C C . VAL A 1 204 ? 48.329 -2.464 22.390 1.00 58.24 265 VAL A C 1
ATOM 1573 O O . VAL A 1 204 ? 48.275 -1.320 21.955 1.00 57.10 265 VAL A O 1
ATOM 1577 N N . LEU A 1 205 ? 47.242 -3.155 22.728 1.00 56.88 266 LEU A N 1
ATOM 1578 C CA . LEU A 1 205 ? 45.911 -2.583 22.612 1.00 56.38 266 LEU A CA 1
ATOM 1579 C C . LEU A 1 205 ? 45.790 -1.269 23.379 1.00 57.07 266 LEU A C 1
ATOM 1580 O O . LEU A 1 205 ? 45.083 -0.360 22.948 1.00 56.52 266 LEU A O 1
ATOM 1585 N N . PHE A 1 206 ? 46.475 -1.161 24.514 1.00 58.05 267 PHE A N 1
ATOM 1586 C CA . PHE A 1 206 ? 46.445 0.075 25.293 1.00 58.68 267 PHE A CA 1
ATOM 1587 C C . PHE A 1 206 ? 47.182 1.155 24.510 1.00 59.99 267 PHE A C 1
ATOM 1588 O O . PHE A 1 206 ? 46.708 2.281 24.406 1.00 59.87 267 PHE A O 1
ATOM 1596 N N . GLU A 1 207 ? 48.344 0.805 23.968 1.00 62.12 268 GLU A N 1
ATOM 1597 C CA . GLU A 1 207 ? 49.141 1.742 23.182 1.00 65.66 268 GLU A CA 1
ATOM 1598 C C . GLU A 1 207 ? 48.351 2.204 21.963 1.00 66.78 268 GLU A C 1
ATOM 1599 O O . GLU A 1 207 ? 48.473 3.346 21.513 1.00 67.83 268 GLU A O 1
ATOM 1605 N N . THR A 1 208 ? 47.530 1.303 21.441 1.00 67.07 269 THR A N 1
ATOM 1606 C CA . THR A 1 208 ? 46.711 1.586 20.273 1.00 66.96 269 THR A CA 1
ATOM 1607 C C . THR A 1 208 ? 45.602 2.590 20.607 1.00 67.13 269 THR A C 1
ATOM 1608 O O . THR A 1 208 ? 45.352 3.533 19.845 1.00 66.86 269 THR A O 1
ATOM 1612 N N . VAL A 1 209 ? 44.945 2.401 21.747 1.00 66.15 270 VAL A N 1
ATOM 1613 C CA . VAL A 1 209 ? 43.893 3.319 22.147 1.00 66.05 270 VAL A CA 1
ATOM 1614 C C . VAL A 1 209 ? 44.477 4.719 22.326 1.00 66.48 270 VAL A C 1
ATOM 1615 O O . VAL A 1 209 ? 43.901 5.693 21.859 1.00 67.45 270 VAL A O 1
ATOM 1619 N N . LEU A 1 210 ? 45.624 4.825 22.985 1.00 68.22 271 LEU A N 1
ATOM 1620 C CA . LEU A 1 210 ? 46.240 6.136 23.184 1.00 70.28 271 LEU A CA 1
ATOM 1621 C C . LEU A 1 210 ? 46.450 6.849 21.852 1.00 70.76 271 LEU A C 1
ATOM 1622 O O . LEU A 1 210 ? 46.085 8.015 21.700 1.00 69.98 271 LEU A O 1
ATOM 1627 N N . LYS A 1 211 ? 47.042 6.144 20.891 1.00 72.01 272 LYS A N 1
ATOM 1628 C CA . LYS A 1 211 ? 47.300 6.723 19.578 1.00 72.86 272 LYS A CA 1
ATOM 1629 C C . LYS A 1 211 ? 46.021 7.168 18.878 1.00 72.18 272 LYS A C 1
ATOM 1630 O O . LYS A 1 211 ? 45.979 8.255 18.313 1.00 71.69 272 LYS A O 1
ATOM 1636 N N . TRP A 1 212 ? 44.975 6.351 18.928 1.00 72.67 273 TRP A N 1
ATOM 1637 C CA . TRP A 1 212 ? 43.720 6.726 18.290 1.00 72.70 273 TRP A CA 1
ATOM 1638 C C . TRP A 1 212 ? 43.196 8.030 18.876 1.00 73.72 273 TRP A C 1
ATOM 1639 O O . TRP A 1 212 ? 42.724 8.892 18.143 1.00 74.10 273 TRP A O 1
ATOM 1650 N N . VAL A 1 213 ? 43.272 8.170 20.197 1.00 74.63 274 VAL A N 1
ATOM 1651 C CA . VAL A 1 213 ? 42.801 9.383 20.860 1.00 76.22 274 VAL A CA 1
ATOM 1652 C C . VAL A 1 213 ? 43.712 10.561 20.559 1.00 78.08 274 VAL A C 1
ATOM 1653 O O . VAL A 1 213 ? 43.244 11.646 20.241 1.00 77.31 274 VAL A O 1
ATOM 1657 N N . GLN A 1 214 ? 45.015 10.337 20.659 1.00 81.25 275 GLN A N 1
ATOM 1658 C CA . GLN A 1 214 ? 45.996 11.384 20.406 1.00 85.04 275 GLN A CA 1
ATOM 1659 C C . GLN A 1 214 ? 45.977 11.894 18.966 1.00 87.44 275 GLN A C 1
ATOM 1660 O O . GLN A 1 214 ? 46.528 12.952 18.662 1.00 88.02 275 GLN A O 1
ATOM 1666 N N . ARG A 1 215 ? 45.336 11.139 18.082 1.00 89.83 276 ARG A N 1
ATOM 1667 C CA . ARG A 1 215 ? 45.239 11.521 16.680 1.00 92.03 276 ARG A CA 1
ATOM 1668 C C . ARG A 1 215 ? 44.393 12.798 16.546 1.00 93.06 276 ARG A C 1
ATOM 1669 O O . ARG A 1 215 ? 44.664 13.647 15.699 1.00 93.03 276 ARG A O 1
ATOM 1677 N N . ASN A 1 216 ? 43.374 12.920 17.396 1.00 94.30 277 ASN A N 1
ATOM 1678 C CA . ASN A 1 216 ? 42.474 14.078 17.409 1.00 95.05 277 ASN A CA 1
ATOM 1679 C C . ASN A 1 216 ? 41.932 14.263 18.828 1.00 95.13 277 ASN A C 1
ATOM 1680 O O . ASN A 1 216 ? 40.766 13.972 19.109 1.00 94.40 277 ASN A O 1
ATOM 1685 N N . ALA A 1 217 ? 42.792 14.740 19.719 1.00 95.35 278 ALA A N 1
ATOM 1686 C CA . ALA A 1 217 ? 42.423 14.962 21.110 1.00 96.47 278 ALA A CA 1
ATOM 1687 C C . ALA A 1 217 ? 41.012 15.518 21.268 1.00 97.36 278 ALA A C 1
ATOM 1688 O O . ALA A 1 217 ? 40.220 15.009 22.058 1.00 96.84 278 ALA A O 1
ATOM 1690 N N . GLU A 1 218 ? 40.715 16.560 20.499 1.00 98.79 279 GLU A N 1
ATOM 1691 C CA . GLU A 1 218 ? 39.429 17.249 20.543 1.00 100.07 279 GLU A CA 1
ATOM 1692 C C . GLU A 1 218 ? 38.189 16.363 20.620 1.00 99.81 279 GLU A C 1
ATOM 1693 O O . GLU A 1 218 ? 37.543 16.264 21.664 1.00 99.87 279 GLU A O 1
ATOM 1699 N N . GLU A 1 219 ? 37.848 15.724 19.510 1.00 99.63 280 GLU A N 1
ATOM 1700 C CA . GLU A 1 219 ? 36.662 14.886 19.476 1.00 99.10 280 GLU A CA 1
ATOM 1701 C C . GLU A 1 219 ? 36.866 13.453 19.938 1.00 96.65 280 GLU A C 1
ATOM 1702 O O . GLU A 1 219 ? 35.923 12.667 19.930 1.00 96.83 280 GLU A O 1
ATOM 1708 N N . ARG A 1 220 ? 38.075 13.102 20.357 1.00 93.86 281 ARG A N 1
ATOM 1709 C CA . ARG A 1 220 ? 38.314 11.725 20.775 1.00 91.45 281 ARG A CA 1
ATOM 1710 C C . ARG A 1 220 ? 38.485 11.448 22.272 1.00 89.74 281 ARG A C 1
ATOM 1711 O O . ARG A 1 220 ? 38.032 10.411 22.762 1.00 88.95 281 ARG A O 1
ATOM 1719 N N . GLU A 1 221 ? 39.117 12.364 22.998 1.00 87.78 282 GLU A N 1
ATOM 1720 C CA . GLU A 1 221 ? 39.330 12.176 24.430 1.00 85.90 282 GLU A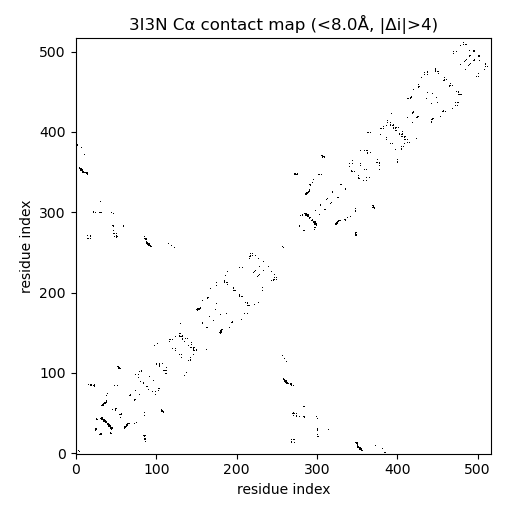 CA 1
ATOM 1721 C C . GLU A 1 221 ? 38.062 11.805 25.190 1.00 84.11 282 GLU A C 1
ATOM 1722 O O . GLU A 1 221 ? 38.128 11.259 26.285 1.00 85.03 282 GLU A O 1
ATOM 1728 N N . ARG A 1 222 ? 36.910 12.090 24.603 1.00 81.91 283 ARG A N 1
ATOM 1729 C CA . ARG A 1 222 ? 35.623 11.800 25.227 1.00 79.57 283 ARG A CA 1
ATOM 1730 C C . ARG A 1 222 ? 35.194 10.340 25.111 1.00 77.39 283 ARG A C 1
ATOM 1731 O O . ARG A 1 222 ? 34.185 9.931 25.685 1.00 76.11 283 ARG A O 1
ATOM 1739 N N . TYR A 1 223 ? 35.962 9.557 24.363 1.00 75.71 284 TYR A N 1
ATOM 1740 C CA . TYR A 1 223 ? 35.647 8.147 24.158 1.00 74.58 284 TYR A CA 1
ATOM 1741 C C . TYR A 1 223 ? 36.572 7.234 24.930 1.00 73.21 284 TYR A C 1
ATOM 1742 O O . TYR A 1 223 ? 36.273 6.055 25.123 1.00 72.51 284 TYR A O 1
ATOM 1751 N N . PHE A 1 224 ? 37.700 7.792 25.356 1.00 71.89 285 PHE A N 1
ATOM 1752 C CA . PHE A 1 224 ? 38.713 7.054 26.090 1.00 70.32 285 PHE A CA 1
ATOM 1753 C C . PHE A 1 224 ? 38.182 6.093 27.138 1.00 69.84 285 PHE A C 1
ATOM 1754 O O . PHE A 1 224 ? 38.518 4.911 27.126 1.00 68.89 285 PHE A O 1
ATOM 1762 N N . GLU A 1 225 ? 37.363 6.601 28.052 1.00 69.13 286 GLU A N 1
ATOM 1763 C CA . GLU A 1 225 ? 36.830 5.764 29.113 1.00 69.13 286 GLU A CA 1
ATOM 1764 C C . GLU A 1 225 ? 36.080 4.528 28.619 1.00 68.27 286 GLU A C 1
ATOM 1765 O O . GLU A 1 225 ? 36.277 3.432 29.143 1.00 67.34 286 GLU A O 1
ATOM 1771 N N . GLU A 1 226 ? 35.224 4.689 27.618 1.00 67.79 287 GLU A N 1
ATOM 1772 C CA . GLU A 1 226 ? 34.483 3.540 27.112 1.00 66.76 287 GLU A CA 1
ATOM 1773 C C . GLU A 1 226 ? 35.428 2.540 26.444 1.00 64.46 287 GLU A C 1
ATOM 1774 O O . GLU A 1 226 ? 35.193 1.325 26.480 1.00 63.11 287 GLU A O 1
ATOM 1780 N N . LEU A 1 227 ? 36.492 3.053 25.829 1.00 60.76 288 LEU A N 1
ATOM 1781 C CA . LEU A 1 227 ? 37.468 2.197 25.167 1.00 58.55 288 LEU A CA 1
ATOM 1782 C C . LEU A 1 227 ? 38.335 1.498 26.204 1.00 58.23 288 LEU A C 1
ATOM 1783 O O . LEU A 1 227 ? 38.586 0.296 26.111 1.00 56.92 288 LEU A O 1
ATOM 1788 N N . PHE A 1 228 ? 38.777 2.264 27.196 1.00 57.61 289 PHE A N 1
ATOM 1789 C CA . PHE A 1 228 ? 39.624 1.744 28.256 1.00 56.62 289 PHE A CA 1
ATOM 1790 C C . PHE A 1 228 ? 38.977 0.543 28.945 1.00 55.67 289 PHE A C 1
ATOM 1791 O O . PHE A 1 228 ? 39.645 -0.454 29.227 1.00 52.91 289 PHE A O 1
ATOM 1799 N N . LYS A 1 229 ? 37.677 0.645 29.208 1.00 56.16 290 LYS A N 1
ATOM 1800 C CA . LYS A 1 229 ? 36.937 -0.429 29.863 1.00 57.21 290 LYS A CA 1
ATOM 1801 C C . LYS A 1 229 ? 36.950 -1.724 29.041 1.00 57.70 290 LYS A C 1
ATOM 1802 O O . LYS A 1 229 ? 36.636 -2.789 29.552 1.00 57.79 290 LYS A O 1
ATOM 1808 N N . LEU A 1 230 ? 37.315 -1.634 27.769 1.00 58.30 291 LEU A N 1
ATOM 1809 C CA . LEU A 1 230 ? 37.336 -2.816 26.907 1.00 59.20 291 LEU A CA 1
ATOM 1810 C C . LEU A 1 230 ? 38.634 -3.595 26.996 1.00 59.04 291 LEU A C 1
ATOM 1811 O O . LEU A 1 230 ? 38.715 -4.746 26.554 1.00 56.56 291 LEU A O 1
ATOM 1816 N N . LEU A 1 231 ? 39.657 -2.964 27.553 1.00 59.03 292 LEU A N 1
ATOM 1817 C CA . LEU A 1 231 ? 40.944 -3.623 27.686 1.00 60.57 292 LEU A CA 1
ATOM 1818 C C . LEU A 1 231 ? 40.891 -4.610 28.842 1.00 62.07 292 LEU A C 1
ATOM 1819 O O . LEU A 1 231 ? 40.151 -4.417 29.800 1.00 61.67 292 LEU A O 1
ATOM 1824 N N . ARG A 1 232 ? 41.655 -5.688 28.737 1.00 63.95 293 ARG A N 1
ATOM 1825 C CA . ARG A 1 232 ? 41.680 -6.666 29.807 1.00 66.33 293 ARG A CA 1
ATOM 1826 C C . ARG A 1 232 ? 42.965 -6.474 30.593 1.00 65.63 293 ARG A C 1
ATOM 1827 O O . ARG A 1 232 ? 43.991 -7.092 30.318 1.00 63.46 293 ARG A O 1
ATOM 1835 N N . LEU A 1 233 ? 42.878 -5.580 31.572 1.00 65.96 294 LEU A N 1
ATOM 1836 C CA . LEU A 1 233 ? 43.995 -5.228 32.433 1.00 65.58 294 LEU A CA 1
ATOM 1837 C C . LEU A 1 233 ? 44.571 -6.438 33.149 1.00 65.65 294 LEU A C 1
ATOM 1838 O O . LEU A 1 233 ? 45.792 -6.560 33.292 1.00 64.98 294 LEU A O 1
ATOM 1843 N N . SER A 1 234 ? 43.692 -7.337 33.578 1.00 65.53 295 SER A N 1
ATOM 1844 C CA . SER A 1 234 ? 44.117 -8.542 34.277 1.00 66.71 295 SER A CA 1
ATOM 1845 C C . SER A 1 234 ? 45.096 -9.353 33.430 1.00 66.38 295 SER A C 1
ATOM 1846 O O . SER A 1 234 ? 45.736 -10.277 33.925 1.00 66.54 295 SER A O 1
ATOM 1849 N N . GLN A 1 235 ? 45.214 -9.008 32.154 1.00 65.89 296 GLN A N 1
ATOM 1850 C CA . GLN A 1 235 ? 46.111 -9.734 31.266 1.00 65.09 296 GLN A CA 1
ATOM 1851 C C . GLN A 1 235 ? 47.415 -9.006 30.994 1.00 63.77 296 GLN A C 1
ATOM 1852 O O . GLN A 1 235 ? 48.262 -9.511 30.257 1.00 63.91 296 GLN A O 1
ATOM 1866 N N . LYS A 1 237 ? 51.073 -7.153 32.300 1.00 63.67 298 LYS A N 1
ATOM 1867 C CA . LYS A 1 237 ? 52.072 -7.301 33.361 1.00 66.11 298 LYS A CA 1
ATOM 1868 C C . LYS A 1 237 ? 51.964 -6.187 34.399 1.00 66.63 298 LYS A C 1
ATOM 1869 O O . LYS A 1 237 ? 51.840 -5.010 34.054 1.00 67.83 298 LYS A O 1
ATOM 1875 N N . PRO A 1 238 ? 52.001 -6.550 35.691 1.00 66.76 299 PRO A N 1
ATOM 1876 C CA . PRO A 1 238 ? 51.906 -5.579 36.788 1.00 65.58 299 PRO A CA 1
ATOM 1877 C C . PRO A 1 238 ? 52.874 -4.414 36.606 1.00 64.43 299 PRO A C 1
ATOM 1878 O O . PRO A 1 238 ? 52.580 -3.280 36.985 1.00 62.66 299 PRO A O 1
ATOM 1882 N N . THR A 1 239 ? 54.023 -4.717 36.009 1.00 64.05 300 THR A N 1
ATOM 1883 C CA . THR A 1 239 ? 55.061 -3.730 35.737 1.00 65.11 300 THR A CA 1
ATOM 1884 C C . THR A 1 239 ? 54.476 -2.614 34.891 1.00 65.45 300 THR A C 1
ATOM 1885 O O . THR A 1 239 ? 54.492 -1.446 35.269 1.00 64.53 300 THR A O 1
ATOM 1889 N N . TYR A 1 240 ? 53.977 -3.012 33.723 1.00 65.82 301 TYR A N 1
ATOM 1890 C CA . TYR A 1 240 ? 53.381 -2.113 32.756 1.00 65.25 301 TYR A CA 1
ATOM 1891 C C . TYR A 1 240 ? 52.208 -1.353 33.353 1.00 65.10 301 TYR A C 1
ATOM 1892 O O . TYR A 1 240 ? 52.089 -0.149 33.162 1.00 64.77 301 TYR A O 1
ATOM 1901 N N . LEU A 1 241 ? 51.345 -2.057 34.080 1.00 65.11 302 LEU A N 1
ATOM 1902 C CA . LEU A 1 241 ? 50.169 -1.440 34.679 1.00 66.87 302 LEU A CA 1
ATOM 1903 C C . LEU A 1 241 ? 50.489 -0.258 35.568 1.00 69.38 302 LEU A C 1
ATOM 1904 O O . LEU A 1 241 ? 49.858 0.792 35.471 1.00 70.59 302 LEU A O 1
ATOM 1909 N N . THR A 1 242 ? 51.466 -0.424 36.445 1.00 71.63 303 THR A N 1
ATOM 1910 C CA . THR A 1 242 ? 51.835 0.653 37.353 1.00 73.13 303 THR A CA 1
ATOM 1911 C C . THR A 1 242 ? 52.846 1.626 36.762 1.00 73.93 303 THR A C 1
ATOM 1912 O O . THR A 1 242 ? 52.847 2.803 37.110 1.00 74.43 303 THR A O 1
ATOM 1916 N N . ARG A 1 243 ? 53.692 1.138 35.863 1.00 75.34 304 ARG A N 1
ATOM 1917 C CA . ARG A 1 243 ? 54.727 1.967 35.262 1.00 77.85 304 ARG A CA 1
ATOM 1918 C C . ARG A 1 243 ? 54.318 2.768 34.019 1.00 78.38 304 ARG A C 1
ATOM 1919 O O . ARG A 1 243 ? 54.848 3.856 33.777 1.00 78.05 304 ARG A O 1
ATOM 1927 N N . HIS A 1 244 ? 53.373 2.245 33.241 1.00 78.48 305 HIS A N 1
ATOM 1928 C CA . HIS A 1 244 ? 52.938 2.924 32.022 1.00 78.60 305 HIS A CA 1
ATOM 1929 C C . HIS A 1 244 ? 51.448 3.251 31.944 1.00 78.01 305 HIS A C 1
ATOM 1930 O O . HIS A 1 244 ? 51.067 4.322 31.475 1.00 78.28 305 HIS A O 1
ATOM 1937 N N . VAL A 1 245 ? 50.604 2.337 32.398 1.00 77.50 306 VAL A N 1
ATOM 1938 C CA . VAL A 1 245 ? 49.167 2.565 32.350 1.00 77.32 306 VAL A CA 1
ATOM 1939 C C . VAL A 1 245 ? 48.695 3.640 33.326 1.00 78.12 306 VAL A C 1
ATOM 1940 O O . VAL A 1 245 ? 48.173 4.673 32.910 1.00 77.90 306 VAL A O 1
ATOM 1944 N N . LYS A 1 246 ? 48.885 3.398 34.620 1.00 79.71 307 LYS A N 1
ATOM 1945 C CA . LYS A 1 246 ? 48.450 4.335 35.666 1.00 80.93 307 LYS A CA 1
ATOM 1946 C C . LYS A 1 246 ? 49.005 5.768 35.580 1.00 80.70 307 LYS A C 1
ATOM 1947 O O . LYS A 1 246 ? 48.286 6.732 35.848 1.00 79.04 307 LYS A O 1
ATOM 1953 N N . PRO A 1 247 ? 50.291 5.923 35.222 1.00 81.47 308 PRO A N 1
ATOM 1954 C CA . PRO A 1 247 ? 50.936 7.239 35.097 1.00 82.08 308 PRO A CA 1
ATOM 1955 C C . PRO A 1 247 ? 50.390 8.094 33.945 1.00 83.37 308 PRO A C 1
ATOM 1956 O O . PRO A 1 247 ? 50.493 9.317 33.971 1.00 84.28 308 PRO A O 1
ATOM 1960 N N . GLU A 1 248 ? 49.819 7.447 32.934 1.00 83.88 309 GLU A N 1
ATOM 1961 C CA . GLU A 1 248 ? 49.272 8.147 31.775 1.00 84.12 309 GLU A CA 1
ATOM 1962 C C . GLU A 1 248 ? 48.154 9.125 32.145 1.00 84.38 309 GLU A C 1
ATOM 1963 O O . GLU A 1 248 ? 47.218 8.780 32.870 1.00 83.38 309 GLU A O 1
ATOM 1969 N N . ARG A 1 249 ? 48.257 10.344 31.624 1.00 84.65 310 ARG A N 1
ATOM 1970 C CA . ARG A 1 249 ? 47.281 11.392 31.897 1.00 85.34 310 ARG A CA 1
ATOM 1971 C C . ARG A 1 249 ? 45.819 10.979 31.794 1.00 84.01 310 ARG A C 1
ATOM 1972 O O . ARG A 1 249 ? 45.062 11.144 32.746 1.00 83.58 310 ARG A O 1
ATOM 1980 N N . LEU A 1 250 ? 45.415 10.456 30.641 1.00 82.36 311 LEU A N 1
ATOM 1981 C CA . LEU A 1 250 ? 44.025 10.055 30.457 1.00 80.52 311 LEU A CA 1
ATOM 1982 C C . LEU A 1 250 ? 43.514 9.094 31.530 1.00 78.84 311 LEU A C 1
ATOM 1983 O O . LEU A 1 250 ? 42.328 9.114 31.863 1.00 78.05 311 LEU A O 1
ATOM 1988 N N . VAL A 1 251 ? 44.403 8.265 32.074 1.00 77.45 312 VAL A N 1
ATOM 1989 C CA . VAL A 1 251 ? 44.030 7.307 33.122 1.00 76.45 312 VAL A CA 1
ATOM 1990 C C . VAL A 1 251 ? 43.933 8.002 34.483 1.00 75.19 312 VAL A C 1
ATOM 1991 O O . VAL A 1 251 ? 42.950 7.849 35.209 1.00 73.48 312 VAL A O 1
ATOM 1995 N N . ALA A 1 252 ? 44.963 8.773 34.813 1.00 75.31 313 ALA A N 1
ATOM 1996 C CA . ALA A 1 252 ? 45.032 9.502 36.076 1.00 75.28 313 ALA A CA 1
ATOM 1997 C C . ALA A 1 252 ? 43.886 10.487 36.324 1.00 75.84 313 ALA A C 1
ATOM 1998 O O . ALA A 1 252 ? 43.351 10.548 37.430 1.00 75.12 313 ALA A O 1
ATOM 2000 N N . ASN A 1 253 ? 43.512 11.255 35.305 1.00 76.62 314 ASN A N 1
ATOM 2001 C CA . ASN A 1 253 ? 42.443 12.243 35.439 1.00 78.04 314 ASN A CA 1
ATOM 2002 C C . ASN A 1 253 ? 41.061 11.626 35.579 1.00 77.76 314 ASN A C 1
ATOM 2003 O O . ASN A 1 253 ? 40.119 12.282 36.019 1.00 77.88 314 ASN A O 1
ATOM 2008 N N . ASN A 1 254 ? 40.932 10.365 35.200 1.00 78.67 315 ASN A N 1
ATOM 2009 C CA . ASN A 1 254 ? 39.647 9.698 35.311 1.00 80.67 315 ASN A CA 1
ATOM 2010 C C . ASN A 1 254 ? 39.681 8.695 36.457 1.00 81.79 315 ASN A C 1
ATOM 2011 O O . ASN A 1 254 ? 40.415 7.706 36.414 1.00 81.63 315 ASN A O 1
ATOM 2016 N N . GLU A 1 255 ? 38.878 8.965 37.479 1.00 82.84 316 GLU A N 1
ATOM 2017 C CA . GLU A 1 255 ? 38.800 8.114 38.658 1.00 84.20 316 GLU A CA 1
ATOM 2018 C C . GLU A 1 255 ? 38.283 6.711 38.356 1.00 83.13 316 GLU A C 1
ATOM 2019 O O . GLU A 1 255 ? 38.727 5.742 38.970 1.00 83.42 316 GLU A O 1
ATOM 2025 N N . VAL A 1 256 ? 37.336 6.600 37.427 1.00 81.44 317 VAL A N 1
ATOM 2026 C CA . VAL A 1 256 ? 36.783 5.294 37.072 1.00 79.78 317 VAL A CA 1
ATOM 2027 C C . VAL A 1 256 ? 37.879 4.429 36.482 1.00 78.25 317 VAL A C 1
ATOM 2028 O O . VAL A 1 256 ? 37.862 3.209 36.610 1.00 77.81 317 VAL A O 1
ATOM 2032 N N . CYS A 1 257 ? 38.842 5.080 35.845 1.00 77.34 318 CYS A N 1
ATOM 2033 C CA . CYS A 1 257 ? 39.955 4.383 35.228 1.00 76.31 318 CYS A CA 1
ATOM 2034 C C . CYS A 1 257 ? 41.035 4.006 36.223 1.00 75.09 318 CYS A C 1
ATOM 2035 O O . CYS A 1 257 ? 41.505 2.872 36.219 1.00 74.66 318 CYS A O 1
ATOM 2038 N N . VAL A 1 258 ? 41.433 4.949 37.073 1.00 74.25 319 VAL A N 1
ATOM 2039 C CA . VAL A 1 258 ? 42.464 4.668 38.067 1.00 73.06 319 VAL A CA 1
ATOM 2040 C C . VAL A 1 258 ? 41.953 3.556 38.968 1.00 71.01 319 VAL A C 1
ATOM 2041 O O . VAL A 1 258 ? 42.712 2.696 39.394 1.00 69.63 319 VAL A O 1
ATOM 2045 N N . LYS A 1 259 ? 40.653 3.588 39.244 1.00 70.69 320 LYS A N 1
ATOM 2046 C CA . LYS A 1 259 ? 39.995 2.578 40.066 1.00 70.66 320 LYS A CA 1
ATOM 2047 C C . LYS A 1 259 ? 40.195 1.212 39.412 1.00 69.59 320 LYS A C 1
ATOM 2048 O O . LYS A 1 259 ? 40.611 0.260 40.070 1.00 69.22 320 LYS A O 1
ATOM 2054 N N . LEU A 1 260 ? 39.892 1.129 38.114 1.00 67.29 321 LEU A N 1
ATOM 2055 C CA . LEU A 1 260 ? 40.052 -0.109 37.360 1.00 64.69 321 LEU A CA 1
ATOM 2056 C C . LEU A 1 260 ? 41.489 -0.630 37.381 1.00 63.49 321 LEU A C 1
ATOM 2057 O O . LEU A 1 260 ? 41.706 -1.835 37.494 1.00 62.08 321 LEU A O 1
ATOM 2062 N N . VAL A 1 261 ? 42.472 0.261 37.271 1.00 63.12 322 VAL A N 1
ATOM 2063 C CA . VAL A 1 261 ? 43.867 -0.172 37.298 1.00 62.91 322 VAL A CA 1
ATOM 2064 C C . VAL A 1 261 ? 44.167 -0.765 38.674 1.00 64.40 322 VAL A C 1
ATOM 2065 O O . VAL A 1 261 ? 44.785 -1.828 38.786 1.00 64.01 322 VAL A O 1
ATOM 2069 N N . ALA A 1 262 ? 43.708 -0.082 39.718 1.00 64.56 323 ALA A N 1
ATOM 2070 C CA . ALA A 1 262 ? 43.938 -0.537 41.085 1.00 66.43 323 ALA A CA 1
ATOM 2071 C C . ALA A 1 262 ? 43.389 -1.943 41.305 1.00 67.21 323 ALA A C 1
ATOM 2072 O O . ALA A 1 262 ? 44.092 -2.813 41.830 1.00 68.18 323 ALA A O 1
ATOM 2074 N N . ASP A 1 263 ? 42.137 -2.159 40.914 1.00 66.84 324 ASP A N 1
ATOM 2075 C CA . ASP A 1 263 ? 41.506 -3.468 41.065 1.00 67.18 324 ASP A CA 1
ATOM 2076 C C . ASP A 1 263 ? 42.306 -4.516 40.320 1.00 66.01 324 ASP A C 1
ATOM 2077 O O . ASP A 1 263 ? 42.469 -5.635 40.800 1.00 65.70 324 ASP A O 1
ATOM 2082 N N . ALA A 1 264 ? 42.793 -4.156 39.138 1.00 65.04 325 ALA A N 1
ATOM 2083 C CA . ALA A 1 264 ? 43.571 -5.088 38.332 1.00 64.26 325 ALA A CA 1
ATOM 2084 C C . ALA A 1 264 ? 44.839 -5.461 39.073 1.00 62.84 325 ALA A C 1
ATOM 2085 O O . ALA A 1 264 ? 45.164 -6.637 39.192 1.00 62.66 325 ALA A O 1
ATOM 2087 N N . VAL A 1 265 ? 45.555 -4.456 39.566 1.00 62.92 326 VAL A N 1
ATOM 2088 C CA . VAL A 1 265 ? 46.790 -4.693 40.310 1.00 63.27 326 VAL A CA 1
ATOM 2089 C C . VAL A 1 265 ? 46.502 -5.574 41.527 1.00 63.45 326 VAL A C 1
ATOM 2090 O O . VAL A 1 265 ? 47.309 -6.434 41.882 1.00 60.95 326 VAL A O 1
ATOM 2094 N N . GLU A 1 266 ? 45.346 -5.353 42.152 1.00 65.10 327 GLU A N 1
ATOM 2095 C CA . GLU A 1 266 ? 44.931 -6.131 43.313 1.00 68.17 327 GLU A CA 1
ATOM 2096 C C . GLU A 1 266 ? 44.693 -7.583 42.894 1.00 70.09 327 GLU A C 1
ATOM 2097 O O . GLU A 1 266 ? 45.109 -8.513 43.590 1.00 70.97 327 GLU A O 1
ATOM 2103 N N . ARG A 1 267 ? 44.034 -7.773 41.752 1.00 71.96 328 ARG A N 1
ATOM 2104 C CA . ARG A 1 267 ? 43.745 -9.110 41.238 1.00 73.46 328 ARG A CA 1
ATOM 2105 C C . ARG A 1 267 ? 45.055 -9.858 41.025 1.00 73.55 328 ARG A C 1
ATOM 2106 O O . ARG A 1 267 ? 45.186 -11.021 41.405 1.00 72.41 328 ARG A O 1
ATOM 2114 N N . HIS A 1 268 ? 46.024 -9.187 40.413 1.00 74.10 329 HIS A N 1
ATOM 2115 C CA . HIS A 1 268 ? 47.315 -9.805 40.153 1.00 76.59 329 HIS A CA 1
ATOM 2116 C C . HIS A 1 268 ? 47.939 -10.388 41.412 1.00 78.84 329 HIS A C 1
ATOM 2117 O O . HIS A 1 268 ? 48.450 -11.506 41.396 1.00 78.76 329 HIS A O 1
ATOM 2124 N N . ALA A 1 269 ? 47.898 -9.629 42.502 1.00 81.15 330 ALA A N 1
ATOM 2125 C CA . ALA A 1 269 ? 48.464 -10.088 43.767 1.00 83.54 330 ALA A CA 1
ATOM 2126 C C . ALA A 1 269 ? 47.653 -11.256 44.338 1.00 85.32 330 ALA A C 1
ATOM 2127 O O . ALA A 1 269 ? 48.224 -12.197 44.892 1.00 85.02 330 ALA A O 1
ATOM 2129 N N . LEU A 1 270 ? 46.328 -11.189 44.204 1.00 87.61 331 LEU A N 1
ATOM 2130 C CA . LEU A 1 270 ? 45.445 -12.246 44.692 1.00 90.31 331 LEU A CA 1
ATOM 2131 C C . LEU A 1 270 ? 45.692 -13.541 43.908 1.00 93.28 331 LEU A C 1
ATOM 2132 O O . LEU A 1 270 ? 45.774 -14.632 44.493 1.00 93.33 331 LEU A O 1
ATOM 2137 N N . ARG A 1 271 ? 45.795 -13.417 42.585 1.00 96.87 332 ARG A N 1
ATOM 2138 C CA . ARG A 1 271 ? 46.058 -14.579 41.741 1.00 99.90 332 ARG A CA 1
ATOM 2139 C C . ARG A 1 271 ? 47.533 -14.946 41.919 1.00 100.68 332 ARG A C 1
ATOM 2140 O O . ARG A 1 271 ? 48.004 -15.892 41.306 1.00 102.09 332 ARG A O 1
ATOM 2148 N N . ALA A 1 272 ? 48.284 -14.219 42.736 1.00 100.72 333 ALA A N 1
ATOM 2149 C CA . ALA A 1 272 ? 49.693 -14.596 42.838 1.00 101.50 333 ALA A CA 1
ATOM 2150 C C . ALA A 1 272 ? 50.032 -15.612 43.906 1.00 102.42 333 ALA A C 1
ATOM 2151 O O . ALA A 1 272 ? 51.117 -16.160 43.891 1.00 102.36 333 ALA A O 1
ATOM 2153 N N . GLU A 1 273 ? 49.164 -15.904 44.849 1.00 102.93 334 GLU A N 1
ATOM 2154 C CA . GLU A 1 273 ? 49.623 -16.857 45.860 1.00 102.89 334 GLU A CA 1
ATOM 2155 C C . GLU A 1 273 ? 49.339 -18.275 45.451 1.00 102.68 334 GLU A C 1
ATOM 2156 O O . GLU A 1 273 ? 49.729 -19.230 46.144 1.00 102.59 334 GLU A O 1
ATOM 2162 N N . ASN A 1 274 ? 48.632 -18.359 44.326 1.00 102.35 335 ASN A N 1
ATOM 2163 C CA . ASN A 1 274 ? 48.225 -19.581 43.650 1.00 101.89 335 ASN A CA 1
ATOM 2164 C C . ASN A 1 274 ? 46.777 -20.047 43.855 1.00 101.72 335 ASN A C 1
ATOM 2165 O O . ASN A 1 274 ? 46.033 -19.501 44.706 1.00 101.03 335 ASN A O 1
ATOM 2170 N N . SER B 1 4 ? 48.142 -5.504 -9.996 1.00 78.43 -1 SER B N 1
ATOM 2171 C CA . SER B 1 4 ? 47.175 -4.976 -8.990 1.00 79.32 -1 SER B CA 1
ATOM 2172 C C . SER B 1 4 ? 46.264 -3.898 -9.602 1.00 79.45 -1 SER B C 1
ATOM 2173 O O . SER B 1 4 ? 45.306 -3.433 -8.970 1.00 79.33 -1 SER B O 1
ATOM 2184 N N . GLU B 1 6 ? 43.580 -2.919 -12.494 1.00 72.59 67 GLU B N 1
ATOM 2185 C CA . GLU B 1 6 ? 42.647 -3.677 -13.290 1.00 68.78 67 GLU B CA 1
ATOM 2186 C C . GLU B 1 6 ? 41.329 -2.949 -13.433 1.00 66.44 67 GLU B C 1
ATOM 2187 O O . GLU B 1 6 ? 40.950 -2.112 -12.618 1.00 67.63 67 GLU B O 1
ATOM 2193 N N . ALA B 1 7 ? 40.644 -3.254 -14.510 1.00 63.72 68 ALA B N 1
ATOM 2194 C CA . ALA B 1 7 ? 39.361 -2.665 -14.773 1.00 61.91 68 ALA B CA 1
ATOM 2195 C C . ALA B 1 7 ? 38.608 -3.835 -15.355 1.00 61.81 68 ALA B C 1
ATOM 2196 O O . ALA B 1 7 ? 39.135 -4.547 -16.208 1.00 61.99 68 ALA B O 1
ATOM 2198 N N . GLU B 1 8 ? 37.396 -4.061 -14.872 1.00 60.23 69 GLU B N 1
ATOM 2199 C CA . GLU B 1 8 ? 36.613 -5.167 -15.382 1.00 58.45 69 GLU B CA 1
ATOM 2200 C C . GLU B 1 8 ? 35.286 -4.651 -15.925 1.00 56.99 69 GLU B C 1
ATOM 2201 O O . GLU B 1 8 ? 34.655 -3.780 -15.328 1.00 56.39 69 GLU B O 1
ATOM 2207 N N . ASP B 1 9 ? 34.884 -5.167 -17.077 1.00 56.20 70 ASP B N 1
ATOM 2208 C CA . ASP B 1 9 ? 33.624 -4.776 -17.689 1.00 56.69 70 ASP B CA 1
ATOM 2209 C C . ASP B 1 9 ? 32.500 -5.629 -17.115 1.00 55.65 70 ASP B C 1
ATOM 2210 O O . ASP B 1 9 ? 32.618 -6.853 -17.052 1.00 55.06 70 ASP B O 1
ATOM 2215 N N . PHE B 1 10 ? 31.421 -4.988 -16.678 1.00 53.58 71 PHE B N 1
ATOM 2216 C CA . PHE B 1 10 ? 30.278 -5.729 -16.146 1.00 52.81 71 PHE B CA 1
ATOM 2217 C C . PHE B 1 10 ? 29.170 -5.584 -17.170 1.00 52.22 71 PHE B C 1
ATOM 2218 O O . PHE B 1 10 ? 28.881 -4.488 -17.630 1.00 52.07 71 PHE B O 1
ATOM 2226 N N . GLU B 1 11 ? 28.570 -6.692 -17.557 1.00 53.51 72 GLU B N 1
ATOM 2227 C CA . GLU B 1 11 ? 27.503 -6.623 -18.534 1.00 56.65 72 GLU B CA 1
ATOM 2228 C C . GLU B 1 11 ? 26.282 -7.405 -18.060 1.00 56.45 72 GLU B C 1
ATOM 2229 O O . GLU B 1 11 ? 26.319 -8.632 -17.978 1.00 56.00 72 GLU B O 1
ATOM 2235 N N . CYS B 1 12 ? 25.212 -6.692 -17.718 1.00 55.65 73 CYS B N 1
ATOM 2236 C CA . CYS B 1 12 ? 23.984 -7.348 -17.279 1.00 56.12 73 CYS B CA 1
ATOM 2237 C C . CYS B 1 12 ? 23.210 -7.784 -18.533 1.00 55.83 73 CYS B C 1
ATOM 2238 O O . CYS B 1 12 ? 22.596 -6.962 -19.224 1.00 55.53 73 CYS B O 1
ATOM 2241 N N . SER B 1 13 ? 23.247 -9.078 -18.828 1.00 54.33 74 SER B N 1
ATOM 2242 C CA . SER B 1 13 ? 22.597 -9.604 -20.025 1.00 56.21 74 SER B CA 1
ATOM 2243 C C . SER B 1 13 ? 21.090 -9.351 -20.180 1.00 56.07 74 SER B C 1
ATOM 2244 O O . SER B 1 13 ? 20.615 -9.189 -21.306 1.00 56.29 74 SER B O 1
ATOM 2247 N N . SER B 1 14 ? 20.331 -9.316 -19.083 1.00 53.26 75 SER B N 1
ATOM 2248 C CA . SER B 1 14 ? 18.897 -9.091 -19.230 1.00 52.50 75 SER B CA 1
ATOM 2249 C C . SER B 1 14 ? 18.517 -7.599 -19.161 1.00 49.14 75 SER B C 1
ATOM 2250 O O . SER B 1 14 ? 17.495 -7.177 -19.692 1.00 50.41 75 SER B O 1
ATOM 2253 N N . HIS B 1 15 ? 19.363 -6.790 -18.547 1.00 43.08 76 HIS B N 1
ATOM 2254 C CA . HIS B 1 15 ? 19.067 -5.372 -18.409 1.00 37.22 76 HIS B CA 1
ATOM 2255 C C . HIS B 1 15 ? 18.274 -4.638 -19.527 1.00 38.82 76 HIS B C 1
ATOM 2256 O O . HIS B 1 15 ? 17.327 -3.926 -19.231 1.00 34.50 76 HIS B O 1
ATOM 2263 N N . CYS B 1 16 ? 18.638 -4.799 -20.794 1.00 40.41 77 CYS B N 1
ATOM 2264 C CA . CYS B 1 16 ? 17.931 -4.047 -21.828 1.00 42.80 77 CYS B CA 1
ATOM 2265 C C . CYS B 1 16 ? 16.489 -4.455 -22.036 1.00 45.41 77 CYS B C 1
ATOM 2266 O O . CYS B 1 16 ? 15.617 -3.609 -22.251 1.00 45.98 77 CYS B O 1
ATOM 2269 N N . SER B 1 17 ? 16.228 -5.749 -21.969 1.00 45.85 78 SER B N 1
ATOM 2270 C CA . SER B 1 17 ? 14.873 -6.235 -22.112 1.00 45.48 78 SER B CA 1
ATOM 2271 C C . SER B 1 17 ? 14.067 -5.662 -20.975 1.00 44.56 78 SER B C 1
ATOM 2272 O O . SER B 1 17 ? 13.008 -5.094 -21.188 1.00 45.08 78 SER B O 1
ATOM 2275 N N . GLU B 1 18 ? 14.593 -5.795 -19.763 1.00 44.16 79 GLU B N 1
ATOM 2276 C CA . GLU B 1 18 ? 13.903 -5.307 -18.583 1.00 44.46 79 GLU B CA 1
ATOM 2277 C C . GLU B 1 18 ? 13.631 -3.824 -18.661 1.00 44.34 79 GLU B C 1
ATOM 2278 O O . GLU B 1 18 ? 12.580 -3.357 -18.236 1.00 44.62 79 GLU B O 1
ATOM 2284 N N . LEU B 1 19 ? 14.574 -3.077 -19.215 1.00 44.24 80 LEU B N 1
ATOM 2285 C CA . LEU B 1 19 ? 14.405 -1.640 -19.326 1.00 42.85 80 LEU B CA 1
ATOM 2286 C C . LEU B 1 19 ? 13.240 -1.310 -20.242 1.00 42.44 80 LEU B C 1
ATOM 2287 O O . LEU B 1 19 ? 12.352 -0.556 -19.886 1.00 40.06 80 LEU B O 1
ATOM 2292 N N . SER B 1 20 ? 13.240 -1.895 -21.427 1.00 42.17 81 SER B N 1
ATOM 2293 C CA . SER B 1 20 ? 12.196 -1.580 -22.362 1.00 41.94 81 SER B CA 1
ATOM 2294 C C . SER B 1 20 ? 10.825 -2.122 -21.921 1.00 42.17 81 SER B C 1
ATOM 2295 O O . SER B 1 20 ? 9.795 -1.556 -22.280 1.00 36.39 81 SER B O 1
ATOM 2298 N N . TRP B 1 21 ? 10.802 -3.191 -21.130 1.00 42.52 82 TRP B N 1
ATOM 2299 C CA . TRP B 1 21 ? 9.518 -3.702 -20.689 1.00 44.38 82 TRP B CA 1
ATOM 2300 C C . TRP B 1 21 ? 8.922 -2.812 -19.611 1.00 44.02 82 TRP B C 1
ATOM 2301 O O . TRP B 1 21 ? 7.705 -2.600 -19.578 1.00 43.87 82 TRP B O 1
ATOM 2312 N N . ARG B 1 22 ? 9.768 -2.271 -18.737 1.00 41.46 83 ARG B N 1
ATOM 2313 C CA . ARG B 1 22 ? 9.267 -1.399 -17.688 1.00 37.20 83 ARG B CA 1
ATOM 2314 C C . ARG B 1 22 ? 8.797 -0.114 -18.308 1.00 34.69 83 ARG B C 1
ATOM 2315 O O . ARG B 1 22 ? 7.756 0.415 -17.921 1.00 36.21 83 ARG B O 1
ATOM 2323 N N . GLN B 1 23 ? 9.530 0.403 -19.288 1.00 29.76 84 GLN B N 1
ATOM 2324 C CA . GLN B 1 23 ? 9.035 1.624 -19.925 1.00 29.37 84 GLN B CA 1
ATOM 2325 C C . GLN B 1 23 ? 7.627 1.329 -20.534 1.00 27.04 84 GLN B C 1
ATOM 2326 O O . GLN B 1 23 ? 6.783 2.210 -20.581 1.00 25.51 84 GLN B O 1
ATOM 2332 N N . ASN B 1 24 ? 7.407 0.106 -21.013 1.00 26.20 85 ASN B N 1
ATOM 2333 C CA . ASN B 1 24 ? 6.115 -0.259 -21.587 1.00 30.27 85 ASN B CA 1
ATOM 2334 C C . ASN B 1 24 ? 5.055 -0.288 -20.460 1.00 31.78 85 ASN B C 1
ATOM 2335 O O . ASN B 1 24 ? 3.976 0.255 -20.627 1.00 29.45 85 ASN B O 1
ATOM 2340 N N . GLU B 1 25 ? 5.373 -0.901 -19.316 1.00 35.11 86 GLU B N 1
ATOM 2341 C CA . GLU B 1 25 ? 4.426 -0.913 -18.185 1.00 39.15 86 GLU B CA 1
ATOM 2342 C C . GLU B 1 25 ? 4.122 0.528 -17.775 1.00 39.34 86 GLU B C 1
ATOM 2343 O O . GLU B 1 25 ? 3.001 0.849 -17.379 1.00 44.35 86 GLU B O 1
ATOM 2349 N N . GLN B 1 26 ? 5.120 1.399 -17.877 1.00 39.50 87 GLN B N 1
ATOM 2350 C CA . GLN B 1 26 ? 4.939 2.820 -17.568 1.00 36.21 87 GLN B CA 1
ATOM 2351 C C . GLN B 1 26 ? 3.931 3.461 -18.538 1.00 34.96 87 GLN B C 1
ATOM 2352 O O . GLN B 1 26 ? 3.103 4.317 -18.153 1.00 32.69 87 GLN B O 1
ATOM 2358 N N . ARG B 1 27 ? 4.061 3.082 -19.807 1.00 33.27 88 ARG B N 1
ATOM 2359 C CA . ARG B 1 27 ? 3.211 3.602 -20.866 1.00 35.94 88 ARG B CA 1
ATOM 2360 C C . ARG B 1 27 ? 1.754 3.205 -20.554 1.00 34.75 88 ARG B C 1
ATOM 2361 O O . ARG B 1 27 ? 0.835 4.011 -20.648 1.00 32.94 88 ARG B O 1
ATOM 2369 N N . ARG B 1 28 ? 1.575 1.965 -20.144 1.00 34.63 89 ARG B N 1
ATOM 2370 C CA . ARG B 1 28 ? 0.254 1.468 -19.843 1.00 37.98 89 ARG B CA 1
ATOM 2371 C C . ARG B 1 28 ? -0.432 2.201 -18.703 1.00 39.53 89 ARG B C 1
ATOM 2372 O O . ARG B 1 28 ? -1.649 2.150 -18.607 1.00 42.88 89 ARG B O 1
ATOM 2380 N N . GLN B 1 29 ? 0.335 2.898 -17.862 1.00 38.34 90 GLN B N 1
ATOM 2381 C CA . GLN B 1 29 ? -0.240 3.674 -16.751 1.00 35.59 90 GLN B CA 1
ATOM 2382 C C . GLN B 1 29 ? -0.090 5.161 -17.013 1.00 34.86 90 GLN B C 1
ATOM 2383 O O . GLN B 1 29 ? -0.415 5.965 -16.163 1.00 36.70 90 GLN B O 1
ATOM 2389 N N . GLY B 1 30 ? 0.430 5.546 -18.175 1.00 37.51 91 GLY B N 1
ATOM 2390 C CA . GLY B 1 30 ? 0.612 6.964 -18.452 1.00 35.75 91 GLY B CA 1
ATOM 2391 C C . GLY B 1 30 ? 1.789 7.629 -17.729 1.00 37.31 91 GLY B C 1
ATOM 2392 O O . GLY B 1 30 ? 1.984 8.854 -17.830 1.00 37.28 91 GLY B O 1
ATOM 2393 N N . LEU B 1 31 ? 2.598 6.847 -17.019 1.00 36.49 92 LEU B N 1
ATOM 2394 C CA . LEU B 1 31 ? 3.728 7.425 -16.274 1.00 39.69 92 LEU B CA 1
ATOM 2395 C C . LEU B 1 31 ? 4.875 8.011 -17.126 1.00 39.44 92 LEU B C 1
ATOM 2396 O O . LEU B 1 31 ? 5.473 7.311 -17.940 1.00 41.24 92 LEU B O 1
ATOM 2401 N N . PHE B 1 32 ? 5.175 9.289 -16.912 1.00 37.55 93 PHE B N 1
ATOM 2402 C CA . PHE B 1 32 ? 6.230 10.002 -17.633 1.00 39.73 93 PHE B CA 1
ATOM 2403 C C . PHE B 1 32 ? 5.980 10.163 -19.145 1.00 40.95 93 PHE B C 1
ATOM 2404 O O . PHE B 1 32 ? 6.916 10.488 -19.887 1.00 39.96 93 PHE B O 1
ATOM 2412 N N . CYS B 1 33 ? 4.747 9.946 -19.609 1.00 40.32 94 CYS B N 1
ATOM 2413 C CA . CYS B 1 33 ? 4.467 10.104 -21.039 1.00 39.74 94 CYS B CA 1
ATOM 2414 C C . CYS B 1 33 ? 4.396 11.573 -21.425 1.00 40.79 94 CYS B C 1
ATOM 2415 O O . CYS B 1 33 ? 3.940 12.410 -20.654 1.00 42.03 94 CYS B O 1
ATOM 2418 N N . ASP B 1 34 ? 4.861 11.886 -22.626 1.00 42.11 95 ASP B N 1
ATOM 2419 C CA . ASP B 1 34 ? 4.914 13.261 -23.078 1.00 42.14 95 ASP B CA 1
ATOM 2420 C C . ASP B 1 34 ? 4.427 13.422 -24.494 1.00 43.24 95 ASP B C 1
ATOM 2421 O O . ASP B 1 34 ? 4.806 14.346 -25.215 1.00 42.73 95 ASP B O 1
ATOM 2426 N N . ILE B 1 35 ? 3.584 12.504 -24.912 1.00 45.03 96 ILE B N 1
ATOM 2427 C CA . ILE B 1 35 ? 3.035 12.612 -26.239 1.00 44.06 96 ILE B CA 1
ATOM 2428 C C . ILE B 1 35 ? 1.831 11.712 -26.269 1.00 45.43 96 ILE B C 1
ATOM 2429 O O . ILE B 1 35 ? 1.842 10.628 -25.678 1.00 45.04 96 ILE B O 1
ATOM 2434 N N . THR B 1 36 ? 0.774 12.191 -26.917 1.00 47.20 97 THR B N 1
ATOM 2435 C CA . THR B 1 36 ? -0.466 11.430 -27.026 1.00 46.94 97 THR B CA 1
ATOM 2436 C C . THR B 1 36 ? -0.900 11.296 -28.491 1.00 45.78 97 THR B C 1
ATOM 2437 O O . THR B 1 36 ? -1.220 12.288 -29.144 1.00 43.12 97 THR B O 1
ATOM 2441 N N . LEU B 1 37 ? -0.881 10.070 -29.008 1.00 45.60 98 LEU B N 1
ATOM 2442 C CA . LEU B 1 37 ? -1.281 9.831 -30.392 1.00 48.97 98 LEU B CA 1
ATOM 2443 C C . LEU B 1 37 ? -2.809 9.735 -30.462 1.00 51.12 98 LEU B C 1
ATOM 2444 O O . LEU B 1 37 ? -3.412 8.817 -29.909 1.00 50.63 98 LEU B O 1
ATOM 2449 N N . CYS B 1 38 ? -3.425 10.704 -31.130 1.00 54.68 99 CYS B N 1
ATOM 2450 C CA . CYS B 1 38 ? -4.877 10.755 -31.263 1.00 59.34 99 CYS B CA 1
ATOM 2451 C C . CYS B 1 38 ? -5.328 10.331 -32.659 1.00 61.90 99 CYS B C 1
ATOM 2452 O O . CYS B 1 38 ? -4.940 10.945 -33.659 1.00 60.89 99 CYS B O 1
ATOM 2455 N N . PHE B 1 39 ? -6.170 9.300 -32.722 1.00 65.68 100 PHE B N 1
ATOM 2456 C CA . PHE B 1 39 ? -6.638 8.790 -34.003 1.00 69.00 100 PHE B CA 1
ATOM 2457 C C . PHE B 1 39 ? -7.978 9.310 -34.540 1.00 71.40 100 PHE B C 1
ATOM 2458 O O . PHE B 1 39 ? -8.019 9.849 -35.651 1.00 72.82 100 PHE B O 1
ATOM 2466 N N . GLY B 1 40 ? -9.063 9.165 -33.780 1.00 72.47 101 GLY B N 1
ATOM 2467 C CA . GLY B 1 40 ? -10.354 9.635 -34.278 1.00 72.71 101 GLY B CA 1
ATOM 2468 C C . GLY B 1 40 ? -11.116 10.586 -33.368 1.00 73.19 101 GLY B C 1
ATOM 2469 O O . GLY B 1 40 ? -11.481 11.700 -33.751 1.00 71.37 101 GLY B O 1
ATOM 2470 N N . GLY B 1 44 ? -12.227 10.684 -30.369 1.00 75.30 105 GLY B N 1
ATOM 2471 C CA . GLY B 1 44 ? -11.696 9.358 -30.645 1.00 76.10 105 GLY B CA 1
ATOM 2472 C C . GLY B 1 44 ? -10.817 8.788 -29.541 1.00 75.97 105 GLY B C 1
ATOM 2473 O O . GLY B 1 44 ? -10.784 9.329 -28.432 1.00 76.44 105 GLY B O 1
ATOM 2474 N N . ARG B 1 45 ? -10.102 7.702 -29.846 1.00 75.49 106 ARG B N 1
ATOM 2475 C CA . ARG B 1 45 ? -9.215 7.044 -28.878 1.00 73.60 106 ARG B CA 1
ATOM 2476 C C . ARG B 1 45 ? -7.819 7.687 -28.809 1.00 71.45 106 ARG B C 1
ATOM 2477 O O . ARG B 1 45 ? -7.216 7.987 -29.842 1.00 71.03 106 ARG B O 1
ATOM 2485 N N . GLU B 1 46 ? -7.310 7.877 -27.591 1.00 68.97 107 GLU B N 1
ATOM 2486 C CA . GLU B 1 46 ? -5.986 8.469 -27.376 1.00 66.01 107 GLU B CA 1
ATOM 2487 C C . GLU B 1 46 ? -4.976 7.451 -26.835 1.00 62.63 107 GLU B C 1
ATOM 2488 O O . GLU B 1 46 ? -5.322 6.611 -26.009 1.00 61.32 107 GLU B O 1
ATOM 2494 N N . PHE B 1 47 ? -3.725 7.551 -27.286 1.00 60.10 108 PHE B N 1
ATOM 2495 C CA . PHE B 1 47 ? -2.653 6.654 -26.835 1.00 56.45 108 PHE B CA 1
ATOM 2496 C C . PHE B 1 47 ? -1.429 7.416 -26.328 1.00 53.77 108 PHE B C 1
ATOM 2497 O O . PHE B 1 47 ? -0.791 8.159 -27.074 1.00 52.17 108 PHE B O 1
ATOM 2505 N N . ARG B 1 48 ? -1.113 7.241 -25.050 1.00 51.28 109 ARG B N 1
ATOM 2506 C CA . ARG B 1 48 ? 0.044 7.910 -24.473 1.00 47.70 109 ARG B CA 1
ATOM 2507 C C . ARG B 1 48 ? 1.301 7.102 -24.724 1.00 44.73 109 ARG B C 1
ATOM 2508 O O . ARG B 1 48 ? 1.250 5.876 -24.827 1.00 40.81 109 ARG B O 1
ATOM 2516 N N . ALA B 1 49 ? 2.421 7.806 -24.847 1.00 40.40 110 ALA B N 1
ATOM 2517 C CA . ALA B 1 49 ? 3.698 7.164 -25.093 1.00 39.05 110 ALA B CA 1
ATOM 2518 C C . ALA B 1 49 ? 4.850 8.102 -24.776 1.00 36.39 110 ALA B C 1
ATOM 2519 O O . ALA B 1 49 ? 4.648 9.275 -24.464 1.00 35.17 110 ALA B O 1
ATOM 2521 N N . HIS B 1 50 ? 6.068 7.582 -24.841 1.00 35.71 111 HIS B N 1
ATOM 2522 C CA . HIS B 1 50 ? 7.232 8.420 -24.553 1.00 34.01 111 HIS B CA 1
ATOM 2523 C C . HIS B 1 50 ? 7.955 8.749 -25.832 1.00 33.75 111 HIS B C 1
ATOM 2524 O O . HIS B 1 50 ? 8.238 7.856 -26.634 1.00 37.17 111 HIS B O 1
ATOM 2531 N N . ARG B 1 51 ? 8.225 10.033 -26.037 1.00 36.40 112 ARG B N 1
ATOM 2532 C CA . ARG B 1 51 ? 8.917 10.501 -27.246 1.00 39.11 112 ARG B CA 1
ATOM 2533 C C . ARG B 1 51 ? 10.255 9.811 -27.450 1.00 39.32 112 ARG B C 1
ATOM 2534 O O . ARG B 1 51 ? 10.594 9.413 -28.563 1.00 43.25 112 ARG B O 1
ATOM 2542 N N . SER B 1 52 ? 11.024 9.695 -26.380 1.00 36.84 113 SER B N 1
ATOM 2543 C CA . SER B 1 52 ? 12.327 9.067 -26.463 1.00 37.23 113 SER B CA 1
ATOM 2544 C C . SER B 1 52 ? 12.241 7.686 -27.066 1.00 36.57 113 SER B C 1
ATOM 2545 O O . SER B 1 52 ? 13.096 7.308 -27.855 1.00 39.22 113 SER B O 1
ATOM 2548 N N . VAL B 1 53 ? 11.214 6.931 -26.693 1.00 36.19 114 VAL B N 1
ATOM 2549 C CA . VAL B 1 53 ? 11.057 5.575 -27.211 1.00 35.49 114 VAL B CA 1
ATOM 2550 C C . VAL B 1 53 ? 10.586 5.596 -28.655 1.00 36.46 114 VAL B C 1
ATOM 2551 O O . VAL B 1 53 ? 11.112 4.854 -29.497 1.00 37.31 114 VAL B O 1
ATOM 2555 N N . LEU B 1 54 ? 9.601 6.441 -28.949 1.00 36.32 115 LEU B N 1
ATOM 2556 C CA . LEU B 1 54 ? 9.088 6.504 -30.316 1.00 37.91 115 LEU B CA 1
ATOM 2557 C C . LEU B 1 54 ? 10.197 6.867 -31.281 1.00 36.31 115 LEU B C 1
ATOM 2558 O O . LEU B 1 54 ? 10.402 6.173 -32.264 1.00 36.68 115 LEU B O 1
ATOM 2563 N N . ALA B 1 55 ? 10.934 7.932 -30.989 1.00 39.80 116 ALA B N 1
ATOM 2564 C CA . ALA B 1 55 ? 12.040 8.352 -31.866 1.00 42.47 116 ALA B CA 1
ATOM 2565 C C . ALA B 1 55 ? 13.127 7.281 -31.988 1.00 42.81 116 ALA B C 1
ATOM 2566 O O . ALA B 1 55 ? 13.749 7.146 -33.033 1.00 43.23 116 ALA B O 1
ATOM 2568 N N . ALA B 1 56 ? 13.343 6.499 -30.933 1.00 43.11 117 ALA B N 1
ATOM 2569 C CA . ALA B 1 56 ? 14.355 5.450 -30.986 1.00 43.70 117 ALA B CA 1
ATOM 2570 C C . ALA B 1 56 ? 13.921 4.306 -31.891 1.00 46.53 117 ALA B C 1
ATOM 2571 O O . ALA B 1 56 ? 14.734 3.693 -32.594 1.00 49.17 117 ALA B O 1
ATOM 2573 N N . ALA B 1 57 ? 12.626 4.015 -31.887 1.00 48.38 118 ALA B N 1
ATOM 2574 C CA . ALA B 1 57 ? 12.113 2.934 -32.703 1.00 46.76 118 ALA B CA 1
ATOM 2575 C C . ALA B 1 57 ? 12.118 3.275 -34.182 1.00 49.25 118 ALA B C 1
ATOM 2576 O O . ALA B 1 57 ? 12.391 2.414 -35.010 1.00 48.89 118 ALA B O 1
ATOM 2578 N N . THR B 1 58 ? 11.809 4.522 -34.526 1.00 51.18 119 THR B N 1
ATOM 2579 C CA . THR B 1 58 ? 11.764 4.909 -35.934 1.00 54.68 119 THR B CA 1
ATOM 2580 C C . THR B 1 58 ? 12.059 6.379 -36.193 1.00 57.82 119 THR B C 1
ATOM 2581 O O . THR B 1 58 ? 11.648 7.259 -35.434 1.00 57.80 119 THR B O 1
ATOM 2585 N N . GLU B 1 59 ? 12.774 6.625 -37.286 1.00 61.28 120 GLU B N 1
ATOM 2586 C CA . GLU B 1 59 ? 13.127 7.973 -37.701 1.00 63.58 120 GLU B CA 1
ATOM 2587 C C . GLU B 1 59 ? 11.877 8.758 -38.038 1.00 62.31 120 GLU B C 1
ATOM 2588 O O . GLU B 1 59 ? 11.941 9.974 -38.204 1.00 62.58 120 GLU B O 1
ATOM 2594 N N . TYR B 1 60 ? 10.746 8.065 -38.145 1.00 60.88 121 TYR B N 1
ATOM 2595 C CA . TYR B 1 60 ? 9.483 8.721 -38.472 1.00 60.26 121 TYR B CA 1
ATOM 2596 C C . TYR B 1 60 ? 9.124 9.785 -37.446 1.00 61.93 121 TYR B C 1
ATOM 2597 O O . TYR B 1 60 ? 8.538 10.817 -37.777 1.00 63.10 121 TYR B O 1
ATOM 2606 N N . PHE B 1 61 ? 9.478 9.524 -36.192 1.00 64.26 122 PHE B N 1
ATOM 2607 C CA . PHE B 1 61 ? 9.179 10.443 -35.101 1.00 65.67 122 PHE B CA 1
ATOM 2608 C C . PHE B 1 61 ? 10.289 11.425 -34.730 1.00 67.96 122 PHE B C 1
ATOM 2609 O O . PHE B 1 61 ? 10.058 12.354 -33.967 1.00 68.13 122 PHE B O 1
ATOM 2617 N N . THR B 1 62 ? 11.490 11.228 -35.251 1.00 71.46 123 THR B N 1
ATOM 2618 C CA . THR B 1 62 ? 12.567 12.160 -34.952 1.00 75.59 123 THR B CA 1
ATOM 2619 C C . THR B 1 62 ? 12.140 13.579 -35.357 1.00 78.39 123 THR B C 1
ATOM 2620 O O . THR B 1 62 ? 12.358 14.533 -34.614 1.00 77.60 123 THR B O 1
ATOM 2624 N N . PRO B 1 63 ? 11.506 13.728 -36.540 1.00 82.02 124 PRO B N 1
ATOM 2625 C CA . PRO B 1 63 ? 11.039 15.019 -37.061 1.00 84.58 124 PRO B CA 1
ATOM 2626 C C . PRO B 1 63 ? 10.021 15.746 -36.195 1.00 86.98 124 PRO B C 1
ATOM 2627 O O . PRO B 1 63 ? 9.460 16.758 -36.616 1.00 87.95 124 PRO B O 1
ATOM 2631 N N . LEU B 1 64 ? 9.766 15.233 -34.995 1.00 89.32 125 LEU B N 1
ATOM 2632 C CA . LEU B 1 64 ? 8.806 15.886 -34.117 1.00 91.43 125 LEU B CA 1
ATOM 2633 C C . LEU B 1 64 ? 9.513 16.766 -33.097 1.00 93.10 125 LEU B C 1
ATOM 2634 O O . LEU B 1 64 ? 8.875 17.331 -32.205 1.00 93.74 125 LEU B O 1
ATOM 2639 N N . LEU B 1 65 ? 10.838 16.855 -33.214 1.00 93.83 126 LEU B N 1
ATOM 2640 C CA . LEU B 1 65 ? 11.629 17.699 -32.323 1.00 94.67 126 LEU B CA 1
ATOM 2641 C C . LEU B 1 65 ? 11.436 19.116 -32.830 1.00 95.85 126 LEU B C 1
ATOM 2642 O O . LEU B 1 65 ? 10.933 19.992 -32.120 1.00 96.33 126 LEU B O 1
ATOM 2647 N N . SER B 1 66 ? 11.834 19.316 -34.080 1.00 96.75 127 SER B N 1
ATOM 2648 C CA . SER B 1 66 ? 11.727 20.604 -34.748 1.00 97.45 127 SER B CA 1
ATOM 2649 C C . SER B 1 66 ? 10.348 21.237 -34.560 1.00 97.52 127 SER B C 1
ATOM 2650 O O . SER B 1 66 ? 10.220 22.461 -34.526 1.00 97.98 127 SER B O 1
ATOM 2653 N N . GLY B 1 67 ? 9.324 20.396 -34.437 1.00 97.18 128 GLY B N 1
ATOM 2654 C CA . GLY B 1 67 ? 7.971 20.888 -34.257 1.00 95.80 128 GLY B CA 1
ATOM 2655 C C . GLY B 1 67 ? 7.164 20.696 -35.523 1.00 95.13 128 GLY B C 1
ATOM 2656 O O . GLY B 1 67 ? 6.299 21.507 -35.848 1.00 95.26 128 GLY B O 1
ATOM 2657 N N . GLN B 1 68 ? 7.449 19.613 -36.241 1.00 94.47 129 GLN B N 1
ATOM 2658 C CA . GLN B 1 68 ? 6.749 19.322 -37.484 1.00 92.90 129 GLN B CA 1
ATOM 2659 C C . GLN B 1 68 ? 5.405 18.646 -37.277 1.00 91.27 129 GLN B C 1
ATOM 2660 O O . GLN B 1 68 ? 4.763 18.232 -38.241 1.00 91.13 129 GLN B O 1
ATOM 2666 N N . PHE B 1 69 ? 4.980 18.529 -36.024 1.00 89.21 130 PHE B N 1
ATOM 2667 C CA . PHE B 1 69 ? 3.690 17.915 -35.723 1.00 87.29 130 PHE B CA 1
ATOM 2668 C C . PHE B 1 69 ? 2.771 18.945 -35.059 1.00 87.18 130 PHE B C 1
ATOM 2669 O O . PHE B 1 69 ? 3.238 19.846 -34.356 1.00 87.73 130 PHE B O 1
ATOM 2677 N N . SER B 1 70 ? 1.468 18.825 -35.300 1.00 86.57 131 SER B N 1
ATOM 2678 C CA . SER B 1 70 ? 0.502 19.746 -34.708 1.00 86.55 131 SER B CA 1
ATOM 2679 C C . SER B 1 70 ? 0.268 19.344 -33.255 1.00 84.84 131 SER B C 1
ATOM 2680 O O . SER B 1 70 ? -0.692 18.634 -32.925 1.00 85.35 131 SER B O 1
ATOM 2683 N N . GLU B 1 71 ? 1.153 19.806 -32.391 1.00 82.27 132 GLU B N 1
ATOM 2684 C CA . GLU B 1 71 ? 1.062 19.488 -30.976 1.00 79.99 132 GLU B CA 1
ATOM 2685 C C . GLU B 1 71 ? 0.378 20.526 -30.124 1.00 77.60 132 GLU B C 1
ATOM 2686 O O . GLU B 1 71 ? 0.732 21.725 -30.181 1.00 76.75 132 GLU B O 1
ATOM 2692 N N . SER B 1 72 ? -0.625 20.086 -29.360 1.00 74.26 133 SER B N 1
ATOM 2693 C CA . SER B 1 72 ? -1.285 20.954 -28.399 1.00 71.48 133 SER B CA 1
ATOM 2694 C C . SER B 1 72 ? -0.181 21.158 -27.311 1.00 69.88 133 SER B C 1
ATOM 2695 O O . SER B 1 72 ? 0.844 20.429 -27.276 1.00 68.95 133 SER B O 1
ATOM 2698 N N . ARG B 1 73 ? -0.406 22.105 -26.399 1.00 67.18 134 ARG B N 1
ATOM 2699 C CA . ARG B 1 73 ? 0.571 22.427 -25.369 1.00 65.89 134 ARG B CA 1
ATOM 2700 C C . ARG B 1 73 ? 0.866 21.305 -24.402 1.00 65.68 134 ARG B C 1
ATOM 2701 O O . ARG B 1 73 ? 1.810 21.385 -23.604 1.00 65.40 134 ARG B O 1
ATOM 2709 N N . SER B 1 74 ? 0.036 20.271 -24.467 1.00 65.70 135 SER B N 1
ATOM 2710 C CA . SER B 1 74 ? 0.266 19.092 -23.645 1.00 67.04 135 SER B CA 1
ATOM 2711 C C . SER B 1 74 ? 0.641 17.935 -24.565 1.00 68.18 135 SER B C 1
ATOM 2712 O O . SER B 1 74 ? 0.341 16.768 -24.312 1.00 68.14 135 SER B O 1
ATOM 2715 N N . G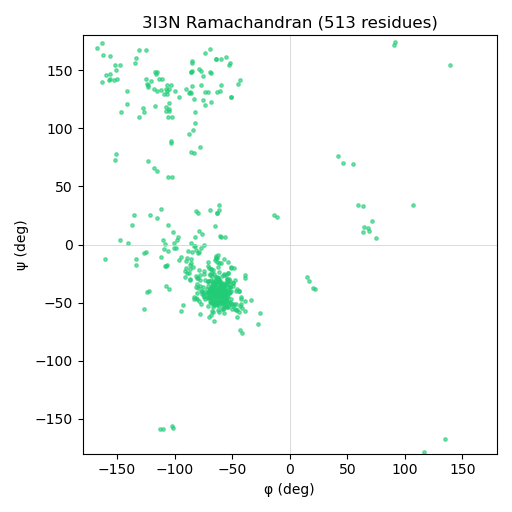LY B 1 75 ? 1.283 18.271 -25.666 1.00 70.81 136 GLY B N 1
ATOM 2716 C CA . GLY B 1 75 ? 1.733 17.249 -26.578 1.00 72.96 136 GLY B CA 1
ATOM 2717 C C . GLY B 1 75 ? 0.787 16.242 -27.132 1.00 74.10 136 GLY B C 1
ATOM 2718 O O . GLY B 1 75 ? 0.800 15.079 -26.739 1.00 74.07 136 GLY B O 1
ATOM 2719 N N . ARG B 1 76 ? -0.099 16.716 -27.987 1.00 76.44 137 ARG B N 1
ATOM 2720 C CA . ARG B 1 76 ? -1.006 15.820 -28.684 1.00 76.80 137 ARG B CA 1
ATOM 2721 C C . ARG B 1 76 ? -0.671 15.887 -30.172 1.00 76.01 137 ARG B C 1
ATOM 2722 O O . ARG B 1 76 ? -0.465 16.975 -30.736 1.00 75.32 137 ARG B O 1
ATOM 2730 N N . VAL B 1 77 ? -0.541 14.723 -30.809 1.00 76.11 138 VAL B N 1
ATOM 2731 C CA . VAL B 1 77 ? -0.313 14.657 -32.252 1.00 76.80 138 VAL B CA 1
ATOM 2732 C C . VAL B 1 77 ? -1.516 13.908 -32.841 1.00 77.74 138 VAL B C 1
ATOM 2733 O O . VAL B 1 77 ? -1.958 12.871 -32.325 1.00 76.86 138 VAL B O 1
ATOM 2737 N N . GLU B 1 78 ? -2.070 14.449 -33.919 1.00 79.95 139 GLU B N 1
ATOM 2738 C CA . GLU B 1 78 ? -3.222 13.848 -34.573 1.00 81.59 139 GLU B CA 1
ATOM 2739 C C . GLU B 1 78 ? -2.759 13.100 -35.806 1.00 82.14 139 GLU B C 1
ATOM 2740 O O . GLU B 1 78 ? -1.923 13.585 -36.576 1.00 81.56 139 GLU B O 1
ATOM 2754 N N . ARG B 1 80 ? -3.183 11.399 -39.428 1.00 90.88 141 ARG B N 1
ATOM 2755 C CA . ARG B 1 80 ? -3.868 11.590 -40.698 1.00 94.69 141 ARG B CA 1
ATOM 2756 C C . ARG B 1 80 ? -4.847 10.444 -40.913 1.00 96.00 141 ARG B C 1
ATOM 2757 O O . ARG B 1 80 ? -4.592 9.322 -40.488 1.00 96.04 141 ARG B O 1
ATOM 2765 N N . LYS B 1 81 ? -5.967 10.731 -41.567 1.00 98.15 142 LYS B N 1
ATOM 2766 C CA . LYS B 1 81 ? -6.978 9.717 -41.841 1.00 100.42 142 LYS B CA 1
ATOM 2767 C C . LYS B 1 81 ? -6.305 8.518 -42.506 1.00 101.17 142 LYS B C 1
ATOM 2768 O O . LYS B 1 81 ? -5.241 8.654 -43.116 1.00 100.55 142 LYS B O 1
ATOM 2774 N N . TRP B 1 82 ? -6.924 7.349 -42.388 1.00 102.08 143 TRP B N 1
ATOM 2775 C CA . TRP B 1 82 ? -6.356 6.135 -42.963 1.00 103.61 143 TRP B CA 1
ATOM 2776 C C . TRP B 1 82 ? -7.184 5.590 -44.120 1.00 104.53 143 TRP B C 1
ATOM 2777 O O . TRP B 1 82 ? -7.951 6.324 -44.748 1.00 104.59 143 TRP B O 1
ATOM 2788 N N . SER B 1 83 ? -7.011 4.303 -44.410 1.00 105.29 144 SER B N 1
ATOM 2789 C CA . SER B 1 83 ? -7.765 3.665 -45.482 1.00 106.44 144 SER B CA 1
ATOM 2790 C C . SER B 1 83 ? -9.235 3.606 -45.057 1.00 107.60 144 SER B C 1
ATOM 2791 O O . SER B 1 83 ? -10.103 4.132 -45.752 1.00 107.62 144 SER B O 1
ATOM 2794 N N . SER B 1 84 ? -9.513 2.975 -43.916 1.00 108.85 145 SER B N 1
ATOM 2795 C CA . SER B 1 84 ? -10.884 2.889 -43.404 1.00 109.32 145 SER B CA 1
ATOM 2796 C C . SER B 1 84 ? -11.143 4.147 -42.579 1.00 109.65 145 SER B C 1
ATOM 2797 O O . SER B 1 84 ? -10.325 4.523 -41.733 1.00 110.25 145 SER B O 1
ATOM 2800 N N . GLU B 1 85 ? -12.274 4.800 -42.831 1.00 109.54 146 GLU B N 1
ATOM 2801 C CA . GLU B 1 85 ? -12.624 6.026 -42.115 1.00 109.40 146 GLU B CA 1
ATOM 2802 C C . GLU B 1 85 ? -12.456 5.917 -40.595 1.00 107.95 146 GLU B C 1
ATOM 2803 O O . GLU B 1 85 ? -11.739 6.724 -39.993 1.00 107.88 146 GLU B O 1
ATOM 2809 N N . PRO B 1 86 ? -13.110 4.919 -39.957 1.00 106.25 147 PRO B N 1
ATOM 2810 C CA . PRO B 1 86 ? -13.010 4.735 -38.501 1.00 104.14 147 PRO B CA 1
ATOM 2811 C C . PRO B 1 86 ? -11.562 4.632 -38.004 1.00 101.79 147 PRO B C 1
ATOM 2812 O O . PRO B 1 86 ? -11.264 4.928 -36.841 1.00 101.43 147 PRO B O 1
ATOM 2816 N N . GLY B 1 87 ? -10.668 4.211 -38.894 1.00 98.21 148 GLY B N 1
ATOM 2817 C CA . GLY B 1 87 ? -9.273 4.076 -38.530 1.00 93.55 148 GLY B CA 1
ATOM 2818 C C . GLY B 1 87 ? -8.997 2.685 -38.007 1.00 89.59 148 GLY B C 1
ATOM 2819 O O . GLY B 1 87 ? -9.927 1.907 -37.803 1.00 89.79 148 GLY B O 1
ATOM 2820 N N . PRO B 1 88 ? -7.724 2.336 -37.789 1.00 86.20 149 PRO B N 1
ATOM 2821 C CA . PRO B 1 88 ? -7.394 1.005 -37.286 1.00 82.46 149 PRO B CA 1
ATOM 2822 C C . PRO B 1 88 ? -8.115 0.673 -35.988 1.00 79.09 149 PRO B C 1
ATOM 2823 O O . PRO B 1 88 ? -8.611 1.559 -35.296 1.00 77.76 149 PRO B O 1
ATOM 2827 N N . GLU B 1 89 ? -8.171 -0.616 -35.676 1.00 75.95 150 GLU B N 1
ATOM 2828 C CA . GLU B 1 89 ? -8.805 -1.100 -34.461 1.00 73.94 150 GLU B CA 1
ATOM 2829 C C . GLU B 1 89 ? -7.924 -0.790 -33.234 1.00 71.77 150 GLU B C 1
ATOM 2830 O O . GLU B 1 89 ? -6.721 -1.072 -33.230 1.00 69.32 150 GLU B O 1
ATOM 2836 N N . PRO B 1 90 ? -8.520 -0.216 -32.175 1.00 68.99 151 PRO B N 1
ATOM 2837 C CA . PRO B 1 90 ? -7.824 0.141 -30.937 1.00 67.39 151 PRO B CA 1
ATOM 2838 C C . PRO B 1 90 ? -6.835 -0.902 -30.434 1.00 65.42 151 PRO B C 1
ATOM 2839 O O . PRO B 1 90 ? -5.710 -0.568 -30.077 1.00 64.42 151 PRO B O 1
ATOM 2843 N N . ASP B 1 91 ? -7.258 -2.160 -30.400 1.00 63.49 152 ASP B N 1
ATOM 2844 C CA . ASP B 1 91 ? -6.385 -3.218 -29.933 1.00 60.29 152 ASP B CA 1
ATOM 2845 C C . ASP B 1 91 ? -5.195 -3.423 -30.859 1.00 57.12 152 ASP B C 1
ATOM 2846 O O . ASP B 1 91 ? -4.148 -3.903 -30.434 1.00 56.07 152 ASP B O 1
ATOM 2851 N N . THR B 1 92 ? -5.357 -3.055 -32.123 1.00 54.10 153 THR B N 1
ATOM 2852 C CA . THR B 1 92 ? -4.288 -3.217 -33.093 1.00 51.02 153 THR B CA 1
ATOM 2853 C C . THR B 1 92 ? -3.271 -2.076 -33.004 1.00 48.08 153 THR B C 1
ATOM 2854 O O . THR B 1 92 ? -2.079 -2.277 -33.189 1.00 45.24 153 THR B O 1
ATOM 2858 N N . VAL B 1 93 ? -3.748 -0.874 -32.731 1.00 47.62 154 VAL B N 1
ATOM 2859 C CA . VAL B 1 93 ? -2.848 0.249 -32.566 1.00 47.99 154 VAL B CA 1
ATOM 2860 C C . VAL B 1 93 ? -2.013 -0.053 -31.303 1.00 47.70 154 VAL B C 1
ATOM 2861 O O . VAL B 1 93 ? -0.794 -0.026 -31.328 1.00 47.00 154 VAL B O 1
ATOM 2865 N N . GLU B 1 94 ? -2.683 -0.371 -30.210 1.00 46.77 155 GLU B N 1
ATOM 2866 C CA . GLU B 1 94 ? -1.991 -0.701 -28.976 1.00 46.37 155 GLU B CA 1
ATOM 2867 C C . GLU B 1 94 ? -0.910 -1.764 -29.229 1.00 45.02 155 GLU B C 1
ATOM 2868 O O . GLU B 1 94 ? 0.172 -1.692 -28.678 1.00 43.35 155 GLU B O 1
ATOM 2874 N N . ALA B 1 95 ? -1.201 -2.753 -30.062 1.00 43.68 156 ALA B N 1
ATOM 2875 C CA . ALA B 1 95 ? -0.229 -3.801 -30.331 1.00 41.00 156 ALA B CA 1
ATOM 2876 C C . ALA B 1 95 ? 0.992 -3.300 -31.106 1.00 41.29 156 ALA B C 1
ATOM 2877 O O . ALA B 1 95 ? 2.106 -3.781 -30.908 1.00 42.30 156 ALA B O 1
ATOM 2879 N N . VAL B 1 96 ? 0.783 -2.348 -32.006 1.00 38.45 157 VAL B N 1
ATOM 2880 C CA . VAL B 1 96 ? 1.888 -1.813 -32.789 1.00 36.46 157 VAL B CA 1
ATOM 2881 C C . VAL B 1 96 ? 2.687 -0.839 -31.925 1.00 37.07 157 VAL B C 1
ATOM 2882 O O . VAL B 1 96 ? 3.924 -0.748 -32.032 1.00 35.94 157 VAL B O 1
ATOM 2886 N N . ILE B 1 97 ? 1.993 -0.104 -31.063 1.00 33.19 158 ILE B N 1
ATOM 2887 C CA . ILE B 1 97 ? 2.720 0.792 -30.206 1.00 32.92 158 ILE B CA 1
ATOM 2888 C C . ILE B 1 97 ? 3.567 -0.056 -29.266 1.00 33.24 158 ILE B C 1
ATOM 2889 O O . ILE B 1 97 ? 4.741 0.216 -29.095 1.00 31.09 158 ILE B O 1
ATOM 2894 N N . GLU B 1 98 ? 2.979 -1.098 -28.682 1.00 33.84 159 GLU B N 1
ATOM 2895 C CA . GLU B 1 98 ? 3.719 -1.934 -27.753 1.00 35.72 159 GLU B CA 1
ATOM 2896 C C . GLU B 1 98 ? 4.901 -2.572 -28.474 1.00 35.31 159 GLU B C 1
ATOM 2897 O O . GLU B 1 98 ? 5.956 -2.797 -27.874 1.00 35.21 159 GLU B O 1
ATOM 2903 N N . TYR B 1 99 ? 4.725 -2.855 -29.761 1.00 35.37 160 TYR B N 1
ATOM 2904 C CA . TYR B 1 99 ? 5.803 -3.431 -30.560 1.00 32.94 160 TYR B CA 1
ATOM 2905 C C . TYR B 1 99 ? 6.987 -2.452 -30.585 1.00 33.48 160 TYR B C 1
ATOM 2906 O O . TYR B 1 99 ? 8.156 -2.874 -30.522 1.00 34.66 160 TYR B O 1
ATOM 2923 N N . TYR B 1 101 ? 7.905 -0.544 -28.304 1.00 33.13 162 TYR B N 1
ATOM 2924 C CA . TYR B 1 101 ? 8.563 -0.606 -27.002 1.00 31.30 162 TYR B CA 1
ATOM 2925 C C . TYR B 1 101 ? 9.279 -1.920 -26.779 1.00 33.75 162 TYR B C 1
ATOM 2926 O O . TYR B 1 101 ? 10.311 -1.953 -26.122 1.00 34.91 162 TYR B O 1
ATOM 2935 N N . THR B 1 102 ? 8.762 -3.003 -27.345 1.00 35.62 163 THR B N 1
ATOM 2936 C CA . THR B 1 102 ? 9.341 -4.315 -27.062 1.00 34.25 163 THR B CA 1
ATOM 2937 C C . THR B 1 102 ? 9.796 -5.199 -28.194 1.00 33.01 163 THR B C 1
ATOM 2938 O O . THR B 1 102 ? 10.354 -6.266 -27.946 1.00 34.18 163 THR B O 1
ATOM 2942 N N . GLY B 1 103 ? 9.530 -4.805 -29.425 1.00 33.82 164 GLY B N 1
ATOM 2943 C CA . GLY B 1 103 ? 9.930 -5.643 -30.535 1.00 33.70 164 GLY B CA 1
ATOM 2944 C C . GLY B 1 103 ? 9.164 -6.959 -30.610 1.00 37.27 164 GLY B C 1
ATOM 2945 O O . GLY B 1 103 ? 9.591 -7.858 -31.325 1.00 39.25 164 GLY B O 1
ATOM 2946 N N . ARG B 1 104 ? 8.047 -7.098 -29.888 1.00 40.79 165 ARG B N 1
ATOM 2947 C CA . ARG B 1 104 ? 7.263 -8.347 -29.928 1.00 43.31 165 ARG B CA 1
ATOM 2948 C C . ARG B 1 104 ? 5.834 -8.029 -30.318 1.00 43.24 165 ARG B C 1
ATOM 2949 O O . ARG B 1 104 ? 5.259 -7.058 -29.832 1.00 43.14 165 ARG B O 1
ATOM 2957 N N . ILE B 1 105 ? 5.245 -8.857 -31.176 1.00 42.09 166 ILE B N 1
ATOM 2958 C CA . ILE B 1 105 ? 3.872 -8.623 -31.587 1.00 41.66 166 ILE B CA 1
ATOM 2959 C C . ILE B 1 105 ? 3.220 -9.876 -32.138 1.00 45.03 166 ILE B C 1
ATOM 2960 O O . ILE B 1 105 ? 3.884 -10.707 -32.763 1.00 44.85 166 ILE B O 1
ATOM 2965 N N . ARG B 1 106 ? 1.921 -10.027 -31.889 1.00 46.44 167 ARG B N 1
ATOM 2966 C CA . ARG B 1 106 ? 1.192 -11.169 -32.420 1.00 47.69 167 ARG B CA 1
ATOM 2967 C C . ARG B 1 106 ? 0.333 -10.705 -33.598 1.00 48.90 167 ARG B C 1
ATOM 2968 O O . ARG B 1 106 ? -0.575 -9.887 -33.427 1.00 48.91 167 ARG B O 1
ATOM 2976 N N . VAL B 1 107 ? 0.623 -11.219 -34.791 1.00 49.94 168 VAL B N 1
ATOM 2977 C CA . VAL B 1 107 ? -0.140 -10.853 -35.985 1.00 51.54 168 VAL B CA 1
ATOM 2978 C C . VAL B 1 107 ? -1.079 -11.971 -36.407 1.00 53.84 168 VAL B C 1
ATOM 2979 O O . VAL B 1 107 ? -0.687 -13.138 -36.455 1.00 54.61 168 VAL B O 1
ATOM 2983 N N . SER B 1 108 ? -2.323 -11.608 -36.712 1.00 55.29 169 SER B N 1
ATOM 2984 C CA . SER B 1 108 ? -3.318 -12.589 -37.129 1.00 56.13 169 SER B CA 1
ATOM 2985 C C . SER B 1 108 ? -3.934 -12.229 -38.488 1.00 58.05 169 SER B C 1
ATOM 2986 O O . SER B 1 108 ? -3.750 -11.114 -38.990 1.00 56.99 169 SER B O 1
ATOM 2989 N N . THR B 1 109 ? -4.661 -13.177 -39.082 1.00 58.89 170 THR B N 1
ATOM 2990 C CA . THR B 1 109 ? -5.307 -12.935 -40.372 1.00 58.64 170 THR B CA 1
ATOM 2991 C C . THR B 1 109 ? -6.313 -11.789 -40.237 1.00 58.18 170 THR B C 1
ATOM 2992 O O . THR B 1 109 ? -6.557 -11.035 -41.188 1.00 57.50 170 THR B O 1
ATOM 2996 N N . GLY B 1 110 ? -6.888 -11.657 -39.047 1.00 56.84 171 GLY B N 1
ATOM 2997 C CA . GLY B 1 110 ? -7.858 -10.605 -38.825 1.00 57.22 171 GLY B CA 1
ATOM 2998 C C . GLY B 1 110 ? -7.293 -9.196 -38.712 1.00 58.59 171 GLY B C 1
ATOM 2999 O O . GLY B 1 110 ? -7.959 -8.226 -39.091 1.00 57.98 171 GLY B O 1
ATOM 3000 N N . SER B 1 111 ? -6.065 -9.061 -38.212 1.00 58.73 172 SER B N 1
ATOM 3001 C CA . SER B 1 111 ? -5.473 -7.732 -38.039 1.00 57.78 172 SER B CA 1
ATOM 3002 C C . SER B 1 111 ? -4.292 -7.413 -38.954 1.00 57.31 172 SER B C 1
ATOM 3003 O O . SER B 1 111 ? -3.868 -6.257 -39.037 1.00 56.18 172 SER B O 1
ATOM 3006 N N . VAL B 1 112 ? -3.773 -8.419 -39.648 1.00 56.84 173 VAL B N 1
ATOM 3007 C CA . VAL B 1 112 ? -2.606 -8.213 -40.500 1.00 58.48 173 VAL B CA 1
ATOM 3008 C C . VAL B 1 112 ? -2.650 -6.995 -41.409 1.00 59.89 173 VAL B C 1
ATOM 3009 O O . VAL B 1 112 ? -1.640 -6.320 -41.582 1.00 60.87 173 VAL B O 1
ATOM 3013 N N . HIS B 1 113 ? -3.806 -6.706 -41.995 1.00 61.03 174 HIS B N 1
ATOM 3014 C CA . HIS B 1 113 ? -3.900 -5.565 -42.892 1.00 62.51 174 HIS B CA 1
ATOM 3015 C C . HIS B 1 113 ? -3.710 -4.240 -42.163 1.00 61.25 174 HIS B C 1
ATOM 3016 O O . HIS B 1 113 ? -2.990 -3.370 -42.641 1.00 60.56 174 HIS B O 1
ATOM 3023 N N . GLU B 1 114 ? -4.342 -4.075 -41.007 1.00 60.12 175 GLU B N 1
ATOM 3024 C CA . GLU B 1 114 ? -4.177 -2.827 -40.261 1.00 58.64 175 GLU B CA 1
ATOM 3025 C C . GLU B 1 114 ? -2.754 -2.689 -39.718 1.00 55.81 175 GLU B C 1
ATOM 3026 O O . GLU B 1 114 ? -2.190 -1.598 -39.721 1.00 54.31 175 GLU B O 1
ATOM 3032 N N . VAL B 1 115 ? -2.170 -3.796 -39.275 1.00 53.92 176 VAL B N 1
ATOM 3033 C CA . VAL B 1 115 ? -0.804 -3.776 -38.771 1.00 53.24 176 VAL B CA 1
ATOM 3034 C C . VAL B 1 115 ? 0.110 -3.336 -39.920 1.00 53.11 176 VAL B C 1
ATOM 3035 O O . VAL B 1 115 ? 1.038 -2.556 -39.733 1.00 51.84 176 VAL B O 1
ATOM 3039 N N . LEU B 1 116 ? -0.162 -3.842 -41.113 1.00 53.35 177 LEU B N 1
ATOM 3040 C CA . LEU B 1 116 ? 0.638 -3.491 -42.281 1.00 55.33 177 LEU B CA 1
ATOM 3041 C C . LEU B 1 116 ? 0.557 -1.990 -42.564 1.00 56.57 177 LEU B C 1
ATOM 3042 O O . LEU B 1 116 ? 1.571 -1.339 -42.838 1.00 57.02 177 LEU B O 1
ATOM 3047 N N . GLU B 1 117 ? -0.650 -1.440 -42.493 1.00 57.63 178 GLU B N 1
ATOM 3048 C CA . GLU B 1 117 ? -0.825 -0.019 -42.738 1.00 58.43 178 GLU B CA 1
ATOM 3049 C C . GLU B 1 117 ? -0.099 0.816 -41.688 1.00 58.09 178 GLU B C 1
ATOM 3050 O O . GLU B 1 117 ? 0.588 1.780 -42.024 1.00 58.47 178 GLU B O 1
ATOM 3056 N N . LEU B 1 118 ? -0.253 0.456 -40.418 1.00 56.65 179 LEU B N 1
ATOM 3057 C CA . LEU B 1 118 ? 0.417 1.200 -39.360 1.00 55.50 179 LEU B CA 1
ATOM 3058 C C . LEU B 1 118 ? 1.917 1.056 -39.483 1.00 55.03 179 LEU B C 1
ATOM 3059 O O . LEU B 1 118 ? 2.645 2.018 -39.297 1.00 56.72 179 LEU B O 1
ATOM 3064 N N . ALA B 1 119 ? 2.381 -0.139 -39.817 1.00 55.20 180 ALA B N 1
ATOM 3065 C CA . ALA B 1 119 ? 3.814 -0.371 -39.950 1.00 56.92 180 ALA B CA 1
ATOM 3066 C C . ALA B 1 119 ? 4.377 0.466 -41.080 1.00 58.09 180 ALA B C 1
ATOM 3067 O O . ALA B 1 119 ? 5.462 1.034 -40.969 1.00 56.19 180 ALA B O 1
ATOM 3069 N N . ASP B 1 120 ? 3.631 0.536 -42.177 1.00 59.87 181 ASP B N 1
ATOM 3070 C CA . ASP B 1 120 ? 4.082 1.303 -43.323 1.00 60.34 181 ASP B CA 1
ATOM 3071 C C . ASP B 1 120 ? 4.084 2.797 -43.029 1.00 60.71 181 ASP B C 1
ATOM 3072 O O . ASP B 1 120 ? 5.008 3.523 -43.418 1.00 59.13 181 ASP B O 1
ATOM 3077 N N . ARG B 1 121 ? 3.038 3.252 -42.348 1.00 59.90 182 ARG B N 1
ATOM 3078 C CA . ARG B 1 121 ? 2.920 4.655 -41.989 1.00 59.91 182 ARG B CA 1
ATOM 3079 C C . ARG B 1 121 ? 4.040 5.090 -41.034 1.00 59.83 182 ARG B C 1
ATOM 3080 O O . ARG B 1 121 ? 4.505 6.224 -41.114 1.00 60.57 182 ARG B O 1
ATOM 3088 N N . PHE B 1 122 ? 4.482 4.200 -40.143 1.00 56.55 183 PHE B N 1
ATOM 3089 C CA . PHE B 1 122 ? 5.529 4.563 -39.191 1.00 55.15 183 PHE B CA 1
ATOM 3090 C C . PHE B 1 122 ? 6.939 4.159 -39.585 1.00 53.85 183 PHE B C 1
ATOM 3091 O O . PHE B 1 122 ? 7.874 4.304 -38.807 1.00 53.45 183 PHE B O 1
ATOM 3099 N N . LEU B 1 123 ? 7.093 3.653 -40.795 1.00 53.36 184 LEU B N 1
ATOM 3100 C CA . LEU B 1 123 ? 8.405 3.248 -41.269 1.00 53.70 184 LEU B CA 1
ATOM 3101 C C . LEU B 1 123 ? 9.016 2.106 -40.462 1.00 52.77 184 LEU B C 1
ATOM 3102 O O . LEU B 1 123 ? 10.233 2.035 -40.294 1.00 52.74 184 LEU B O 1
ATOM 3107 N N . LEU B 1 124 ? 8.164 1.218 -39.962 1.00 51.71 185 LEU B N 1
ATOM 3108 C CA . LEU B 1 124 ? 8.616 0.058 -39.203 1.00 51.84 185 LEU B CA 1
ATOM 3109 C C . LEU B 1 124 ? 8.945 -1.040 -40.214 1.00 54.46 185 LEU B C 1
ATOM 3110 O O . LEU B 1 124 ? 8.154 -1.958 -40.444 1.00 53.39 185 LEU B O 1
ATOM 3115 N N . ILE B 1 125 ? 10.124 -0.916 -40.819 1.00 56.66 186 ILE B N 1
ATOM 3116 C CA . ILE B 1 125 ? 10.596 -1.842 -41.841 1.00 59.29 186 ILE B CA 1
ATOM 3117 C C . ILE B 1 125 ? 10.502 -3.307 -41.438 1.00 59.83 186 ILE B C 1
ATOM 3118 O O . ILE B 1 125 ? 9.892 -4.112 -42.148 1.00 58.63 186 ILE B O 1
ATOM 3123 N N . ARG B 1 126 ? 11.111 -3.657 -40.308 1.00 59.36 187 ARG B N 1
ATOM 3124 C CA . ARG B 1 126 ? 11.096 -5.049 -39.878 1.00 59.70 187 ARG B CA 1
ATOM 3125 C C . ARG B 1 126 ? 9.693 -5.598 -39.710 1.00 56.77 187 ARG B C 1
ATOM 3126 O O . ARG B 1 126 ? 9.398 -6.715 -40.137 1.00 55.86 187 ARG B O 1
ATOM 3134 N N . LEU B 1 127 ? 8.828 -4.811 -39.088 1.00 54.57 188 LEU B N 1
ATOM 3135 C CA . LEU B 1 127 ? 7.461 -5.251 -38.872 1.00 51.69 188 LEU B CA 1
ATOM 3136 C C . LEU B 1 127 ? 6.793 -5.426 -40.227 1.00 52.19 188 LEU B C 1
ATOM 3137 O O . LEU B 1 127 ? 6.129 -6.430 -40.474 1.00 51.79 188 LEU B O 1
ATOM 3142 N N . LYS B 1 128 ? 6.988 -4.454 -41.111 1.00 53.51 189 LYS B N 1
ATOM 3143 C CA . LYS B 1 128 ? 6.403 -4.516 -42.440 1.00 56.31 189 LYS B CA 1
ATOM 3144 C C . LYS B 1 128 ? 6.893 -5.766 -43.169 1.00 57.36 189 LYS B C 1
ATOM 3145 O O . LYS B 1 128 ? 6.101 -6.487 -43.769 1.00 57.40 189 LYS B O 1
ATOM 3151 N N . GLU B 1 129 ? 8.194 -6.039 -43.104 1.00 59.77 190 GLU B N 1
ATOM 3152 C CA . GLU B 1 129 ? 8.735 -7.228 -43.760 1.00 61.14 190 GLU B CA 1
ATOM 3153 C C . GLU B 1 129 ? 8.098 -8.481 -43.190 1.00 61.51 190 GLU B C 1
ATOM 3154 O O . GLU B 1 129 ? 7.826 -9.439 -43.919 1.00 61.71 190 GLU B O 1
ATOM 3160 N N . PHE B 1 130 ? 7.862 -8.484 -41.882 1.00 60.78 191 PHE B N 1
ATOM 3161 C CA . PHE B 1 130 ? 7.232 -9.640 -41.264 1.00 60.15 191 PHE B CA 1
ATOM 3162 C C . PHE B 1 130 ? 5.832 -9.865 -41.828 1.00 59.13 191 PHE B C 1
ATOM 3163 O O . PHE B 1 130 ? 5.493 -10.985 -42.208 1.00 59.22 191 PHE B O 1
ATOM 3171 N N . CYS B 1 131 ? 5.016 -8.811 -41.866 1.00 58.57 192 CYS B N 1
ATOM 3172 C CA . CYS B 1 131 ? 3.657 -8.925 -42.402 1.00 58.75 192 CYS B CA 1
ATOM 3173 C C . CYS B 1 131 ? 3.738 -9.507 -43.807 1.00 59.50 192 CYS B C 1
ATOM 3174 O O . CYS B 1 131 ? 2.829 -10.199 -44.265 1.00 58.80 192 CYS B O 1
ATOM 3177 N N . GLY B 1 132 ? 4.849 -9.221 -44.480 1.00 60.93 193 GLY B N 1
ATOM 3178 C CA . GLY B 1 132 ? 5.054 -9.718 -45.828 1.00 63.36 193 GLY B CA 1
ATOM 3179 C C . GLY B 1 132 ? 5.229 -11.226 -45.895 1.00 64.23 193 GLY B C 1
ATOM 3180 O O . GLY B 1 132 ? 4.756 -11.866 -46.838 1.00 65.45 193 GLY B O 1
ATOM 3181 N N . GLU B 1 133 ? 5.913 -11.798 -44.905 1.00 63.94 194 GLU B N 1
ATOM 3182 C CA . GLU B 1 133 ? 6.130 -13.239 -44.865 1.00 64.11 194 GLU B CA 1
ATOM 3183 C C . GLU B 1 133 ? 4.841 -13.909 -44.414 1.00 62.29 194 GLU B C 1
ATOM 3184 O O . GLU B 1 133 ? 4.454 -14.967 -44.917 1.00 61.60 194 GLU B O 1
ATOM 3190 N N . PHE B 1 134 ? 4.176 -13.285 -43.456 1.00 60.05 195 PHE B N 1
ATOM 3191 C CA . PHE B 1 134 ? 2.917 -13.810 -42.946 1.00 59.95 195 PHE B CA 1
ATOM 3192 C C . PHE B 1 134 ? 1.928 -14.010 -44.087 1.00 61.27 195 PHE B C 1
ATOM 3193 O O . PHE B 1 134 ? 1.361 -15.092 -44.252 1.00 61.33 195 PHE B O 1
ATOM 3201 N N . LEU B 1 135 ? 1.716 -12.950 -44.865 1.00 62.14 196 LEU B N 1
ATOM 3202 C CA . LEU B 1 135 ? 0.801 -12.990 -46.001 1.00 61.71 196 LEU B CA 1
ATOM 3203 C C . LEU B 1 135 ? 1.265 -13.959 -47.089 1.00 62.43 196 LEU B C 1
ATOM 3204 O O . LEU B 1 135 ? 0.455 -14.659 -47.698 1.00 60.92 196 LEU B O 1
ATOM 3209 N N . LYS B 1 136 ? 2.573 -13.983 -47.321 1.00 64.19 197 LYS B N 1
ATOM 3210 C CA . LYS B 1 136 ? 3.202 -14.840 -48.319 1.00 65.52 197 LYS B CA 1
ATOM 3211 C C . LYS B 1 136 ? 2.883 -16.323 -48.066 1.00 67.66 197 LYS B C 1
ATOM 3212 O O . LYS B 1 136 ? 2.712 -17.112 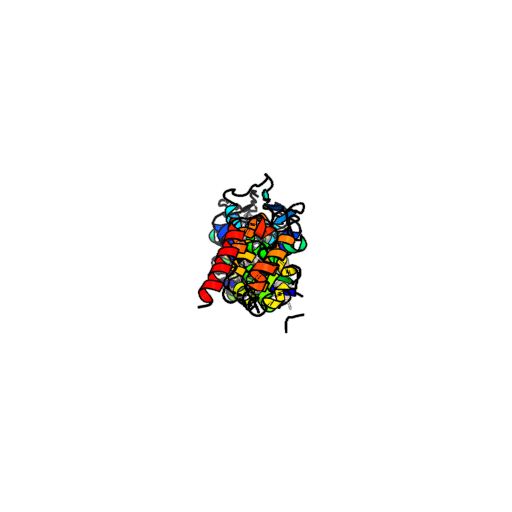-48.999 1.00 68.35 197 LYS B O 1
ATOM 3218 N N . LYS B 1 137 ? 2.792 -16.689 -46.793 1.00 68.68 198 LYS B N 1
ATOM 3219 C CA . LYS B 1 137 ? 2.513 -18.062 -46.394 1.00 69.52 198 LYS B CA 1
ATOM 3220 C C . LYS B 1 137 ? 1.025 -18.377 -46.387 1.00 69.96 198 LYS B C 1
ATOM 3221 O O . LYS B 1 137 ? 0.629 -19.542 -46.416 1.00 71.64 198 LYS B O 1
ATOM 3227 N N . LYS B 1 138 ? 0.203 -17.335 -46.343 1.00 69.53 199 LYS B N 1
ATOM 3228 C CA . LYS B 1 138 ? -1.247 -17.484 -46.335 1.00 68.92 199 LYS B CA 1
ATOM 3229 C C . LYS B 1 138 ? -1.847 -17.277 -47.719 1.00 69.06 199 LYS B C 1
ATOM 3230 O O . LYS B 1 138 ? -3.057 -17.419 -47.902 1.00 67.31 199 LYS B O 1
ATOM 3236 N N . LEU B 1 139 ? -0.998 -16.933 -48.685 1.00 69.65 200 LEU B N 1
ATOM 3237 C CA . LEU B 1 139 ? -1.438 -16.694 -50.058 1.00 71.27 200 LEU B CA 1
ATOM 3238 C C . LEU B 1 139 ? -2.271 -17.870 -50.545 1.00 72.64 200 LEU B C 1
ATOM 3239 O O . LEU B 1 139 ? -1.831 -19.017 -50.485 1.00 73.25 200 LEU B O 1
ATOM 3244 N N . HIS B 1 140 ? -3.465 -17.577 -51.045 1.00 74.55 201 HIS B N 1
ATOM 3245 C CA . HIS B 1 140 ? -4.377 -18.617 -51.512 1.00 75.49 201 HIS B CA 1
ATOM 3246 C C . HIS B 1 140 ? -5.381 -18.056 -52.529 1.00 75.19 201 HIS B C 1
ATOM 3247 O O . HIS B 1 140 ? -5.850 -16.926 -52.391 1.00 75.41 201 HIS B O 1
ATOM 3254 N N . LEU B 1 141 ? -5.695 -18.849 -53.548 1.00 73.78 202 LEU B N 1
ATOM 3255 C CA . LEU B 1 141 ? -6.644 -18.460 -54.586 1.00 72.45 202 LEU B CA 1
ATOM 3256 C C . LEU B 1 141 ? -7.858 -17.684 -54.051 1.00 71.42 202 LEU B C 1
ATOM 3257 O O . LEU B 1 141 ? -8.425 -16.842 -54.757 1.00 71.52 202 LEU B O 1
ATOM 3262 N N . SER B 1 142 ? -8.246 -17.941 -52.804 1.00 69.10 203 SER B N 1
ATOM 3263 C CA . SER B 1 142 ? -9.401 -17.253 -52.232 1.00 68.40 203 SER B CA 1
ATOM 3264 C C . SER B 1 142 ? -9.126 -15.855 -51.669 1.00 66.65 203 SER B C 1
ATOM 3265 O O . SER B 1 142 ? -10.039 -15.179 -51.189 1.00 66.54 203 SER B O 1
ATOM 3268 N N . ASN B 1 143 ? -7.877 -15.417 -51.726 1.00 64.90 204 ASN B N 1
ATOM 3269 C CA . ASN B 1 143 ? -7.536 -14.103 -51.208 1.00 63.45 204 ASN B CA 1
ATOM 3270 C C . ASN B 1 143 ? -6.403 -13.430 -51.984 1.00 63.86 204 ASN B C 1
ATOM 3271 O O . ASN B 1 143 ? -5.955 -12.345 -51.601 1.00 65.17 204 ASN B O 1
ATOM 3276 N N . CYS B 1 144 ? -5.938 -14.070 -53.059 1.00 62.19 205 CYS B N 1
ATOM 3277 C CA . CYS B 1 144 ? -4.848 -13.525 -53.872 1.00 61.85 205 CYS B CA 1
ATOM 3278 C C . CYS B 1 144 ? -5.153 -12.117 -54.372 1.00 60.35 205 CYS B C 1
ATOM 3279 O O . CYS B 1 144 ? -4.258 -11.284 -54.517 1.00 59.89 205 CYS B O 1
ATOM 3282 N N . VAL B 1 145 ? -6.421 -11.848 -54.637 1.00 59.43 206 VAL B N 1
ATOM 3283 C CA . VAL B 1 145 ? -6.793 -10.535 -55.124 1.00 59.78 206 VAL B CA 1
ATOM 3284 C C . VAL B 1 145 ? -6.596 -9.516 -54.003 1.00 58.53 206 VAL B C 1
ATOM 3285 O O . VAL B 1 145 ? -5.803 -8.581 -54.130 1.00 56.28 206 VAL B O 1
ATOM 3289 N N . ALA B 1 146 ? -7.314 -9.721 -52.903 1.00 58.52 207 ALA B N 1
ATOM 3290 C CA . ALA B 1 146 ? -7.223 -8.840 -51.744 1.00 58.30 207 ALA B CA 1
ATOM 3291 C C . ALA B 1 146 ? -5.770 -8.644 -51.315 1.00 57.85 207 ALA B C 1
ATOM 3292 O O . ALA B 1 146 ? -5.377 -7.552 -50.903 1.00 59.22 207 ALA B O 1
ATOM 3294 N N . ILE B 1 147 ? -4.972 -9.702 -51.423 1.00 57.53 208 ILE B N 1
ATOM 3295 C CA . ILE B 1 147 ? -3.565 -9.652 -51.039 1.00 56.49 208 ILE B CA 1
ATOM 3296 C C . ILE B 1 147 ? -2.703 -8.920 -52.052 1.00 57.23 208 ILE B C 1
ATOM 3297 O O . ILE B 1 147 ? -1.816 -8.149 -51.679 1.00 57.35 208 ILE B O 1
ATOM 3302 N N . HIS B 1 148 ? -2.947 -9.161 -53.335 1.00 57.79 209 HIS B N 1
ATOM 3303 C CA . HIS B 1 148 ? -2.180 -8.475 -54.363 1.00 56.25 209 HIS B CA 1
ATOM 3304 C C . HIS B 1 148 ? -2.420 -6.977 -54.194 1.00 55.33 209 HIS B C 1
ATOM 3305 O O . HIS B 1 148 ? -1.511 -6.163 -54.333 1.00 53.83 209 HIS B O 1
ATOM 3312 N N . SER B 1 149 ? -3.661 -6.633 -53.874 1.00 55.64 210 SER B N 1
ATOM 3313 C CA . SER B 1 149 ? -4.070 -5.247 -53.677 1.00 57.43 210 SER B CA 1
ATOM 3314 C C . SER B 1 149 ? -3.175 -4.572 -52.623 1.00 59.29 210 SER B C 1
ATOM 3315 O O . SER B 1 149 ? -2.657 -3.469 -52.840 1.00 60.50 210 SER B O 1
ATOM 3318 N N . LEU B 1 150 ? -2.987 -5.255 -51.493 1.00 60.13 211 LEU B N 1
ATOM 3319 C CA . LEU B 1 150 ? -2.163 -4.769 -50.388 1.00 60.17 211 LEU B CA 1
ATOM 3320 C C . LEU B 1 150 ? -0.680 -4.735 -50.743 1.00 60.61 211 LEU B C 1
ATOM 3321 O O . LEU B 1 150 ? 0.003 -3.736 -50.518 1.00 61.40 211 LEU B O 1
ATOM 3326 N N . ALA B 1 151 ? -0.178 -5.837 -51.280 1.00 60.85 212 ALA B N 1
ATOM 3327 C CA . ALA B 1 151 ? 1.228 -5.917 -51.643 1.00 62.35 212 ALA B CA 1
ATOM 3328 C C . ALA B 1 151 ? 1.593 -4.748 -52.548 1.00 64.20 212 ALA B C 1
ATOM 3329 O O . ALA B 1 151 ? 2.721 -4.254 -52.523 1.00 64.80 212 ALA B O 1
ATOM 3331 N N . HIS B 1 152 ? 0.624 -4.310 -53.346 1.00 65.11 213 HIS B N 1
ATOM 3332 C CA . HIS B 1 152 ? 0.824 -3.197 -54.261 1.00 65.91 213 HIS B CA 1
ATOM 3333 C C . HIS B 1 152 ? 0.724 -1.874 -53.503 1.00 65.77 213 HIS B C 1
ATOM 3334 O O . HIS B 1 152 ? 1.628 -1.045 -53.571 1.00 65.68 213 HIS B O 1
ATOM 3349 N N . TYR B 1 154 ? 1.259 -1.183 -50.600 1.00 65.66 215 TYR B N 1
ATOM 3350 C CA . TYR B 1 154 ? 2.356 -0.993 -49.650 1.00 65.02 215 TYR B CA 1
ATOM 3351 C C . TYR B 1 154 ? 3.707 -1.456 -50.162 1.00 67.15 215 TYR B C 1
ATOM 3352 O O . TYR B 1 154 ? 4.612 -1.765 -49.387 1.00 68.23 215 TYR B O 1
ATOM 3361 N N . THR B 1 155 ? 3.842 -1.493 -51.478 1.00 68.90 216 THR B N 1
ATOM 3362 C CA . THR B 1 155 ? 5.095 -1.898 -52.092 1.00 71.99 216 THR B CA 1
ATOM 3363 C C . THR B 1 155 ? 5.747 -3.101 -51.420 1.00 72.95 216 THR B C 1
ATOM 3364 O O . THR B 1 155 ? 6.706 -2.947 -50.654 1.00 72.49 216 THR B O 1
ATOM 3368 N N . LEU B 1 156 ? 5.216 -4.293 -51.671 1.00 74.10 217 LEU B N 1
ATOM 3369 C CA . LEU B 1 156 ? 5.788 -5.526 -51.121 1.00 75.18 217 LEU B CA 1
ATOM 3370 C C . LEU B 1 156 ? 6.224 -6.358 -52.323 1.00 76.02 217 LEU B C 1
ATOM 3371 O O . LEU B 1 156 ? 5.710 -7.458 -52.561 1.00 76.12 217 LEU B O 1
ATOM 3376 N N . SER B 1 157 ? 7.218 -5.856 -53.053 1.00 77.68 218 SER B N 1
ATOM 3377 C CA . SER B 1 157 ? 7.680 -6.514 -54.276 1.00 77.84 218 SER B CA 1
ATOM 3378 C C . SER B 1 157 ? 7.469 -8.011 -54.306 1.00 77.68 218 SER B C 1
ATOM 3379 O O . SER B 1 157 ? 6.628 -8.510 -55.064 1.00 77.75 218 SER B O 1
ATOM 3382 N N . GLN B 1 158 ? 8.204 -8.718 -53.462 1.00 77.08 219 GLN B N 1
ATOM 3383 C CA . GLN B 1 158 ? 8.104 -10.163 -53.401 1.00 76.24 219 GLN B CA 1
ATOM 3384 C C . GLN B 1 158 ? 6.668 -10.650 -53.387 1.00 74.57 219 GLN B C 1
ATOM 3385 O O . GLN B 1 158 ? 6.240 -11.350 -54.298 1.00 74.20 219 GLN B O 1
ATOM 3391 N N . LEU B 1 159 ? 5.927 -10.270 -52.357 1.00 72.68 220 LEU B N 1
ATOM 3392 C CA . LEU B 1 159 ? 4.537 -10.676 -52.226 1.00 70.65 220 LEU B CA 1
ATOM 3393 C C . LEU B 1 159 ? 3.743 -10.350 -53.487 1.00 70.48 220 LEU B C 1
ATOM 3394 O O . LEU B 1 159 ? 2.936 -11.155 -53.946 1.00 69.99 220 LEU B O 1
ATOM 3399 N N . ALA B 1 160 ? 3.980 -9.169 -54.047 1.00 70.56 221 ALA B N 1
ATOM 3400 C CA . ALA B 1 160 ? 3.263 -8.735 -55.240 1.00 71.03 221 ALA B CA 1
ATOM 3401 C C . ALA B 1 160 ? 3.366 -9.738 -56.383 1.00 71.16 221 ALA B C 1
ATOM 3402 O O . ALA B 1 160 ? 2.349 -10.169 -56.925 1.00 70.79 221 ALA B O 1
ATOM 3404 N N . LEU B 1 161 ? 4.592 -10.102 -56.736 1.00 71.16 222 LEU B N 1
ATOM 3405 C CA . LEU B 1 161 ? 4.824 -11.054 -57.810 1.00 71.63 222 LEU B CA 1
ATOM 3406 C C . LEU B 1 161 ? 4.075 -12.354 -57.561 1.00 71.88 222 LEU B C 1
ATOM 3407 O O . LEU B 1 161 ? 3.313 -12.824 -58.415 1.00 72.19 222 LEU B O 1
ATOM 3412 N N . LYS B 1 162 ? 4.284 -12.930 -56.381 1.00 71.01 223 LYS B N 1
ATOM 3413 C CA . LYS B 1 162 ? 3.651 -14.191 -56.040 1.00 70.15 223 LYS B CA 1
ATOM 3414 C C . LYS B 1 162 ? 2.143 -14.124 -56.228 1.00 68.87 223 LYS B C 1
ATOM 3415 O O . LYS B 1 162 ? 1.559 -14.991 -56.875 1.00 69.28 223 LYS B O 1
ATOM 3421 N N . ALA B 1 163 ? 1.518 -13.085 -55.682 1.00 67.41 224 ALA B N 1
ATOM 3422 C CA . ALA B 1 163 ? 0.072 -12.921 -55.799 1.00 65.40 224 ALA B CA 1
ATOM 3423 C C . ALA B 1 163 ? -0.321 -12.665 -57.248 1.00 65.04 224 ALA B C 1
ATOM 3424 O O . ALA B 1 163 ? -1.403 -13.064 -57.689 1.00 65.52 224 ALA B O 1
ATOM 3426 N N . ALA B 1 164 ? 0.560 -12.002 -57.993 1.00 64.03 225 ALA B N 1
ATOM 3427 C CA . ALA B 1 164 ? 0.281 -11.700 -59.394 1.00 63.63 225 ALA B CA 1
ATOM 3428 C C . ALA B 1 164 ? 0.274 -12.982 -60.224 1.00 64.34 225 ALA B C 1
ATOM 3429 O O . ALA B 1 164 ? -0.575 -13.158 -61.098 1.00 64.55 225 ALA B O 1
ATOM 3431 N N . ASP B 1 165 ? 1.215 -13.882 -59.948 1.00 65.07 226 ASP B N 1
ATOM 3432 C CA . ASP B 1 165 ? 1.267 -15.142 -60.678 1.00 64.44 226 ASP B CA 1
ATOM 3433 C C . ASP B 1 165 ? 0.020 -15.963 -60.422 1.00 63.33 226 ASP B C 1
ATOM 3434 O O . ASP B 1 165 ? -0.578 -16.500 -61.352 1.00 62.97 226 ASP B O 1
ATOM 3447 N N . ILE B 1 167 ? -2.788 -14.906 -59.685 1.00 64.02 228 ILE B N 1
ATOM 3448 C CA . ILE B 1 167 ? -3.929 -14.270 -60.334 1.00 64.53 228 ILE B CA 1
ATOM 3449 C C . ILE B 1 167 ? -3.930 -14.535 -61.844 1.00 65.03 228 ILE B C 1
ATOM 3450 O O . ILE B 1 167 ? -4.986 -14.758 -62.436 1.00 65.40 228 ILE B O 1
ATOM 3455 N N . ARG B 1 168 ? -2.750 -14.532 -62.457 1.00 65.40 229 ARG B N 1
ATOM 3456 C CA . ARG B 1 168 ? -2.644 -14.806 -63.884 1.00 67.13 229 ARG B CA 1
ATOM 3457 C C . ARG B 1 168 ? -3.143 -16.200 -64.207 1.00 68.75 229 ARG B C 1
ATOM 3458 O O . ARG B 1 168 ? -4.067 -16.360 -65.003 1.00 68.54 229 ARG B O 1
ATOM 3466 N N . ARG B 1 169 ? -2.524 -17.202 -63.579 1.00 69.84 230 ARG B N 1
ATOM 3467 C CA . ARG B 1 169 ? -2.880 -18.597 -63.795 1.00 70.64 230 ARG B CA 1
ATOM 3468 C C . ARG B 1 169 ? -4.358 -18.887 -63.562 1.00 70.43 230 ARG B C 1
ATOM 3469 O O . ARG B 1 169 ? -4.922 -19.790 -64.178 1.00 70.92 230 ARG B O 1
ATOM 3477 N N . ASN B 1 170 ? -4.983 -18.127 -62.674 1.00 69.57 231 ASN B N 1
ATOM 3478 C CA . ASN B 1 170 ? -6.387 -18.347 -62.341 1.00 69.57 231 ASN B CA 1
ATOM 3479 C C . ASN B 1 170 ? -7.282 -17.185 -62.747 1.00 69.37 231 ASN B C 1
ATOM 3480 O O . ASN B 1 170 ? -8.377 -17.020 -62.198 1.00 68.80 231 ASN B O 1
ATOM 3485 N N . PHE B 1 171 ? -6.834 -16.386 -63.712 1.00 69.04 232 PHE B N 1
ATOM 3486 C CA . PHE B 1 171 ? -7.627 -15.233 -64.128 1.00 69.08 232 PHE B CA 1
ATOM 3487 C C . PHE B 1 171 ? -9.069 -15.580 -64.446 1.00 68.89 232 PHE B C 1
ATOM 3488 O O . PHE B 1 171 ? -9.995 -14.894 -64.001 1.00 67.13 232 PHE B O 1
ATOM 3496 N N . HIS B 1 172 ? -9.262 -16.644 -65.219 1.00 69.67 233 HIS B N 1
ATOM 3497 C CA . HIS B 1 172 ? -10.603 -17.048 -65.595 1.00 71.01 233 HIS B CA 1
ATOM 3498 C C . HIS B 1 172 ? -11.478 -17.366 -64.394 1.00 71.18 233 HIS B C 1
ATOM 3499 O O . HIS B 1 172 ? -12.697 -17.428 -64.526 1.00 71.79 233 HIS B O 1
ATOM 3506 N N . LYS B 1 173 ? -10.859 -17.562 -63.229 1.00 72.04 234 LYS B N 1
ATOM 3507 C CA . LYS B 1 173 ? -11.590 -17.871 -61.993 1.00 71.53 234 LYS B CA 1
ATOM 3508 C C . LYS B 1 173 ? -11.939 -16.640 -61.163 1.00 72.09 234 LYS B C 1
ATOM 3509 O O . LYS B 1 173 ? -13.093 -16.439 -60.781 1.00 72.54 234 LYS B O 1
ATOM 3515 N N . VAL B 1 174 ? -10.932 -15.824 -60.876 1.00 73.09 235 VAL B N 1
ATOM 3516 C CA . VAL B 1 174 ? -11.126 -14.619 -60.079 1.00 74.76 235 VAL B CA 1
ATOM 3517 C C . VAL B 1 174 ? -12.222 -13.715 -60.636 1.00 76.03 235 VAL B C 1
ATOM 3518 O O . VAL B 1 174 ? -12.708 -12.820 -59.948 1.00 75.50 235 VAL B O 1
ATOM 3522 N N . ILE B 1 175 ? -12.607 -13.961 -61.884 1.00 78.36 236 ILE B N 1
ATOM 3523 C CA . ILE B 1 175 ? -13.634 -13.176 -62.558 1.00 80.28 236 ILE B CA 1
ATOM 3524 C C . ILE B 1 175 ? -15.071 -13.529 -62.166 1.00 81.92 236 ILE B C 1
ATOM 3525 O O . ILE B 1 175 ? -15.975 -12.712 -62.344 1.00 82.03 236 ILE B O 1
ATOM 3530 N N . GLN B 1 176 ? -15.293 -14.735 -61.646 1.00 84.15 237 GLN B N 1
ATOM 3531 C CA . GLN B 1 176 ? -16.644 -15.129 -61.246 1.00 86.17 237 GLN B CA 1
ATOM 3532 C C . GLN B 1 176 ? -16.907 -14.758 -59.796 1.00 87.06 237 GLN B C 1
ATOM 3533 O O . GLN B 1 176 ? -18.064 -14.664 -59.374 1.00 87.01 237 GLN B O 1
ATOM 3539 N N . ASP B 1 177 ? -15.832 -14.552 -59.037 1.00 87.73 238 ASP B N 1
ATOM 3540 C CA . ASP B 1 177 ? -15.948 -14.176 -57.630 1.00 88.68 238 ASP B CA 1
ATOM 3541 C C . ASP B 1 177 ? -16.088 -12.660 -57.576 1.00 88.53 238 ASP B C 1
ATOM 3542 O O . ASP B 1 177 ? -15.540 -11.957 -58.421 1.00 89.02 238 ASP B O 1
ATOM 3547 N N . GLU B 1 178 ? -16.809 -12.156 -56.582 1.00 87.77 239 GLU B N 1
ATOM 3548 C CA . GLU B 1 178 ? -17.019 -10.722 -56.475 1.00 86.46 239 GLU B CA 1
ATOM 3549 C C . GLU B 1 178 ? -15.884 -9.909 -55.875 1.00 84.40 239 GLU B C 1
ATOM 3550 O O . GLU B 1 178 ? -15.942 -8.687 -55.881 1.00 84.04 239 GLU B O 1
ATOM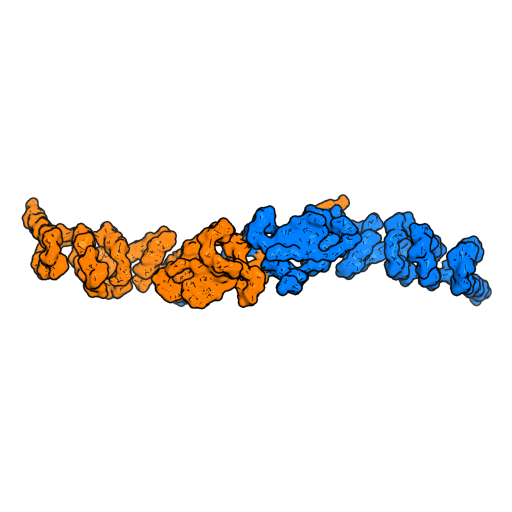 3556 N N . GLU B 1 179 ? -14.851 -10.562 -55.360 1.00 83.22 240 GLU B N 1
ATOM 3557 C CA . GLU B 1 179 ? -13.743 -9.806 -54.783 1.00 82.27 240 GLU B CA 1
ATOM 3558 C C . GLU B 1 179 ? -13.111 -8.928 -55.863 1.00 80.36 240 GLU B C 1
ATOM 3559 O O . GLU B 1 179 ? -12.963 -7.721 -55.691 1.00 80.53 240 GLU B O 1
ATOM 3565 N N . PHE B 1 180 ? -12.743 -9.548 -56.977 1.00 77.99 241 PHE B N 1
ATOM 3566 C CA . PHE B 1 180 ? -12.118 -8.851 -58.098 1.00 74.84 241 PHE B CA 1
ATOM 3567 C C . PHE B 1 180 ? -12.785 -7.533 -58.493 1.00 74.10 241 PHE B C 1
ATOM 3568 O O . PHE B 1 180 ? -12.106 -6.564 -58.835 1.00 72.88 241 PHE B O 1
ATOM 3576 N N . TYR B 1 181 ? -14.111 -7.500 -58.444 1.00 73.60 242 TYR B N 1
ATOM 3577 C CA . TYR B 1 181 ? -14.852 -6.308 -58.839 1.00 74.04 242 TYR B CA 1
ATOM 3578 C C . TYR B 1 181 ? -14.920 -5.165 -57.832 1.00 74.12 242 TYR B C 1
ATOM 3579 O O . TYR B 1 181 ? -15.687 -4.218 -58.010 1.00 74.97 242 TYR B O 1
ATOM 3588 N N . THR B 1 182 ? -14.116 -5.237 -56.781 1.00 74.00 243 THR B N 1
ATOM 3589 C CA . THR B 1 182 ? -14.101 -4.175 -55.780 1.00 73.61 243 THR B CA 1
ATOM 3590 C C . THR B 1 182 ? -12.790 -3.418 -55.913 1.00 73.05 243 THR B C 1
ATOM 3591 O O . THR B 1 182 ? -12.565 -2.429 -55.220 1.00 73.30 243 THR B O 1
ATOM 3595 N N . LEU B 1 183 ? -11.929 -3.889 -56.811 1.00 72.00 244 LEU B N 1
ATOM 3596 C CA . LEU B 1 183 ? -10.631 -3.262 -57.040 1.00 71.23 244 LEU B CA 1
ATOM 3597 C C . LEU B 1 183 ? -10.770 -1.843 -57.580 1.00 71.96 244 LEU B C 1
ATOM 3598 O O . LEU B 1 183 ? -11.821 -1.468 -58.116 1.00 72.16 244 LEU B O 1
ATOM 3603 N N . PRO B 1 184 ? -9.707 -1.027 -57.439 1.00 71.53 245 PRO B N 1
ATOM 3604 C CA . PRO B 1 184 ? -9.736 0.353 -57.933 1.00 71.25 245 PRO B CA 1
ATOM 3605 C C . PRO B 1 184 ? -9.366 0.357 -59.414 1.00 71.11 245 PRO B C 1
ATOM 3606 O O . PRO B 1 184 ? -8.713 -0.569 -59.901 1.00 70.71 245 PRO B O 1
ATOM 3610 N N . PHE B 1 185 ? -9.772 1.408 -60.113 1.00 70.95 246 PHE B N 1
ATOM 3611 C CA . PHE B 1 185 ? -9.497 1.559 -61.536 1.00 70.34 246 PHE B CA 1
ATOM 3612 C C . PHE B 1 185 ? -8.061 1.286 -61.978 1.00 69.68 246 PHE B C 1
ATOM 3613 O O . PHE B 1 185 ? -7.839 0.531 -62.921 1.00 70.15 246 PHE B O 1
ATOM 3621 N N . HIS B 1 186 ? -7.087 1.905 -61.323 1.00 69.24 247 HIS B N 1
ATOM 3622 C CA . HIS B 1 186 ? -5.700 1.730 -61.746 1.00 69.07 247 HIS B CA 1
ATOM 3623 C C . HIS B 1 186 ? -5.226 0.285 -61.765 1.00 68.58 247 HIS B C 1
ATOM 3624 O O . HIS B 1 186 ? -4.309 -0.063 -62.515 1.00 68.14 247 HIS B O 1
ATOM 3631 N N . LEU B 1 187 ? -5.842 -0.563 -60.950 1.00 67.54 248 LEU B N 1
ATOM 3632 C CA . LEU B 1 187 ? -5.444 -1.961 -60.938 1.00 67.79 248 LEU B CA 1
ATOM 3633 C C . LEU B 1 187 ? -6.167 -2.676 -62.079 1.00 67.84 248 LEU B C 1
ATOM 3634 O O . LEU B 1 187 ? -5.540 -3.421 -62.844 1.00 66.63 248 LEU B O 1
ATOM 3639 N N . ILE B 1 188 ? -7.475 -2.440 -62.199 1.00 66.66 249 ILE B N 1
ATOM 3640 C CA . ILE B 1 188 ? -8.262 -3.032 -63.280 1.00 66.12 249 ILE B CA 1
ATOM 3641 C C . ILE B 1 188 ? -7.566 -2.702 -64.599 1.00 66.81 249 ILE B C 1
ATOM 3642 O O . ILE B 1 188 ? -7.464 -3.539 -65.491 1.00 66.45 249 ILE B O 1
ATOM 3647 N N . ARG B 1 189 ? -7.091 -1.468 -64.714 1.00 67.29 250 ARG B N 1
ATOM 3648 C CA . ARG B 1 189 ? -6.396 -1.032 -65.915 1.00 68.10 250 ARG B CA 1
ATOM 3649 C C . ARG B 1 189 ? -5.109 -1.828 -66.104 1.00 68.29 250 ARG B C 1
ATOM 3650 O O . ARG B 1 189 ? -4.876 -2.381 -67.171 1.00 68.30 250 ARG B O 1
ATOM 3658 N N . ASP B 1 190 ? -4.275 -1.898 -65.070 1.00 69.66 251 ASP B N 1
ATOM 3659 C CA . ASP B 1 190 ? -3.017 -2.640 -65.177 1.00 70.40 251 ASP B CA 1
ATOM 3660 C C . ASP B 1 190 ? -3.248 -4.069 -65.644 1.00 70.15 251 ASP B C 1
ATOM 3661 O O . ASP B 1 190 ? -2.463 -4.604 -66.437 1.00 67.63 251 ASP B O 1
ATOM 3666 N N . TRP B 1 191 ? -4.324 -4.680 -65.142 1.00 70.71 252 TRP B N 1
ATOM 3667 C CA . TRP B 1 191 ? -4.671 -6.068 -65.476 1.00 70.43 252 TRP B CA 1
ATOM 3668 C C . TRP B 1 191 ? -5.077 -6.276 -66.932 1.00 71.33 252 TRP B C 1
ATOM 3669 O O . TRP B 1 191 ? -4.678 -7.270 -67.548 1.00 71.72 252 TRP B O 1
ATOM 3680 N N . LEU B 1 192 ? -5.866 -5.352 -67.483 1.00 71.52 253 LEU B N 1
ATOM 3681 C CA . LEU B 1 192 ? -6.293 -5.468 -68.877 1.00 70.61 253 LEU B CA 1
ATOM 3682 C C . LEU B 1 192 ? -5.083 -5.228 -69.760 1.00 70.60 253 LEU B C 1
ATOM 3683 O O . LEU B 1 192 ? -5.068 -5.614 -70.918 1.00 70.57 253 LEU B O 1
ATOM 3688 N N . SER B 1 193 ? -4.065 -4.588 -69.201 1.00 71.29 254 SER B N 1
ATOM 3689 C CA . SER B 1 193 ? -2.845 -4.301 -69.945 1.00 72.85 254 SER B CA 1
ATOM 3690 C C . SER B 1 193 ? -1.898 -5.494 -69.882 1.00 73.58 254 SER B C 1
ATOM 3691 O O . SER B 1 193 ? -0.915 -5.553 -70.618 1.00 72.81 254 SER B O 1
ATOM 3694 N N . ASP B 1 194 ? -2.205 -6.441 -68.995 1.00 75.73 255 ASP B N 1
ATOM 3695 C CA . ASP B 1 194 ? -1.374 -7.630 -68.801 1.00 76.83 255 ASP B CA 1
ATOM 3696 C C . ASP B 1 194 ? -1.522 -8.621 -69.945 1.00 77.09 255 ASP B C 1
ATOM 3697 O O . ASP B 1 194 ? -2.612 -9.138 -70.212 1.00 77.11 255 ASP B O 1
ATOM 3702 N N . LEU B 1 195 ? -0.402 -8.897 -70.598 1.00 77.25 256 LEU B N 1
ATOM 3703 C CA . LEU B 1 195 ? -0.355 -9.818 -71.725 1.00 77.82 256 LEU B CA 1
ATOM 3704 C C . LEU B 1 195 ? -0.389 -11.282 -71.276 1.00 78.08 256 LEU B C 1
ATOM 3705 O O . LEU B 1 195 ? -0.914 -12.149 -71.979 1.00 77.77 256 LEU B O 1
ATOM 3710 N N . GLU B 1 196 ? 0.165 -11.543 -70.093 1.00 78.82 257 GLU B N 1
ATOM 3711 C CA . GLU B 1 196 ? 0.263 -12.894 -69.535 1.00 77.75 257 GLU B CA 1
ATOM 3712 C C . GLU B 1 196 ? -0.999 -13.536 -68.974 1.00 75.74 257 GLU B C 1
ATOM 3713 O O . GLU B 1 196 ? -1.082 -14.760 -68.916 1.00 74.95 257 GLU B O 1
ATOM 3719 N N . ILE B 1 197 ? -1.967 -12.730 -68.545 1.00 74.16 258 ILE B N 1
ATOM 3720 C CA . ILE B 1 197 ? -3.193 -13.284 -67.975 1.00 72.99 258 ILE B CA 1
ATOM 3721 C C . ILE B 1 197 ? -3.678 -14.453 -68.809 1.00 74.02 258 ILE B C 1
ATOM 3722 O O . ILE B 1 197 ? -3.590 -14.429 -70.037 1.00 75.83 258 ILE B O 1
ATOM 3727 N N . THR B 1 198 ? -4.182 -15.487 -68.152 1.00 73.70 259 THR B N 1
ATOM 3728 C CA . THR B 1 198 ? -4.666 -16.635 -68.893 1.00 73.72 259 THR B CA 1
ATOM 3729 C C . THR B 1 198 ? -6.188 -16.674 -68.916 1.00 74.30 259 THR B C 1
ATOM 3730 O O . THR B 1 198 ? -6.843 -16.919 -67.899 1.00 73.10 259 THR B O 1
ATOM 3734 N N . VAL B 1 199 ? -6.744 -16.414 -70.094 1.00 75.98 260 VAL B N 1
ATOM 3735 C CA . VAL B 1 199 ? -8.191 -16.430 -70.293 1.00 76.83 260 VAL B CA 1
ATOM 3736 C C . VAL B 1 199 ? -8.506 -17.213 -71.556 1.00 77.10 260 VAL B C 1
ATOM 3737 O O . VAL B 1 199 ? -7.636 -17.403 -72.417 1.00 77.26 260 VAL B O 1
ATOM 3741 N N . ASP B 1 200 ? -9.749 -17.666 -71.665 1.00 77.16 261 ASP B N 1
ATOM 3742 C CA . ASP B 1 200 ? -10.174 -18.420 -72.838 1.00 78.58 261 ASP B CA 1
ATOM 3743 C C . ASP B 1 200 ? -10.374 -17.523 -74.059 1.00 77.32 261 ASP B C 1
ATOM 3744 O O . ASP B 1 200 ? -9.982 -17.885 -75.167 1.00 77.64 261 ASP B O 1
ATOM 3749 N N . SER B 1 201 ? -10.968 -16.351 -73.852 1.00 75.88 262 SER B N 1
ATOM 3750 C CA . SER B 1 201 ? -11.219 -15.426 -74.950 1.00 73.86 262 SER B CA 1
ATOM 3751 C C . SER B 1 201 ? -11.133 -13.974 -74.523 1.00 73.08 262 SER B C 1
ATOM 3752 O O . SER B 1 201 ? -11.339 -13.642 -73.355 1.00 74.50 262 SER B O 1
ATOM 3755 N N . GLU B 1 202 ? -10.834 -13.103 -75.476 1.00 70.72 263 GLU B N 1
ATOM 3756 C CA . GLU B 1 202 ? -10.769 -11.699 -75.167 1.00 68.58 263 GLU B CA 1
ATOM 3757 C C . GLU B 1 202 ? -12.194 -11.265 -74.877 1.00 67.23 263 GLU B C 1
ATOM 3758 O O . GLU B 1 202 ? -12.412 -10.312 -74.141 1.00 68.26 263 GLU B O 1
ATOM 3764 N N . GLU B 1 203 ? -13.167 -11.983 -75.434 1.00 65.81 264 GLU B N 1
ATOM 3765 C CA . GLU B 1 203 ? -14.574 -11.642 -75.215 1.00 65.33 264 GLU B CA 1
ATOM 3766 C C . GLU B 1 203 ? -14.888 -11.520 -73.732 1.00 64.88 264 GLU B C 1
ATOM 3767 O O . GLU B 1 203 ? -15.687 -10.675 -73.327 1.00 64.62 264 GLU B O 1
ATOM 3773 N N . VAL B 1 204 ? -14.261 -12.366 -72.921 1.00 63.95 265 VAL B N 1
ATOM 3774 C CA . VAL B 1 204 ? -14.506 -12.339 -71.481 1.00 63.01 265 VAL B CA 1
ATOM 3775 C C . VAL B 1 204 ? -14.119 -10.970 -70.900 1.00 61.70 265 VAL B C 1
ATOM 3776 O O . VAL B 1 204 ? -14.907 -10.350 -70.170 1.00 59.88 265 VAL B O 1
ATOM 3780 N N . LEU B 1 205 ? -12.915 -10.503 -71.243 1.00 59.58 266 LEU B N 1
ATOM 3781 C CA . LEU B 1 205 ? -12.422 -9.217 -70.772 1.00 59.33 266 LEU B CA 1
ATOM 3782 C C . LEU B 1 205 ? -13.448 -8.090 -70.967 1.00 60.93 266 LEU B C 1
ATOM 3783 O O . LEU B 1 205 ? -13.551 -7.187 -70.127 1.00 62.62 266 LEU B O 1
ATOM 3788 N N . PHE B 1 206 ? -14.208 -8.136 -72.061 1.00 61.37 267 PHE B N 1
ATOM 3789 C CA . PHE B 1 206 ? -15.234 -7.121 -72.316 1.00 61.27 267 PHE B CA 1
ATOM 3790 C C . PHE B 1 206 ? -16.388 -7.288 -71.329 1.00 62.20 267 PHE B C 1
ATOM 3791 O O . PHE B 1 206 ? -16.934 -6.309 -70.834 1.00 62.88 267 PHE B O 1
ATOM 3799 N N . GLU B 1 207 ? -16.773 -8.530 -71.057 1.00 64.81 268 GLU B N 1
ATOM 3800 C CA . GLU B 1 207 ? -17.863 -8.795 -70.115 1.00 67.20 268 GLU B CA 1
ATOM 3801 C C . GLU B 1 207 ? -17.423 -8.368 -68.719 1.00 66.92 268 GLU B C 1
ATOM 3802 O O . GLU B 1 207 ? -18.240 -7.937 -67.905 1.00 66.02 268 GLU B O 1
ATOM 3808 N N . THR B 1 208 ? -16.121 -8.480 -68.464 1.00 67.01 269 THR B N 1
ATOM 3809 C CA . THR B 1 208 ? -15.554 -8.111 -67.172 1.00 67.98 269 THR B CA 1
ATOM 3810 C C . THR B 1 208 ? -15.624 -6.598 -66.974 1.00 68.63 269 THR B C 1
ATOM 3811 O O . THR B 1 208 ? -16.087 -6.121 -65.931 1.00 68.32 269 THR B O 1
ATOM 3815 N N . VAL B 1 209 ? -15.179 -5.839 -67.974 1.00 68.31 270 VAL B N 1
ATOM 3816 C CA . VAL B 1 209 ? -15.222 -4.389 -67.862 1.00 68.11 270 VAL B CA 1
ATOM 3817 C C . VAL B 1 209 ? -16.659 -3.914 -67.617 1.00 68.88 270 VAL B C 1
ATOM 3818 O O . VAL B 1 209 ? -16.891 -3.051 -66.774 1.00 67.94 270 VAL B O 1
ATOM 3822 N N . LEU B 1 210 ? -17.627 -4.477 -68.334 1.00 70.24 271 LEU B N 1
ATOM 3823 C CA . LEU B 1 210 ? -19.025 -4.082 -68.125 1.00 72.05 271 LEU B CA 1
ATOM 3824 C C . LEU B 1 210 ? -19.431 -4.252 -66.665 1.00 72.56 271 LEU B C 1
ATOM 3825 O O . LEU B 1 210 ? -20.049 -3.362 -66.079 1.00 71.18 271 LEU B O 1
ATOM 3830 N N . LYS B 1 211 ? -19.087 -5.405 -66.091 1.00 73.94 272 LYS B N 1
ATOM 3831 C CA . LYS B 1 211 ? -19.422 -5.705 -64.706 1.00 74.62 272 LYS B CA 1
ATOM 3832 C C . LYS B 1 211 ? -18.722 -4.760 -63.736 1.00 75.07 272 LYS B C 1
ATOM 3833 O O . LYS B 1 211 ? -19.335 -4.302 -62.764 1.00 74.92 272 LYS B O 1
ATOM 3839 N N . TRP B 1 212 ? -17.453 -4.451 -63.999 1.00 74.63 273 TRP B N 1
ATOM 3840 C CA . TRP B 1 212 ? -16.722 -3.545 -63.117 1.00 75.38 273 TRP B CA 1
ATOM 3841 C C . TRP B 1 212 ? -17.416 -2.194 -63.070 1.00 76.09 273 TRP B C 1
ATOM 3842 O O . TRP B 1 212 ? -17.560 -1.595 -62.006 1.00 76.46 273 TRP B O 1
ATOM 3853 N N . VAL B 1 213 ? -17.836 -1.714 -64.233 1.00 76.81 274 VAL B N 1
ATOM 3854 C CA . VAL B 1 213 ? -18.523 -0.435 -64.319 1.00 78.29 274 VAL B CA 1
ATOM 3855 C C . VAL B 1 213 ? -19.924 -0.507 -63.720 1.00 79.95 274 VAL B C 1
ATOM 3856 O O . VAL B 1 213 ? -20.314 0.363 -62.953 1.00 80.05 274 VAL B O 1
ATOM 3860 N N . GLN B 1 214 ? -20.673 -1.548 -64.066 1.00 82.75 275 GLN B N 1
ATOM 3861 C CA . GLN B 1 214 ? -22.036 -1.714 -63.566 1.00 86.07 275 GLN B CA 1
ATOM 3862 C C . GLN B 1 214 ? -22.105 -1.913 -62.055 1.00 88.42 275 GLN B C 1
ATOM 3863 O O . GLN B 1 214 ? -23.182 -1.848 -61.459 1.00 88.97 275 GLN B O 1
ATOM 3869 N N . ARG B 1 215 ? -20.953 -2.153 -61.440 1.00 90.90 276 ARG B N 1
ATOM 3870 C CA . ARG B 1 215 ? -20.887 -2.349 -59.997 1.00 93.05 276 ARG B CA 1
ATOM 3871 C C . ARG B 1 215 ? -21.200 -1.030 -59.294 1.00 94.23 276 ARG B C 1
ATOM 3872 O O . ARG B 1 215 ? -21.830 -1.016 -58.238 1.00 94.98 276 ARG B O 1
ATOM 3880 N N . ASN B 1 216 ? -20.750 0.071 -59.892 1.00 95.48 277 ASN B N 1
ATOM 3881 C CA . ASN B 1 216 ? -20.966 1.418 -59.356 1.00 96.51 277 ASN B CA 1
ATOM 3882 C C . ASN B 1 216 ? -21.016 2.401 -60.525 1.00 96.75 277 ASN B C 1
ATOM 3883 O O . ASN B 1 216 ? -20.049 3.116 -60.806 1.00 96.10 277 ASN B O 1
ATOM 3888 N N . ALA B 1 217 ? -22.154 2.421 -61.207 1.00 97.34 278 ALA B N 1
ATOM 3889 C CA . ALA B 1 217 ? -22.347 3.289 -62.361 1.00 98.23 278 ALA B CA 1
ATOM 3890 C C . ALA B 1 217 ? -21.786 4.686 -62.136 1.00 98.89 278 ALA B C 1
ATOM 3891 O O . ALA B 1 217 ? -21.011 5.201 -62.946 1.00 98.89 278 ALA B O 1
ATOM 3893 N N . GLU B 1 218 ? -22.180 5.281 -61.017 1.00 99.70 279 GLU B N 1
ATOM 3894 C CA . GLU B 1 218 ? -21.778 6.632 -60.656 1.00 100.50 279 GLU B CA 1
ATOM 3895 C C . GLU B 1 218 ? -20.320 7.002 -60.927 1.00 100.06 279 GLU B C 1
ATOM 3896 O O . GLU B 1 218 ? -20.018 7.715 -61.885 1.00 99.58 279 GLU B O 1
ATOM 3902 N N . GLU B 1 219 ? -19.415 6.515 -60.087 1.00 99.58 280 GLU B N 1
ATOM 3903 C CA . GLU B 1 219 ? -18.003 6.847 -60.232 1.00 99.08 280 GLU B CA 1
ATOM 3904 C C . GLU B 1 219 ? -17.212 6.022 -61.232 1.00 97.01 280 GLU B C 1
ATOM 3905 O O . GLU B 1 219 ? -16.019 6.271 -61.429 1.00 96.62 280 GLU B O 1
ATOM 3911 N N . ARG B 1 220 ? -17.858 5.055 -61.875 1.00 94.52 281 ARG B N 1
ATOM 3912 C CA . ARG B 1 220 ? -17.136 4.208 -62.817 1.00 91.95 281 ARG B CA 1
ATOM 3913 C C . ARG B 1 220 ? -17.362 4.460 -64.304 1.00 90.03 281 ARG B C 1
ATOM 3914 O O . ARG B 1 220 ? -16.418 4.392 -65.089 1.00 89.28 281 ARG B O 1
ATOM 3922 N N . GLU B 1 221 ? -18.596 4.767 -64.691 1.00 88.48 282 GLU B N 1
ATOM 3923 C CA . GLU B 1 221 ? -18.912 5.019 -66.093 1.00 86.41 282 GLU B CA 1
ATOM 3924 C C . GLU B 1 221 ? -17.954 5.973 -66.782 1.00 84.51 282 GLU B C 1
ATOM 3925 O O . GLU B 1 221 ? -17.861 5.991 -68.004 1.00 85.84 282 GLU B O 1
ATOM 3931 N N . ARG B 1 222 ? -17.240 6.758 -65.993 1.00 81.97 283 ARG B N 1
ATOM 3932 C CA . ARG B 1 222 ? -16.284 7.730 -66.506 1.00 79.92 283 ARG B CA 1
ATOM 3933 C C . ARG B 1 222 ? -14.926 7.121 -66.880 1.00 78.24 283 ARG B C 1
ATOM 3934 O O . ARG B 1 222 ? -14.042 7.808 -67.401 1.00 77.18 283 ARG B O 1
ATOM 3942 N N . TYR B 1 223 ? -14.760 5.834 -66.611 1.00 77.12 284 TYR B N 1
ATOM 3943 C CA . TYR B 1 223 ? -13.505 5.153 -66.912 1.00 76.07 284 TYR B CA 1
ATOM 3944 C C . TYR B 1 223 ? -13.641 4.207 -68.100 1.00 74.96 284 TYR B C 1
ATOM 3945 O O . TYR B 1 223 ? -12.647 3.814 -68.722 1.00 74.35 284 TYR B O 1
ATOM 3954 N N . PHE B 1 224 ? -14.885 3.856 -68.405 1.00 73.46 285 PHE B N 1
ATOM 3955 C CA . PHE B 1 224 ? -15.197 2.947 -69.494 1.00 72.56 285 PHE B CA 1
ATOM 3956 C C . PHE B 1 224 ? -14.338 3.121 -70.734 1.00 72.06 285 PHE B C 1
ATOM 3957 O O . PHE B 1 224 ? -13.688 2.182 -71.180 1.00 72.72 285 PHE B O 1
ATOM 3965 N N . GLU B 1 225 ? -14.339 4.322 -71.296 1.00 72.05 286 GLU B N 1
ATOM 3966 C CA . GLU B 1 225 ? -13.575 4.574 -72.510 1.00 71.70 286 GLU B CA 1
ATOM 3967 C C . GLU B 1 225 ? -12.094 4.227 -72.434 1.00 70.87 286 GLU B C 1
ATOM 3968 O O . GLU B 1 225 ? -11.550 3.628 -73.365 1.00 71.07 286 GLU B O 1
ATOM 3974 N N . GLU B 1 226 ? -11.428 4.597 -71.348 1.00 69.55 287 GLU B N 1
ATOM 3975 C CA . GLU B 1 226 ? -10.010 4.286 -71.258 1.00 68.20 287 GLU B CA 1
ATOM 3976 C C . GLU B 1 226 ? -9.807 2.777 -71.128 1.00 65.60 287 GLU B C 1
ATOM 3977 O O . GLU B 1 226 ? -8.791 2.232 -71.584 1.00 62.91 287 GLU B O 1
ATOM 3983 N N . LEU B 1 227 ? -10.783 2.110 -70.512 1.00 62.48 288 LEU B N 1
ATOM 3984 C CA . LEU B 1 227 ? -10.723 0.660 -70.322 1.00 61.35 288 LEU B CA 1
ATOM 3985 C C . LEU B 1 227 ? -10.984 -0.019 -71.651 1.00 61.54 288 LEU B C 1
ATOM 3986 O O . LEU B 1 227 ? -10.265 -0.939 -72.062 1.00 62.02 288 LEU B O 1
ATOM 3991 N N . PHE B 1 228 ? -12.025 0.459 -72.320 1.00 60.43 289 PHE B N 1
ATOM 3992 C CA . PHE B 1 228 ? -12.433 -0.069 -73.607 1.00 60.33 289 PHE B CA 1
ATOM 3993 C C . PHE B 1 228 ? -11.268 -0.055 -74.603 1.00 59.38 289 PHE B C 1
ATOM 3994 O O . PHE B 1 228 ? -11.073 -1.012 -75.350 1.00 60.59 289 PHE B O 1
ATOM 4002 N N . LYS B 1 229 ? -10.487 1.016 -74.596 1.00 58.22 290 LYS B N 1
ATOM 4003 C CA . LYS B 1 229 ? -9.350 1.134 -75.502 1.00 59.24 290 LYS B CA 1
ATOM 4004 C C . LYS B 1 229 ? -8.275 0.098 -75.241 1.00 59.84 290 LYS B C 1
ATOM 4005 O O . LYS B 1 229 ? -7.376 -0.086 -76.060 1.00 60.41 290 LYS B O 1
ATOM 4011 N N . LEU B 1 230 ? -8.354 -0.574 -74.100 1.00 60.76 291 LEU B N 1
ATOM 4012 C CA . LEU B 1 230 ? -7.348 -1.574 -73.758 1.00 62.17 291 LEU B CA 1
ATOM 4013 C C . LEU B 1 230 ? -7.667 -2.953 -74.327 1.00 61.52 291 LEU B C 1
ATOM 4014 O O . LEU B 1 230 ? -6.782 -3.801 -74.471 1.00 62.26 291 LEU B O 1
ATOM 4019 N N . LEU B 1 231 ? -8.934 -3.170 -74.653 1.00 60.37 292 LEU B N 1
ATOM 4020 C CA . LEU B 1 231 ? -9.364 -4.436 -75.212 1.00 61.22 292 LEU B CA 1
ATOM 4021 C C . LEU B 1 231 ? -8.823 -4.622 -76.627 1.00 62.73 292 LEU B C 1
ATOM 4022 O O . LEU B 1 231 ? -8.617 -3.648 -77.358 1.00 61.89 292 LEU B O 1
ATOM 4027 N N . ARG B 1 232 ? -8.566 -5.869 -77.006 1.00 64.72 293 ARG B N 1
ATOM 4028 C CA . ARG B 1 232 ? -8.093 -6.132 -78.354 1.00 68.11 293 ARG B CA 1
ATOM 4029 C C . ARG B 1 232 ? -9.272 -6.670 -79.140 1.00 68.31 293 ARG B C 1
ATOM 4030 O O . ARG B 1 232 ? -9.515 -7.879 -79.181 1.00 68.52 293 ARG B O 1
ATOM 4038 N N . LEU B 1 233 ? -10.018 -5.746 -79.740 1.00 67.42 294 LEU B N 1
ATOM 4039 C CA . LEU B 1 233 ? -11.206 -6.085 -80.508 1.00 66.43 294 LEU B CA 1
ATOM 4040 C C . LEU B 1 233 ? -10.870 -6.944 -81.719 1.00 65.86 294 LEU B C 1
ATOM 4041 O O . LEU B 1 233 ? -11.660 -7.797 -82.112 1.00 64.35 294 LEU B O 1
ATOM 4046 N N . SER B 1 234 ? -9.689 -6.726 -82.291 1.00 66.19 295 SER B N 1
ATOM 4047 C CA . SER B 1 234 ? -9.256 -7.483 -83.458 1.00 68.26 295 SER B CA 1
ATOM 4048 C C . SER B 1 234 ? -9.144 -8.968 -83.122 1.00 68.91 295 SER B C 1
ATOM 4049 O O . SER B 1 234 ? -8.950 -9.810 -84.010 1.00 70.26 295 SER B O 1
ATOM 4052 N N . GLN B 1 235 ? -9.274 -9.283 -81.836 1.00 68.25 296 GLN B N 1
ATOM 4053 C CA . GLN B 1 235 ? -9.180 -10.653 -81.364 1.00 66.91 296 GLN B CA 1
ATOM 4054 C C . GLN B 1 235 ? -10.515 -11.252 -80.993 1.00 65.68 296 GLN B C 1
ATOM 4055 O O . GLN B 1 235 ? -10.573 -12.381 -80.515 1.00 66.13 296 GLN B O 1
ATOM 4069 N N . LYS B 1 237 ? -14.558 -12.376 -82.051 1.00 67.35 298 LYS B N 1
ATOM 4070 C CA . LYS B 1 237 ? -15.346 -12.817 -83.195 1.00 68.92 298 LYS B CA 1
ATOM 4071 C C . LYS B 1 237 ? -16.262 -11.712 -83.699 1.00 68.36 298 LYS B C 1
ATOM 4072 O O . LYS B 1 237 ? -16.946 -11.054 -82.912 1.00 68.82 298 LYS B O 1
ATOM 4078 N N . PRO B 1 238 ? -16.260 -11.475 -85.024 1.00 67.46 299 PRO B N 1
ATOM 4079 C CA . PRO B 1 238 ? -17.102 -10.451 -85.641 1.00 66.19 299 PRO B CA 1
ATOM 4080 C C . PRO B 1 238 ? -18.536 -10.571 -85.168 1.00 66.21 299 PRO B C 1
ATOM 4081 O O . PRO B 1 238 ? -19.233 -9.573 -85.017 1.00 65.33 299 PRO B O 1
ATOM 4085 N N . THR B 1 239 ? -18.964 -11.804 -84.916 1.00 67.21 300 THR B N 1
ATOM 4086 C CA . THR B 1 239 ? -20.320 -12.057 -84.448 1.00 68.16 300 THR B CA 1
ATOM 4087 C C . THR B 1 239 ? -20.545 -11.309 -83.146 1.00 68.63 300 THR B C 1
ATOM 4088 O O . THR B 1 239 ? -21.485 -10.520 -83.017 1.00 70.32 300 THR B O 1
ATOM 4092 N N . TYR B 1 240 ? -19.671 -11.570 -82.181 1.00 67.89 301 TYR B N 1
ATOM 4093 C CA . TYR B 1 240 ? -19.766 -10.945 -80.869 1.00 68.31 301 TYR B CA 1
ATOM 4094 C C . TYR B 1 240 ? -19.630 -9.428 -80.976 1.00 67.71 301 TYR B C 1
ATOM 4095 O O . TYR B 1 240 ? -20.387 -8.678 -80.348 1.00 66.82 301 TYR B O 1
ATOM 4104 N N . LEU B 1 241 ? -18.666 -8.982 -81.775 1.00 67.71 302 LEU B N 1
ATOM 4105 C CA . LEU B 1 241 ? -18.443 -7.556 -81.969 1.00 69.17 302 LEU B CA 1
ATOM 4106 C C . LEU B 1 241 ? -19.706 -6.805 -82.369 1.00 71.31 302 LEU B C 1
ATOM 4107 O O . LEU B 1 241 ? -20.036 -5.786 -81.766 1.00 72.36 302 LEU B O 1
ATOM 4112 N N . THR B 1 242 ? -20.424 -7.312 -83.368 1.00 73.14 303 THR B N 1
ATOM 4113 C CA . THR B 1 242 ? -21.635 -6.641 -83.840 1.00 75.47 303 THR B CA 1
ATOM 4114 C C . THR B 1 242 ? -22.908 -7.014 -83.100 1.00 76.13 303 THR B C 1
ATOM 4115 O O . THR B 1 242 ? -23.867 -6.241 -83.077 1.00 76.57 303 THR B O 1
ATOM 4119 N N . ARG B 1 243 ? -22.929 -8.194 -82.502 1.00 77.75 304 ARG B N 1
ATOM 4120 C CA . ARG B 1 243 ? -24.126 -8.638 -81.804 1.00 80.12 304 ARG B CA 1
ATOM 4121 C C . ARG B 1 243 ? -24.186 -8.283 -80.321 1.00 81.13 304 ARG B C 1
ATOM 4122 O O . ARG B 1 243 ? -25.276 -8.119 -79.767 1.00 82.01 304 ARG B O 1
ATOM 4130 N N . HIS B 1 244 ? -23.029 -8.153 -79.677 1.00 80.67 305 HIS B N 1
ATOM 4131 C CA . HIS B 1 244 ? -23.012 -7.845 -78.252 1.00 81.06 305 HIS B CA 1
ATOM 4132 C C . HIS B 1 244 ? -22.218 -6.597 -77.876 1.00 81.58 305 HIS B C 1
ATOM 4133 O O . HIS B 1 244 ? -22.646 -5.817 -77.020 1.00 81.28 305 HIS B O 1
ATOM 4140 N N . VAL B 1 245 ? -21.062 -6.410 -78.505 1.00 81.01 306 VAL B N 1
ATOM 4141 C CA . VAL B 1 245 ? -20.235 -5.249 -78.215 1.00 80.37 306 VAL B CA 1
ATOM 4142 C C . VAL B 1 245 ? -20.901 -3.935 -78.644 1.00 81.80 306 VAL B C 1
ATOM 4143 O O . VAL B 1 245 ? -21.257 -3.105 -77.798 1.00 81.49 306 VAL B O 1
ATOM 4147 N N . LYS B 1 246 ? -21.083 -3.765 -79.955 1.00 82.50 307 LYS B N 1
ATOM 4148 C CA . LYS B 1 246 ? -21.660 -2.544 -80.519 1.00 82.80 307 LYS B CA 1
ATOM 4149 C C . LYS B 1 246 ? -23.031 -2.144 -79.988 1.00 82.51 307 LYS B C 1
ATOM 4150 O O . LYS B 1 246 ? -23.292 -0.960 -79.798 1.00 82.41 307 LYS B O 1
ATOM 4156 N N . PRO B 1 247 ? -23.924 -3.117 -79.744 1.00 83.05 308 PRO B N 1
ATOM 4157 C CA . PRO B 1 247 ? -25.272 -2.834 -79.232 1.00 83.79 308 PRO B CA 1
ATOM 4158 C C . PRO B 1 247 ? -25.301 -2.318 -77.796 1.00 85.23 308 PRO B C 1
ATOM 4159 O O . PRO B 1 247 ? -26.277 -1.695 -77.379 1.00 85.72 308 PRO B O 1
ATOM 4163 N N . GLU B 1 248 ? -24.238 -2.588 -77.040 1.00 86.15 309 GLU B N 1
ATOM 4164 C CA . GLU B 1 248 ? -24.159 -2.165 -75.640 1.00 86.70 309 GLU B CA 1
ATOM 4165 C C . GLU B 1 248 ? -24.164 -0.642 -75.461 1.00 87.02 309 GLU B C 1
ATOM 4166 O O . GLU B 1 248 ? -23.402 0.079 -76.115 1.00 86.60 309 GLU B O 1
ATOM 4172 N N . ARG B 1 249 ? -25.020 -0.165 -74.558 1.00 87.12 310 ARG B N 1
ATOM 4173 C CA . ARG B 1 249 ? -25.152 1.264 -74.286 1.00 87.69 310 ARG B CA 1
ATOM 4174 C C . ARG B 1 249 ? -23.844 2.040 -74.160 1.00 86.67 310 ARG B C 1
ATOM 4175 O O . ARG B 1 249 ? -23.618 3.005 -74.887 1.00 87.14 310 ARG B O 1
ATOM 4183 N N . LEU B 1 250 ? -22.988 1.633 -73.233 1.00 84.88 311 LEU B N 1
ATOM 4184 C CA . LEU B 1 250 ? -21.729 2.332 -73.041 1.00 83.35 311 LEU B CA 1
ATOM 4185 C C . LEU B 1 250 ? -20.914 2.485 -74.322 1.00 82.66 311 LEU B C 1
ATOM 4186 O O . LEU B 1 250 ? -20.163 3.452 -74.473 1.00 83.21 311 LEU B O 1
ATOM 4191 N N . VAL B 1 251 ? -21.064 1.543 -75.249 1.00 81.38 312 VAL B N 1
ATOM 4192 C CA . VAL B 1 251 ? -20.323 1.600 -76.507 1.00 80.43 312 VAL B CA 1
ATOM 4193 C C . VAL B 1 251 ? -20.977 2.542 -77.511 1.00 80.24 312 VAL B C 1
ATOM 4194 O O . VAL B 1 251 ? -20.307 3.366 -78.139 1.00 80.30 312 VAL B O 1
ATOM 4198 N N . ALA B 1 252 ? -22.292 2.407 -77.646 1.00 80.26 313 ALA B N 1
ATOM 4199 C CA . ALA B 1 252 ? -23.094 3.212 -78.563 1.00 79.96 313 ALA B CA 1
ATOM 4200 C C . ALA B 1 252 ? -23.076 4.718 -78.275 1.00 80.70 313 ALA B C 1
ATOM 4201 O O . ALA B 1 252 ? -22.963 5.530 -79.196 1.00 80.91 313 ALA B O 1
ATOM 4203 N N . ASN B 1 253 ? -23.196 5.088 -77.003 1.00 80.76 314 ASN B N 1
ATOM 4204 C CA . ASN B 1 253 ? -23.208 6.493 -76.612 1.00 81.34 314 ASN B CA 1
ATOM 4205 C C . ASN B 1 253 ? -21.863 7.182 -76.814 1.00 81.91 314 ASN B C 1
ATOM 4206 O O . ASN B 1 253 ? -21.792 8.410 -76.894 1.00 82.79 314 ASN B O 1
ATOM 4211 N N . ASN B 1 254 ? -20.795 6.399 -76.891 1.00 82.24 315 ASN B N 1
ATOM 4212 C CA . ASN B 1 254 ? -19.474 6.977 -77.091 1.00 82.72 315 ASN B CA 1
ATOM 4213 C C . ASN B 1 254 ? -19.013 6.747 -78.523 1.00 83.52 315 ASN B C 1
ATOM 4214 O O . ASN B 1 254 ? -18.797 5.609 -78.948 1.00 83.81 315 ASN B O 1
ATOM 4219 N N . GLU B 1 255 ? -18.870 7.839 -79.265 1.00 84.30 316 GLU B N 1
ATOM 4220 C CA . GLU B 1 255 ? -18.449 7.772 -80.658 1.00 85.15 316 GLU B CA 1
ATOM 4221 C C . GLU B 1 255 ? -17.042 7.214 -80.826 1.00 84.21 316 GLU B C 1
ATOM 4222 O O . GLU B 1 255 ? -16.777 6.497 -81.784 1.00 85.17 316 GLU B O 1
ATOM 4228 N N . VAL B 1 256 ? -16.133 7.543 -79.913 1.00 82.71 317 VAL B N 1
ATOM 4229 C CA . VAL B 1 256 ? -14.768 7.033 -80.023 1.00 82.05 317 VAL B CA 1
ATOM 4230 C C . VAL B 1 256 ? -14.793 5.507 -79.945 1.00 81.11 317 VAL B C 1
ATOM 4231 O O . VAL B 1 256 ? -13.954 4.826 -80.546 1.00 79.96 317 VAL B O 1
ATOM 4235 N N . CYS B 1 257 ? -15.771 4.983 -79.207 1.00 79.68 318 CYS B N 1
ATOM 4236 C CA . CYS B 1 257 ? -15.922 3.542 -79.025 1.00 79.66 318 CYS B CA 1
ATOM 4237 C C . CYS B 1 257 ? -16.531 2.872 -80.248 1.00 78.91 318 CYS B C 1
ATOM 4238 O O . CYS B 1 257 ? -15.996 1.879 -80.757 1.00 78.15 318 CYS B O 1
ATOM 4241 N N . VAL B 1 258 ? -17.659 3.411 -80.708 1.00 77.64 319 VAL B N 1
ATOM 4242 C CA . VAL B 1 258 ? -18.336 2.872 -81.879 1.00 75.09 319 VAL B CA 1
ATOM 4243 C C . VAL B 1 258 ? -17.355 2.896 -83.045 1.00 73.38 319 VAL B C 1
ATOM 4244 O O . VAL B 1 258 ? -17.306 1.977 -83.852 1.00 73.10 319 VAL B O 1
ATOM 4248 N N . LYS B 1 259 ? -16.562 3.954 -83.122 1.00 71.93 320 LYS B N 1
ATOM 4249 C CA . LYS B 1 259 ? -15.561 4.070 -84.171 1.00 71.93 320 LYS B CA 1
ATOM 4250 C C . LYS B 1 259 ? -14.646 2.853 -84.076 1.00 69.82 320 LYS B C 1
ATOM 4251 O O . LYS B 1 259 ? -14.457 2.125 -85.053 1.00 68.75 320 LYS B O 1
ATOM 4257 N N . LEU B 1 260 ? -14.087 2.642 -82.883 1.00 68.14 321 LEU B N 1
ATOM 4258 C CA . LEU B 1 260 ? -13.184 1.519 -82.618 1.00 65.25 321 LEU B CA 1
ATOM 4259 C C . LEU B 1 260 ? -13.772 0.160 -83.006 1.00 62.80 321 LEU B C 1
ATOM 4260 O O . LEU B 1 260 ? -13.064 -0.691 -83.543 1.00 59.94 321 LEU B O 1
ATOM 4265 N N . VAL B 1 261 ? -15.056 -0.045 -82.726 1.00 60.91 322 VAL B N 1
ATOM 4266 C CA . VAL B 1 261 ? -15.697 -1.296 -83.087 1.00 62.58 322 VAL B CA 1
ATOM 4267 C C . VAL B 1 261 ? -15.710 -1.432 -84.614 1.00 64.91 322 VAL B C 1
ATOM 4268 O O . VAL B 1 261 ? -15.307 -2.465 -85.160 1.00 64.70 322 VAL B O 1
ATOM 4272 N N . ALA B 1 262 ? -16.161 -0.375 -85.290 1.00 65.41 323 ALA B N 1
ATOM 4273 C CA . ALA B 1 262 ? -16.224 -0.352 -86.743 1.00 66.26 323 ALA B CA 1
ATOM 4274 C C . ALA B 1 262 ? -14.871 -0.652 -87.376 1.00 67.43 323 ALA B C 1
ATOM 4275 O O . ALA B 1 262 ? -14.796 -1.465 -88.299 1.00 69.30 323 ALA B O 1
ATOM 4277 N N . ASP B 1 263 ? -13.809 -0.002 -86.898 1.00 67.06 324 ASP B N 1
ATOM 4278 C CA . ASP B 1 263 ? -12.467 -0.235 -87.447 1.00 68.27 324 ASP B CA 1
ATOM 4279 C C . ASP B 1 263 ? -12.058 -1.686 -87.250 1.00 67.10 324 ASP B C 1
ATOM 4280 O O . ASP B 1 263 ? -11.373 -2.265 -88.092 1.00 67.95 324 ASP B O 1
ATOM 4285 N N . ALA B 1 264 ? -12.460 -2.259 -86.119 1.00 65.05 325 ALA B N 1
ATOM 4286 C CA . ALA B 1 264 ? -12.139 -3.641 -85.817 1.00 64.37 325 ALA B CA 1
ATOM 4287 C C . ALA B 1 264 ? -12.862 -4.539 -86.821 1.00 63.58 325 ALA B C 1
ATOM 4288 O O . ALA B 1 264 ? -12.250 -5.402 -87.452 1.00 63.20 325 ALA B O 1
ATOM 4290 N N . VAL B 1 265 ? -14.163 -4.322 -86.974 1.00 63.01 326 VAL B N 1
ATOM 4291 C CA . VAL B 1 265 ? -14.951 -5.100 -87.916 1.00 62.52 326 VAL B CA 1
ATOM 4292 C C . VAL B 1 265 ? -14.334 -4.977 -89.303 1.00 63.39 326 VAL B C 1
ATOM 4293 O O . VAL B 1 265 ? -14.273 -5.946 -90.047 1.00 63.06 326 VAL B O 1
ATOM 4297 N N . GLU B 1 266 ? -13.857 -3.784 -89.639 1.00 65.05 327 GLU B N 1
ATOM 4298 C CA . GLU B 1 266 ? -13.251 -3.555 -90.942 1.00 68.45 327 GLU B CA 1
ATOM 4299 C C . GLU B 1 266 ? -11.958 -4.355 -91.065 1.00 69.70 327 GLU B C 1
ATOM 4300 O O . GLU B 1 266 ? -11.651 -4.907 -92.119 1.00 69.88 327 GLU B O 1
ATOM 4306 N N . ARG B 1 267 ? -11.205 -4.421 -89.977 1.00 71.82 328 ARG B N 1
ATOM 4307 C CA . ARG B 1 267 ? -9.943 -5.152 -89.974 1.00 74.29 328 ARG B CA 1
ATOM 4308 C C . ARG B 1 267 ? -10.184 -6.628 -90.218 1.00 74.74 328 ARG B C 1
ATOM 4309 O O . ARG B 1 267 ? -9.423 -7.278 -90.933 1.00 74.44 328 ARG B O 1
ATOM 4317 N N . HIS B 1 268 ? -11.238 -7.150 -89.600 1.00 75.77 329 HIS B N 1
ATOM 4318 C CA . HIS B 1 268 ? -11.606 -8.550 -89.747 1.00 77.83 329 HIS B CA 1
ATOM 4319 C C . HIS B 1 268 ? -11.844 -8.904 -91.209 1.00 79.00 329 HIS B C 1
ATOM 4320 O O . HIS B 1 268 ? -11.337 -9.907 -91.696 1.00 78.96 329 HIS B O 1
ATOM 4327 N N . ALA B 1 269 ? -12.623 -8.080 -91.902 1.00 80.91 330 ALA B N 1
ATOM 4328 C CA . ALA B 1 269 ? -12.931 -8.323 -93.302 1.00 82.56 330 ALA B CA 1
ATOM 4329 C C . ALA B 1 269 ? -11.677 -8.214 -94.146 1.00 84.32 330 ALA B C 1
ATOM 4330 O O . ALA B 1 269 ? -11.508 -8.955 -95.108 1.00 84.83 330 ALA B O 1
ATOM 4332 N N . LEU B 1 270 ? -10.799 -7.286 -93.781 1.00 86.76 331 LEU B N 1
ATOM 4333 C CA . LEU B 1 270 ? -9.552 -7.083 -94.514 1.00 90.30 331 LEU B CA 1
ATOM 4334 C C . LEU B 1 270 ? -8.624 -8.269 -94.305 1.00 93.28 331 LEU B C 1
ATOM 4335 O O . LEU B 1 270 ? -7.925 -8.700 -95.226 1.00 94.07 331 LEU B O 1
ATOM 4340 N N . ARG B 1 271 ? -8.617 -8.786 -93.080 1.00 97.09 332 ARG B N 1
ATOM 4341 C CA . ARG B 1 271 ? -7.796 -9.939 -92.742 1.00 100.41 332 ARG B CA 1
ATOM 4342 C C . ARG B 1 271 ? -8.476 -11.194 -93.297 1.00 101.95 332 ARG B C 1
ATOM 4343 O O . ARG B 1 271 ? -7.935 -12.291 -93.164 1.00 102.89 332 ARG B O 1
ATOM 4351 N N . ALA B 1 272 ? -9.662 -11.038 -93.901 1.00 103.21 333 ALA B N 1
ATOM 4352 C CA . ALA B 1 272 ? -10.397 -12.167 -94.506 1.00 104.46 333 ALA B CA 1
ATOM 4353 C C . ALA B 1 272 ? -9.456 -12.715 -95.562 1.00 105.34 333 ALA B C 1
ATOM 4354 O O . ALA B 1 272 ? -9.813 -13.600 -96.353 1.00 105.11 333 ALA B O 1
ATOM 4356 N N . GLU B 1 273 ? -8.258 -12.103 -95.496 1.00 106.66 334 GLU B N 1
ATOM 4357 C CA . GLU B 1 273 ? -6.990 -12.245 -96.238 1.00 107.47 334 GLU B CA 1
ATOM 4358 C C . GLU B 1 273 ? -6.584 -11.016 -97.070 1.00 107.87 334 GLU B C 1
ATOM 4359 O O . GLU B 1 273 ? -5.510 -10.436 -96.775 1.00 107.41 334 GLU B O 1
#

Organism: Homo sapiens (NCBI:txid9606)

B-factor: mean 67.33, std 17.11, range [7.56, 114.57]